Protein 2EB0 (pdb70)

CATH classification: 3.90.1640.10 (+1 more: 3.10.310.20)

Foldseek 3Di:
DEFEAEWELDELLRFLVRVQLCVQLVHFYEYQYDYAQLNVVLCVVLVHDGGHYDAAQAQHEYEYEADAACQGDHVHVVNHHYAEYQHAFDHHHDDDDDHHYHYHLAQGSLLVCLVCLVVQNNVVRNGPNDDQALSSLSSSLSRLLRRCVNVLAPSHDPSSVVSNVVSCVRNVPPDSPVVSVVSLVSLACLLVDALVSQFSNAKTWDQQPNAIEIEGEGEHQDLPSNVVRLVVNLVVVLVCCVVVVHQKYWYWYAHSVQQKTWIFIHHPVVLVVQLPPDPGTHIGGNDDDCRPPPPVSNSVSRVD/DEFEAEWELDELLRFLLRVVLCVFLVHAREYAYDYAQLNVVLCVVLVHDGGHYDAAQAPYEYEYEADQACQGHHVPVVNHRDAEYQHQFDHHHDDPDDHHYHYHLAQGSLLVCLVCLVVQNNCVSNGDNDDCALSSLSSSLSRLLLSCLNVLAPSHDVSSVVSNVVSCVRNVNPDSPVVSVVSQQRLACLLVDALVSQFSNAKDWHQQPNFIEIEAEGEHQDCVSNVVCVVVNLVVVQVCCVVVVHQWYWYWYAHSVQQKTKIFIYHPQVLQCQLPVHHDDDRIGIGGNDDDCRPRPCVSSSVSRVD

Secondary structure (DSSP, 8-state):
-EEEE--SS--HHHHHHHHHHHHHHTSEEEESSPPPHHHHHHHHHHTPPPPEE----TT-EEEEES---GGGS-TTGGGSEEEEEEESS------SS--EEEE-SSS-HHHHHHHHHHTT-GGGGT-------HHHHHHHHHHHHHHHTTTTSTT--HHHHHHHHHHHHHHT-S-HHHHHHHHHHHHHGGGGS-HHHHHTTSEEEEEETTEEEEEEEEEES-THHHHHHHHHHHHHHHHHHHHTT-SEEEEEEEETTTTEEEEEEEE-HHHHHHH---SSEEEETT---IIIIIHHHHHHHHT-/-EEEE--SS--HHHHHHHHHHHHHHTSEEEESSPPPHHHHHHHHHTT-PPPEE----TT-EEEEES--BGGGS-TTGGGSEEEEEEESS--B---SS--EEEE-SSS-HHHHHHHHHHTT-GGGGT-------HHHHHHHHHHHHHHHTTTTSTT--HHHHHHHHHHHHHHT-S-HHHHHHHHHHHHHGGGGS-HHHHHHHT-EEEEETTEEEEEEEEEES-THHHHTTHHHHHHHHHHHHHHTT-SEEEEEEEETTTTEEEEEEEE-HHHHHHHTT---BTTEEEETT---IIIIIHHHHHHHHH-

Nearest PDB structures (foldseek):
  2eb0-assembly1_A  TM=1.003E+00  e=1.574E-62  Methanocaldococcus jannaschii DSM 2661
  2eb0-assembly1_B  TM=9.982E-01  e=5.602E-58  Methanocaldococcus jannaschii DSM 2661
  2haw-assembly1_B  TM=9.400E-01  e=1.751E-34  Bacillus subtilis
  2iw4-assembly1_A  TM=9.391E-01  e=7.639E-34  Bacillus subtilis
  6ll7-assembly1_A  TM=9.196E-01  e=7.793E-33  Shewanella sp. AS-11

Solvent-accessible surface area: 23620 Å² total; per-residue (Å²): 137,68,30,0,0,2,0,61,44,1,26,2,0,0,1,2,0,0,14,0,3,3,55,0,19,77,22,116,38,0,28,20,14,119,27,13,31,5,2,102,66,2,8,196,102,29,68,25,164,84,7,94,84,6,135,46,0,139,69,59,56,0,1,0,0,2,1,0,31,79,42,9,0,2,118,23,13,121,93,9,91,25,39,2,0,1,0,6,27,24,2,20,12,65,9,22,36,22,2,18,0,6,1,27,69,12,1,0,0,0,0,0,1,0,31,1,39,50,58,107,0,9,40,4,3,40,7,110,134,64,111,2,94,67,53,14,0,0,1,1,0,0,0,0,0,6,33,0,6,13,53,62,5,58,15,31,46,107,29,0,78,92,4,0,126,91,1,6,131,45,17,61,27,120,61,32,101,107,13,0,54,77,0,0,117,12,18,23,67,13,0,154,50,137,27,109,63,0,8,69,38,29,10,20,36,16,88,3,95,66,92,76,0,0,0,0,12,5,30,2,47,89,17,68,57,0,79,85,36,46,134,73,0,36,113,50,0,75,99,26,6,164,118,84,53,17,48,0,0,0,0,0,2,2,10,1,91,147,68,0,0,31,0,0,0,4,29,51,68,133,39,1,90,129,8,91,56,180,36,101,18,38,84,28,139,38,15,4,12,22,39,101,46,1,2,38,25,0,38,162,4,13,79,99,136,82,23,0,0,2,0,66,51,2,30,1,0,1,2,1,0,0,16,0,0,3,61,0,18,87,20,102,43,0,28,22,14,120,39,17,43,7,1,84,61,0,10,169,81,26,55,20,150,82,5,89,76,14,127,46,0,130,71,43,57,0,5,0,0,1,0,3,12,80,40,9,0,1,110,27,12,144,91,17,104,26,42,2,0,1,0,1,28,15,0,20,14,90,11,100,73,36,7,21,0,4,0,22,58,7,0,0,0,0,0,0,0,0,23,0,41,52,56,98,0,3,57,8,10,33,6,119,110,62,105,3,98,70,52,16,0,0,0,0,0,0,0,0,0,6,27,0,3,17,42,56,6,52,6,22,43,117,24,0,76,96,7,0,130,83,0,5,140,53,16,64,28,123,60,26,104,118,14,0,76,82,0,0,111,12,16,23,48,14,3,140,44,141,26,87,66,0,3,63,48,30,8,14,34,17,84,0,94,68,83,73,0,0,0,0,13,5,32,2,54,95,24,64,69,0,76,86,31,45,140,72,0,29,126,57,0,77,74,35,30,136,106,85,51,12,45,0,0,0,0,0,3,0,4,0,108,128,70,0,0,25,0,1,0,4,36,30,60,116,34,0,46,122,11,32,146,56,163,15,156,59,50,21,21,88,17,134,38,17,5,7,25,34,97,46,0,2,4,26,0,7,85,8,12,62,80

Structure (mmCIF, N/CA/C/O backbone):
data_2EB0
#
_entry.id   2EB0
#
_cell.length_a   72.843
_cell.length_b   146.761
_cell.length_c   54.286
_cell.angle_alpha   90.00
_cell.angle_beta   90.00
_cell.angle_gamma   90.00
#
_symmetry.space_group_name_H-M   'P 21 21 2'
#
loop_
_entity.id
_entity.type
_entity.pdbx_description
1 polymer 'Manganese-dependent inorganic pyrophosphatase'
2 non-polymer 'MANGANESE (II) ION'
3 water water
#
loop_
_atom_site.group_PDB
_atom_site.id
_atom_site.type_symbol
_atom_site.label_atom_id
_atom_site.label_alt_id
_atom_site.label_comp_id
_atom_site.label_asym_id
_atom_site.label_entity_id
_atom_site.label_seq_id
_atom_site.pdbx_PDB_ins_code
_atom_site.Cartn_x
_atom_site.Cartn_y
_atom_site.Cartn_z
_atom_site.occupancy
_atom_site.B_iso_or_equiv
_atom_site.auth_seq_id
_atom_site.auth_comp_id
_atom_site.auth_asym_id
_atom_site.auth_atom_id
_atom_site.pdbx_PDB_model_num
ATOM 1 N N . MET A 1 1 ? -75.372 50.490 102.158 1.00 22.06 1 MET A N 1
ATOM 2 C CA . MET A 1 1 ? -76.120 49.397 101.481 1.00 22.03 1 MET A CA 1
ATOM 3 C C . MET A 1 1 ? -77.586 49.782 101.305 1.00 21.48 1 MET A C 1
ATOM 4 O O . MET A 1 1 ? -78.288 49.221 100.465 1.00 18.79 1 MET A O 1
ATOM 9 N N . ARG A 1 2 ? -78.045 50.739 102.107 1.00 16.13 2 ARG A N 1
ATOM 10 C CA . ARG A 1 2 ? -79.433 51.184 102.041 1.00 17.51 2 ARG A CA 1
ATOM 11 C C . ARG A 1 2 ? -79.479 52.683 101.779 1.00 17.27 2 ARG A C 1
ATOM 12 O O . ARG A 1 2 ? -78.960 53.488 102.562 1.00 16.40 2 ARG A O 1
ATOM 20 N N . TYR A 1 3 ? -80.126 53.053 100.682 1.00 24.83 3 TYR A N 1
ATOM 21 C CA . TYR A 1 3 ? -80.205 54.451 100.277 1.00 22.14 3 TYR A CA 1
ATOM 22 C C . TYR A 1 3 ? -81.618 54.957 100.020 1.00 21.69 3 TYR A C 1
ATOM 23 O O . TYR A 1 3 ? -82.500 54.202 99.599 1.00 22.93 3 TYR A O 1
ATOM 32 N N . VAL A 1 4 ? -81.807 56.249 100.277 1.00 15.60 4 VAL A N 1
ATOM 33 C CA . VAL A 1 4 ? -83.075 56.931 100.056 1.00 14.03 4 VAL A CA 1
ATOM 34 C C . VAL A 1 4 ? -82.815 57.852 98.863 1.00 15.74 4 VAL A C 1
ATOM 35 O O . VAL A 1 4 ? -81.956 58.734 98.926 1.00 15.44 4 VAL A O 1
ATOM 39 N N . VAL A 1 5 ? -83.560 57.653 97.785 1.00 19.28 5 VAL A N 1
ATOM 40 C CA . VAL A 1 5 ? -83.350 58.435 96.573 1.00 20.73 5 VAL A CA 1
ATOM 41 C C . VAL A 1 5 ? -84.644 58.942 95.962 1.00 19.80 5 VAL A C 1
ATOM 42 O O . VAL A 1 5 ? -85.670 58.266 96.018 1.00 17.95 5 VAL A O 1
ATOM 46 N N . GLY A 1 6 ? -84.581 60.141 95.389 1.00 17.98 6 GLY A N 1
ATOM 47 C CA . GLY A 1 6 ? -85.734 60.725 94.726 1.00 17.50 6 GLY A CA 1
ATOM 48 C C . GLY A 1 6 ? -85.662 60.374 93.241 1.00 18.19 6 GLY A C 1
ATOM 49 O O . GLY A 1 6 ? -84.894 59.492 92.851 1.00 14.92 6 GLY A O 1
ATOM 50 N N . HIS A 1 7 ? -86.439 61.060 92.406 1.00 20.92 7 HIS A N 1
ATOM 51 C CA . HIS A 1 7 ? -86.433 60.764 90.974 1.00 21.97 7 HIS A CA 1
ATOM 52 C C . HIS A 1 7 ? -85.261 61.419 90.230 1.00 21.78 7 HIS A C 1
ATOM 53 O O . HIS A 1 7 ? -84.549 62.257 90.787 1.00 18.75 7 HIS A O 1
ATOM 60 N N . LYS A 1 8 ? -85.060 61.021 88.975 1.00 16.49 8 LYS A N 1
ATOM 61 C CA . LYS A 1 8 ? -83.993 61.606 88.165 1.00 19.17 8 LYS A CA 1
ATOM 62 C C . LYS A 1 8 ? -84.350 63.081 88.042 1.00 18.56 8 LYS A C 1
ATOM 63 O O . LYS A 1 8 ? -85.515 63.452 88.233 1.00 17.17 8 LYS A O 1
ATOM 69 N N . ASN A 1 9 ? -83.373 63.914 87.695 1.00 19.98 9 ASN A N 1
ATOM 70 C CA . ASN A 1 9 ? -83.604 65.357 87.598 1.00 20.82 9 ASN A CA 1
ATOM 71 C C . ASN A 1 9 ? -84.374 65.729 88.869 1.00 19.66 9 ASN A C 1
ATOM 72 O O . ASN A 1 9 ? -85.493 66.247 88.826 1.00 16.49 9 ASN A O 1
ATOM 77 N N . PRO A 1 10 ? -83.766 65.444 90.027 1.00 19.24 10 PRO A N 1
ATOM 78 C CA . PRO A 1 10 ? -84.387 65.732 91.313 1.00 18.70 10 PRO A CA 1
ATOM 79 C C . PRO A 1 10 ? -84.713 67.193 91.543 1.00 19.90 10 PRO A C 1
ATOM 80 O O . PRO A 1 10 ? -83.997 68.087 91.114 1.00 20.43 10 PRO A O 1
ATOM 84 N N . ASP A 1 11 ? -85.832 67.411 92.212 1.00 19.01 11 ASP A N 1
ATOM 85 C CA . ASP A 1 11 ? -86.285 68.735 92.565 1.00 19.97 11 ASP A CA 1
ATOM 86 C C . ASP A 1 11 ? -86.075 68.815 94.075 1.00 20.64 11 ASP A C 1
ATOM 87 O O . ASP A 1 11 ? -85.538 67.879 94.685 1.00 19.23 11 ASP A O 1
ATOM 92 N N . THR A 1 12 ? -86.514 69.904 94.689 1.00 19.33 12 THR A N 1
ATOM 93 C CA . THR A 1 12 ? -86.324 70.059 96.117 1.00 18.74 12 THR A CA 1
ATOM 94 C C . THR A 1 12 ? -86.993 68.974 96.952 1.00 21.02 12 THR A C 1
ATOM 95 O O . THR A 1 12 ? -86.396 68.473 97.905 1.00 22.05 12 THR A O 1
ATOM 99 N N . ASP A 1 13 ? -88.215 68.585 96.595 1.00 26.32 13 ASP A N 1
ATOM 100 C CA . ASP A 1 13 ? -88.908 67.558 97.362 1.00 25.62 13 ASP A CA 1
ATOM 101 C C . ASP A 1 13 ? -88.105 66.258 97.396 1.00 25.59 13 ASP A C 1
ATOM 102 O O . ASP A 1 13 ? -87.963 65.635 98.448 1.00 24.67 13 ASP A O 1
ATOM 107 N N . SER A 1 14 ? -87.584 65.855 96.240 1.00 23.65 14 SER A N 1
ATOM 108 C CA . SER A 1 14 ? -86.795 64.633 96.130 1.00 22.65 14 SER A CA 1
ATOM 109 C C . SER A 1 14 ? -85.508 64.659 96.961 1.00 23.05 14 SER A C 1
ATOM 110 O O . SER A 1 14 ? -85.128 63.646 97.553 1.00 20.84 14 SER A O 1
ATOM 113 N N . ILE A 1 15 ? -84.832 65.805 96.994 1.00 17.43 15 ILE A N 1
ATOM 114 C CA . ILE A 1 15 ? -83.592 65.916 97.751 1.00 18.33 15 ILE A CA 1
ATOM 115 C C . ILE A 1 15 ? -83.864 66.047 99.249 1.00 19.96 15 ILE A C 1
ATOM 116 O O . ILE A 1 15 ? -83.227 65.374 100.060 1.00 20.79 15 ILE A O 1
ATOM 121 N N . ALA A 1 16 ? -84.812 66.902 99.616 1.00 20.52 16 ALA A N 1
ATOM 122 C CA . ALA A 1 16 ? -85.128 67.104 101.026 1.00 21.57 16 ALA A CA 1
ATOM 123 C C . ALA A 1 16 ? -85.748 65.856 101.644 1.00 20.91 16 ALA A C 1
ATOM 124 O O . ALA A 1 16 ? -85.395 65.479 102.755 1.00 19.43 16 ALA A O 1
ATOM 126 N N . SER A 1 17 ? -86.668 65.213 100.930 1.00 22.79 17 SER A N 1
ATOM 127 C CA . SER A 1 17 ? -87.300 64.002 101.454 1.00 23.37 17 SER A CA 1
ATOM 128 C C . SER A 1 17 ? -86.280 62.893 101.618 1.00 23.29 17 SER A C 1
ATOM 129 O O . SER A 1 17 ? -86.346 62.135 102.580 1.00 24.02 17 SER A O 1
ATOM 132 N N . ALA A 1 18 ? -85.336 62.800 100.684 1.00 18.95 18 ALA A N 1
ATOM 133 C CA . ALA A 1 18 ? -84.313 61.766 100.763 1.00 19.93 18 ALA A CA 1
ATOM 134 C C . ALA A 1 18 ? -83.399 61.999 101.964 1.00 19.82 18 ALA A C 1
ATOM 135 O O . ALA A 1 18 ? -83.082 61.066 102.711 1.00 19.67 18 ALA A O 1
ATOM 137 N N . ILE A 1 19 ? -82.992 63.249 102.153 1.00 19.86 19 ILE A N 1
ATOM 138 C CA . ILE A 1 19 ? -82.121 63.609 103.261 1.00 18.54 19 ILE A CA 1
ATOM 139 C C . ILE A 1 19 ? -82.788 63.416 104.618 1.00 19.21 19 ILE A C 1
ATOM 140 O O . ILE A 1 19 ? -82.213 62.812 105.524 1.00 19.27 19 ILE A O 1
ATOM 145 N N . VAL A 1 20 ? -84.007 63.915 104.762 1.00 19.93 20 VAL A N 1
ATOM 146 C CA . VAL A 1 20 ? -84.690 63.794 106.045 1.00 20.30 20 VAL A CA 1
ATOM 147 C C . VAL A 1 20 ? -85.045 62.356 106.381 1.00 21.10 20 VAL A C 1
ATOM 148 O O . VAL A 1 20 ? -84.907 61.926 107.525 1.00 20.24 20 VAL A O 1
ATOM 152 N N . LEU A 1 21 ? -85.484 61.607 105.378 1.00 22.44 21 LEU A N 1
ATOM 153 C CA . LEU A 1 21 ? -85.859 60.221 105.600 1.00 23.68 21 LEU A CA 1
ATOM 154 C C . LEU A 1 21 ? -84.626 59.392 105.945 1.00 24.16 21 LEU A C 1
ATOM 155 O O . LEU A 1 21 ? -84.669 58.542 106.838 1.00 24.15 21 LEU A O 1
ATOM 160 N N . ALA A 1 22 ? -83.526 59.651 105.244 1.00 19.86 22 ALA A N 1
ATOM 161 C CA . ALA A 1 22 ? -82.283 58.934 105.501 1.00 20.36 22 ALA A CA 1
ATOM 162 C C . ALA A 1 22 ? -81.871 59.165 106.958 1.00 19.80 22 ALA A C 1
ATOM 163 O O . ALA A 1 22 ? -81.282 58.294 107.599 1.00 19.95 22 ALA A O 1
ATOM 165 N N . TYR A 1 23 ? -82.180 60.350 107.465 1.00 21.43 23 TYR A N 1
ATOM 166 C CA . TYR A 1 23 ? -81.870 60.707 108.839 1.00 23.01 23 TYR A CA 1
ATOM 167 C C . TYR A 1 23 ? -82.673 59.853 109.823 1.00 24.95 23 TYR A C 1
ATOM 168 O O . TYR A 1 23 ? -82.116 59.318 110.781 1.00 26.33 23 TYR A O 1
ATOM 177 N N . PHE A 1 24 ? -83.978 59.732 109.581 1.00 22.86 24 PHE A N 1
ATOM 178 C CA . PHE A 1 24 ? -84.843 58.952 110.459 1.00 24.26 24 PHE A CA 1
ATOM 179 C C . PHE A 1 24 ? -84.661 57.444 110.312 1.00 24.35 24 PHE A C 1
ATOM 180 O O . PHE A 1 24 ? -84.845 56.700 111.278 1.00 25.25 24 PHE A O 1
ATOM 188 N N . LEU A 1 25 ? -84.312 56.998 109.108 1.00 21.25 25 LEU A N 1
ATOM 189 C CA . LEU A 1 25 ? -84.106 55.577 108.855 1.00 22.15 25 LEU A CA 1
ATOM 190 C C . LEU A 1 25 ? -82.685 55.157 109.195 1.00 22.16 25 LEU A C 1
ATOM 191 O O . LEU A 1 25 ? -82.365 53.966 109.218 1.00 25.57 25 LEU A O 1
ATOM 196 N N . ASP A 1 26 ? -81.832 56.138 109.467 1.00 21.67 26 ASP A N 1
ATOM 197 C CA . ASP A 1 26 ? -80.442 55.859 109.790 1.00 20.18 26 ASP A CA 1
ATOM 198 C C . ASP A 1 26 ? -79.692 55.167 108.654 1.00 19.37 26 ASP A C 1
ATOM 199 O O . ASP A 1 26 ? -79.002 54.170 108.862 1.00 18.41 26 ASP A O 1
ATOM 204 N N . CYS A 1 27 ? -79.848 55.681 107.443 1.00 18.78 27 CYS A N 1
ATOM 205 C CA . CYS A 1 27 ? -79.129 55.125 106.308 1.00 19.46 27 CYS A CA 1
ATOM 206 C C . CYS A 1 27 ? -78.590 56.266 105.453 1.00 21.13 27 CYS A C 1
ATOM 207 O O . CYS A 1 27 ? -78.483 57.402 105.924 1.00 18.23 27 CYS A O 1
ATOM 210 N N . TYR A 1 28 ? -78.251 55.974 104.206 1.00 22.18 28 TYR A N 1
ATOM 211 C CA . TYR A 1 28 ? -77.670 56.992 103.340 1.00 22.62 28 TYR A CA 1
ATOM 212 C C . TYR A 1 28 ? -78.627 57.712 102.409 1.00 22.61 28 TYR A C 1
ATOM 213 O O . TYR A 1 28 ? -79.507 57.101 101.797 1.00 22.71 28 TYR A O 1
ATOM 222 N N . PRO A 1 29 ? -78.496 59.038 102.326 1.00 26.43 29 PRO A N 1
ATOM 223 C CA . PRO A 1 29 ? -79.384 59.759 101.415 1.00 26.22 29 PRO A CA 1
ATOM 224 C C . PRO A 1 29 ? -78.620 59.802 100.096 1.00 26.63 29 PRO A C 1
ATOM 225 O O . PRO A 1 29 ? -77.395 59.653 100.083 1.00 27.98 29 PRO A O 1
ATOM 229 N N . ALA A 1 30 ? -79.326 59.968 98.987 1.00 25.77 30 ALA A N 1
ATOM 230 C CA . ALA A 1 30 ? -78.655 60.045 97.703 1.00 23.41 30 ALA A CA 1
ATOM 231 C C . ALA A 1 30 ? -79.529 60.748 96.678 1.00 24.64 30 ALA A C 1
ATOM 232 O O . ALA A 1 30 ? -80.687 61.061 96.951 1.00 22.41 30 ALA A O 1
ATOM 234 N N . ARG A 1 31 ? -78.955 61.003 95.505 1.00 26.84 31 ARG A N 1
ATOM 235 C CA . ARG A 1 31 ? -79.668 61.655 94.418 1.00 28.10 31 ARG A CA 1
ATOM 236 C C . ARG A 1 31 ? -79.427 60.893 93.121 1.00 29.60 31 ARG A C 1
ATOM 237 O O . ARG A 1 31 ? -78.361 60.305 92.917 1.00 30.54 31 ARG A O 1
ATOM 245 N N . LEU A 1 32 ? -80.430 60.889 92.253 1.00 30.19 32 LEU A N 1
ATOM 246 C CA . LEU A 1 32 ? -80.327 60.204 90.974 1.00 31.16 32 LEU A CA 1
ATOM 247 C C . LEU A 1 32 ? -79.929 61.177 89.874 1.00 31.83 32 LEU A C 1
ATOM 248 O O . LEU A 1 32 ? -80.060 60.861 88.692 1.00 33.40 32 LEU A O 1
ATOM 253 N N . GLY A 1 33 ? -79.450 62.356 90.272 1.00 33.53 33 GLY A N 1
ATOM 254 C CA . GLY A 1 33 ? -79.030 63.372 89.314 1.00 34.63 33 GLY A CA 1
ATOM 255 C C . GLY A 1 33 ? -78.528 64.655 89.966 1.00 34.05 33 GLY A C 1
ATOM 256 O O . GLY A 1 33 ? -78.392 64.723 91.183 1.00 33.35 33 GLY A O 1
ATOM 257 N N . ASP A 1 34 ? -78.250 65.676 89.160 0.50 7.20 34 ASP A N 1
ATOM 258 C CA . ASP A 1 34 ? -77.765 66.949 89.678 0.50 7.29 34 ASP A CA 1
ATOM 259 C C . ASP A 1 34 ? -78.900 67.732 90.321 0.50 6.54 34 ASP A C 1
ATOM 260 O O . ASP A 1 34 ? -80.063 67.567 89.961 0.50 4.49 34 ASP A O 1
ATOM 265 N N . ILE A 1 35 ? -78.562 68.581 91.280 1.00 30.00 35 ILE A N 1
ATOM 266 C CA . ILE A 1 35 ? -79.577 69.371 91.947 1.00 30.34 35 ILE A CA 1
ATOM 267 C C . ILE A 1 35 ? -79.732 70.708 91.241 1.00 29.34 35 ILE A C 1
ATOM 268 O O . ILE A 1 35 ? -78.760 71.286 90.770 1.00 28.12 35 ILE A O 1
ATOM 273 N N . ASN A 1 36 ? -80.965 71.189 91.161 1.00 24.05 36 ASN A N 1
ATOM 274 C CA . ASN A 1 36 ? -81.239 72.450 90.496 1.00 24.27 36 ASN A CA 1
ATOM 275 C C . ASN A 1 36 ? -80.880 73.625 91.410 1.00 24.52 36 ASN A C 1
ATOM 276 O O . ASN A 1 36 ? -80.562 73.434 92.583 1.00 20.41 36 ASN A O 1
ATOM 281 N N . PRO A 1 37 ? -80.917 74.859 90.871 1.00 29.76 37 PRO A N 1
ATOM 282 C CA . PRO A 1 37 ? -80.599 76.085 91.615 1.00 29.24 37 PRO A CA 1
ATOM 283 C C . PRO A 1 37 ? -81.420 76.269 92.891 1.00 28.58 37 PRO A C 1
ATOM 284 O O . PRO A 1 37 ? -80.879 76.587 93.940 1.00 28.35 37 PRO A O 1
ATOM 288 N N . GLU A 1 38 ? -82.728 76.074 92.790 1.00 22.29 38 GLU A N 1
ATOM 289 C CA . GLU A 1 38 ? -83.614 76.222 93.939 1.00 23.90 38 GLU A CA 1
ATOM 290 C C . GLU A 1 38 ? -83.183 75.299 95.081 1.00 23.04 38 GLU A C 1
ATOM 291 O O . GLU A 1 38 ? -83.184 75.688 96.254 1.00 23.19 38 GLU A O 1
ATOM 297 N N . THR A 1 39 ? -82.820 74.069 94.741 1.00 25.29 39 THR A N 1
ATOM 298 C CA . THR A 1 39 ? -82.385 73.115 95.753 1.00 26.03 39 THR A CA 1
ATOM 299 C C . THR A 1 39 ? -81.019 73.536 96.301 1.00 26.72 39 THR A C 1
ATOM 300 O O . THR A 1 39 ? -80.782 73.489 97.510 1.00 25.33 39 THR A O 1
ATOM 304 N N . GLU A 1 40 ? -80.121 73.946 95.409 1.00 27.16 40 GLU A N 1
ATOM 305 C CA . GLU A 1 40 ? -78.797 74.388 95.828 1.00 29.54 40 GLU A CA 1
ATOM 306 C C . GLU A 1 40 ? -78.957 75.541 96.821 1.00 29.85 40 GLU A C 1
ATOM 307 O O . GLU A 1 40 ? -78.244 75.620 97.829 1.00 29.70 40 GLU A O 1
ATOM 313 N N . PHE A 1 41 ? -79.913 76.422 96.545 1.00 28.28 41 PHE A N 1
ATOM 314 C CA . PHE A 1 41 ? -80.186 77.557 97.420 1.00 28.47 41 PHE A CA 1
ATOM 315 C C . PHE A 1 41 ? -80.585 77.090 98.814 1.00 28.56 41 PHE A C 1
ATOM 316 O O . PHE A 1 41 ? -80.000 77.505 99.810 1.00 29.57 41 PHE A O 1
ATOM 324 N N . VAL A 1 42 ? -81.591 76.223 98.878 1.00 29.58 42 VAL A N 1
ATOM 325 C CA . VAL A 1 42 ? -82.081 75.718 100.156 1.00 27.44 42 VAL A CA 1
ATOM 326 C C . VAL A 1 42 ? -81.036 74.961 100.972 1.00 25.54 42 VAL A C 1
ATOM 327 O O . VAL A 1 42 ? -80.867 75.236 102.154 1.00 26.34 42 VAL A O 1
ATOM 331 N N . LEU A 1 43 ? -80.339 74.012 100.350 1.00 21.64 43 LEU A N 1
ATOM 332 C CA . LEU A 1 43 ? -79.329 73.241 101.065 1.00 23.51 43 LEU A CA 1
ATOM 333 C C . LEU A 1 43 ? -78.292 74.175 101.657 1.00 25.98 43 LEU A C 1
ATOM 334 O O . LEU A 1 43 ? -77.881 74.014 102.805 1.00 27.20 43 LEU A O 1
ATOM 339 N N . ARG A 1 44 ? -77.877 75.159 100.869 1.00 31.94 44 ARG A N 1
ATOM 340 C CA . ARG A 1 44 ? -76.886 76.125 101.317 1.00 33.81 44 ARG A CA 1
ATOM 341 C C . ARG A 1 44 ? -77.434 76.965 102.467 1.00 33.42 44 ARG A C 1
ATOM 342 O O . ARG A 1 44 ? -76.746 77.202 103.455 1.00 32.37 44 ARG A O 1
ATOM 350 N N . LYS A 1 45 ? -78.680 77.401 102.345 1.00 31.07 45 LYS A N 1
ATOM 351 C CA . LYS A 1 45 ? -79.282 78.215 103.385 1.00 31.71 45 LYS A CA 1
ATOM 352 C C . LYS A 1 45 ? -79.339 77.520 104.738 1.00 32.77 45 LYS A C 1
ATOM 353 O O . LYS A 1 45 ? -78.955 78.101 105.748 1.00 32.28 45 LYS A O 1
ATOM 359 N N . PHE A 1 46 ? -79.816 76.278 104.763 1.00 35.70 46 PHE A N 1
ATOM 360 C CA . PHE A 1 46 ? -79.937 75.554 106.021 1.00 34.77 46 PHE A CA 1
ATOM 361 C C . PHE A 1 46 ? -78.705 74.775 106.446 1.00 34.06 46 PHE A C 1
ATOM 362 O O . PHE A 1 46 ? -78.731 74.068 107.452 1.00 34.27 46 PHE A O 1
ATOM 370 N N . GLY A 1 47 ? -77.628 74.905 105.678 1.00 30.28 47 GLY A N 1
ATOM 371 C CA . GLY A 1 47 ? -76.382 74.240 106.022 1.00 30.29 47 GLY A CA 1
ATOM 372 C C . GLY A 1 47 ? -76.323 72.734 105.878 1.00 30.46 47 GLY A C 1
ATOM 373 O O . GLY A 1 47 ? -75.597 72.060 106.614 1.00 31.75 47 GLY A O 1
ATOM 374 N N . VAL A 1 48 ? -77.073 72.202 104.925 1.00 24.37 48 VAL A N 1
ATOM 375 C CA . VAL A 1 48 ? -77.091 70.765 104.686 1.00 24.45 48 VAL A CA 1
ATOM 376 C C . VAL A 1 48 ? -76.267 70.481 103.443 1.00 24.38 48 VAL A C 1
ATOM 377 O O . VAL A 1 48 ? -76.357 71.213 102.464 1.00 22.57 48 VAL A O 1
ATOM 381 N N . MET A 1 49 ? -75.459 69.427 103.472 1.00 33.69 49 MET A N 1
ATOM 382 C CA . MET A 1 49 ? -74.641 69.120 102.312 1.00 35.28 49 MET A CA 1
ATOM 383 C C . MET A 1 49 ? -75.387 68.306 101.263 1.00 34.40 49 MET A C 1
ATOM 384 O O . MET A 1 49 ? -76.373 67.630 101.555 1.00 32.77 49 MET A O 1
ATOM 389 N N . GLU A 1 50 ? -74.899 68.387 100.034 0.50 14.46 50 GLU A N 1
ATOM 390 C CA . GLU A 1 50 ? -75.486 67.674 98.917 0.50 13.44 50 GLU A CA 1
ATOM 391 C C . GLU A 1 50 ? -75.253 66.171 99.054 0.50 11.21 50 GLU A C 1
ATOM 392 O O . GLU A 1 50 ? -74.151 65.737 99.357 0.50 10.95 50 GLU A O 1
ATOM 398 N N . PRO A 1 51 ? -76.298 65.361 98.841 1.00 25.45 51 PRO A N 1
ATOM 399 C CA . PRO A 1 51 ? -76.197 63.899 98.938 1.00 26.23 51 PRO A CA 1
ATOM 400 C C . PRO A 1 51 ? -75.368 63.312 97.798 1.00 27.72 51 PRO A C 1
ATOM 401 O O . PRO A 1 51 ? -75.323 63.868 96.692 1.00 27.20 51 PRO A O 1
ATOM 405 N N . GLU A 1 52 ? -74.731 62.177 98.071 1.00 28.82 52 GLU A N 1
ATOM 406 C CA . GLU A 1 52 ? -73.901 61.489 97.091 1.00 29.18 52 GLU A CA 1
ATOM 407 C C . GLU A 1 52 ? -74.738 61.065 95.884 1.00 28.95 52 GLU A C 1
ATOM 408 O O . GLU A 1 52 ? -75.935 60.776 96.008 1.00 27.96 52 GLU A O 1
ATOM 414 N N . LEU A 1 53 ? -74.106 61.017 94.716 1.00 28.59 53 LEU A N 1
ATOM 415 C CA . LEU A 1 53 ? -74.805 60.604 93.507 1.00 27.06 53 LEU A CA 1
ATOM 416 C C . LEU A 1 53 ? -74.858 59.079 93.475 1.00 27.07 53 LEU A C 1
ATOM 417 O O . LEU A 1 53 ? -73.920 58.413 93.905 1.00 28.84 53 LEU A O 1
ATOM 422 N N . ILE A 1 54 ? -75.967 58.537 92.988 1.00 25.66 54 ILE A N 1
ATOM 423 C CA . ILE A 1 54 ? -76.136 57.096 92.857 1.00 25.91 54 ILE A CA 1
ATOM 424 C C . ILE A 1 54 ? -76.711 56.886 91.462 1.00 26.04 54 ILE A C 1
ATOM 425 O O . ILE A 1 54 ? -77.565 57.645 91.023 1.00 26.75 54 ILE A O 1
ATOM 430 N N . GLU A 1 55 ? -76.247 55.872 90.751 1.00 27.25 55 GLU A N 1
ATOM 431 C CA . GLU A 1 55 ? -76.756 55.663 89.408 1.00 29.06 55 GLU A CA 1
ATOM 432 C C . GLU A 1 55 ? -77.239 54.242 89.187 1.00 29.19 55 GLU A C 1
ATOM 433 O O . GLU A 1 55 ? -77.981 53.974 88.238 1.00 29.39 55 GLU A O 1
ATOM 439 N N . SER A 1 56 ? -76.825 53.343 90.075 1.00 30.64 56 SER A N 1
ATOM 440 C CA . SER A 1 56 ? -77.184 51.934 89.978 1.00 29.39 56 SER A CA 1
ATOM 441 C C . SER A 1 56 ? -77.686 51.385 91.318 1.00 28.33 56 SER A C 1
ATOM 442 O O . SER A 1 56 ? -77.091 51.637 92.366 1.00 26.07 56 SER A O 1
ATOM 445 N N . ALA A 1 57 ? -78.778 50.630 91.276 1.00 27.21 57 ALA A N 1
ATOM 446 C CA . ALA A 1 57 ? -79.344 50.042 92.483 1.00 27.01 57 ALA A CA 1
ATOM 447 C C . ALA A 1 57 ? -78.815 48.631 92.677 1.00 26.87 57 ALA A C 1
ATOM 448 O O . ALA A 1 57 ? -79.031 48.016 93.723 1.00 29.43 57 ALA A O 1
ATOM 450 N N . LYS A 1 58 ? -78.121 48.121 91.667 1.00 24.26 58 LYS A N 1
ATOM 451 C CA . LYS A 1 58 ? -77.579 46.769 91.720 1.00 24.03 58 LYS A CA 1
ATOM 452 C C . LYS A 1 58 ? -76.912 46.464 93.054 1.00 23.16 58 LYS A C 1
ATOM 453 O O . LYS A 1 58 ? -75.991 47.165 93.468 1.00 21.32 58 LYS A O 1
ATOM 459 N N . GLY A 1 59 ? -77.395 45.420 93.725 1.00 28.11 59 GLY A N 1
ATOM 460 C CA . GLY A 1 59 ? -76.825 45.025 94.999 1.00 26.78 59 GLY A CA 1
ATOM 461 C C . GLY A 1 59 ? -77.073 45.971 96.162 1.00 26.13 59 GLY A C 1
ATOM 462 O O . GLY A 1 59 ? -76.400 45.878 97.188 1.00 29.49 59 GLY A O 1
ATOM 463 N N . LYS A 1 60 ? -78.034 46.878 96.024 1.00 19.82 60 LYS A N 1
ATOM 464 C CA . LYS A 1 60 ? -78.320 47.819 97.104 1.00 16.98 60 LYS A CA 1
ATOM 465 C C . LYS A 1 60 ? -79.760 47.746 97.574 1.00 14.03 60 LYS A C 1
ATOM 466 O O . LYS A 1 60 ? -80.623 47.206 96.887 1.00 13.93 60 LYS A O 1
ATOM 472 N N . GLU A 1 61 ? -80.011 48.291 98.755 1.00 13.24 61 GLU A N 1
ATOM 473 C CA . GLU A 1 61 ? -81.357 48.345 99.309 1.00 15.90 61 GLU A CA 1
ATOM 474 C C . GLU A 1 61 ? -81.827 49.760 99.045 1.00 16.19 61 GLU A C 1
ATOM 475 O O . GLU A 1 61 ? -81.135 50.720 99.390 1.00 14.76 61 GLU A O 1
ATOM 481 N N . ILE A 1 62 ? -82.993 49.898 98.429 1.00 21.00 62 ILE A N 1
ATOM 482 C CA . ILE A 1 62 ? -83.482 51.225 98.096 1.00 23.47 62 ILE A CA 1
ATOM 483 C C . ILE A 1 62 ? -84.848 51.636 98.633 1.00 22.64 62 ILE A C 1
ATOM 484 O O . ILE A 1 62 ? -85.805 50.871 98.601 1.00 26.43 62 ILE A O 1
ATOM 489 N N . ILE A 1 63 ? -84.911 52.865 99.128 1.00 15.46 63 ILE A N 1
ATOM 490 C CA . ILE A 1 63 ? -86.146 53.457 99.603 1.00 14.11 63 ILE A CA 1
ATOM 491 C C . ILE A 1 63 ? -86.379 54.578 98.583 1.00 15.57 63 ILE A C 1
ATOM 492 O O . ILE A 1 63 ? -85.520 55.440 98.387 1.00 16.44 63 ILE A O 1
ATOM 497 N N . LEU A 1 64 ? -87.521 54.558 97.911 1.00 20.03 64 LEU A N 1
ATOM 498 C CA . LEU A 1 64 ? -87.816 55.594 96.932 1.00 20.03 64 LEU A CA 1
ATOM 499 C C . LEU A 1 64 ? -88.766 56.646 97.496 1.00 21.73 64 LEU A C 1
ATOM 500 O O . LEU A 1 64 ? -89.763 56.324 98.153 1.00 21.92 64 LEU A O 1
ATOM 505 N N . VAL A 1 65 ? -88.440 57.911 97.259 1.00 18.10 65 VAL A N 1
ATOM 506 C CA . VAL A 1 65 ? -89.308 58.984 97.697 1.00 18.33 65 VAL A CA 1
ATOM 507 C C . VAL A 1 65 ? -89.685 59.828 96.503 1.00 20.44 65 VAL A C 1
ATOM 508 O O . VAL A 1 65 ? -88.921 59.955 95.544 1.00 20.83 65 VAL A O 1
ATOM 512 N N . ASP A 1 66 ? -90.904 60.347 96.539 1.00 18.68 66 ASP A N 1
ATOM 513 C CA . ASP A 1 66 ? -91.363 61.252 95.515 1.00 18.45 66 ASP A CA 1
ATOM 514 C C . ASP A 1 66 ? -91.592 60.728 94.094 1.00 18.65 66 ASP A C 1
ATOM 515 O O . ASP A 1 66 ? -91.594 61.513 93.144 1.00 13.69 66 ASP A O 1
ATOM 520 N N . HIS A 1 67 ? -91.758 59.422 93.928 1.00 22.42 67 HIS A N 1
ATOM 521 C CA . HIS A 1 67 ? -92.029 58.893 92.598 1.00 22.90 67 HIS A CA 1
ATOM 522 C C . HIS A 1 67 ? -92.325 57.401 92.605 1.00 26.00 67 HIS A C 1
ATOM 523 O O . HIS A 1 67 ? -91.922 56.683 93.515 1.00 24.94 67 HIS A O 1
ATOM 530 N N . SER A 1 68 ? -93.058 56.951 91.593 1.00 30.88 68 SER A N 1
ATOM 531 C CA . SER A 1 68 ? -93.396 55.545 91.458 1.00 34.57 68 SER A CA 1
ATOM 532 C C . SER A 1 68 ? -93.601 55.277 89.981 1.00 34.78 68 SER A C 1
ATOM 533 O O . SER A 1 68 ? -94.697 54.952 89.532 1.00 36.95 68 SER A O 1
ATOM 536 N N . GLU A 1 69 ? -92.520 55.451 89.231 1.00 25.33 69 GLU A N 1
ATOM 537 C CA . GLU A 1 69 ? -92.504 55.232 87.795 1.00 24.41 69 GLU A CA 1
ATOM 538 C C . GLU A 1 69 ? -91.090 54.782 87.486 1.00 22.76 69 GLU A C 1
ATOM 539 O O . GLU A 1 69 ? -90.136 55.489 87.788 1.00 23.47 69 GLU A O 1
ATOM 545 N N . LYS A 1 70 ? -90.955 53.600 86.901 1.00 21.59 70 LYS A N 1
ATOM 546 C CA . LYS A 1 70 ? -89.646 53.061 86.563 1.00 21.73 70 LYS A CA 1
ATOM 547 C C . LYS A 1 70 ? -88.856 54.101 85.773 1.00 19.64 70 LYS A C 1
ATOM 548 O O . LYS A 1 70 ? -87.687 54.354 86.059 1.00 15.79 70 LYS A O 1
ATOM 554 N N . SER A 1 71 ? -89.524 54.707 84.793 1.00 24.88 71 SER A N 1
ATOM 555 C CA . SER A 1 71 ? -88.940 55.725 83.915 1.00 28.16 71 SER A CA 1
ATOM 556 C C . SER A 1 71 ? -88.306 56.913 84.647 1.00 28.73 71 SER A C 1
ATOM 557 O O . SER A 1 71 ? -87.495 57.637 84.070 1.00 28.35 71 SER A O 1
ATOM 560 N N . GLN A 1 72 ? -88.678 57.123 85.907 1.00 25.62 72 GLN A N 1
ATOM 561 C CA . GLN A 1 72 ? -88.107 58.224 86.678 1.00 26.49 72 GLN A CA 1
ATOM 562 C C . GLN A 1 72 ? -87.141 57.733 87.742 1.00 26.40 72 GLN A C 1
ATOM 563 O O . GLN A 1 72 ? -86.533 58.532 88.453 1.00 26.82 72 GLN A O 1
ATOM 569 N N . SER A 1 73 ? -86.993 56.416 87.840 1.00 27.77 73 SER A N 1
ATOM 570 C CA . SER A 1 73 ? -86.125 55.825 88.847 1.00 28.18 73 SER A CA 1
ATOM 571 C C . SER A 1 73 ? -84.937 55.087 88.239 1.00 28.06 73 SER A C 1
ATOM 572 O O . SER A 1 73 ? -84.590 55.307 87.080 1.00 27.93 73 SER A O 1
ATOM 575 N N . PHE A 1 74 ? -84.308 54.224 89.033 1.00 30.55 74 PHE A N 1
ATOM 576 C CA . PHE A 1 74 ? -83.164 53.446 88.573 1.00 30.75 74 PHE A CA 1
ATOM 577 C C . PHE A 1 74 ? -83.545 52.592 87.371 1.00 31.95 74 PHE A C 1
ATOM 578 O O . PHE A 1 74 ? -84.657 52.071 87.297 1.00 33.28 74 PHE A O 1
ATOM 586 N N . ASP A 1 75 ? -82.615 52.436 86.438 1.00 29.15 75 ASP A N 1
ATOM 587 C CA . ASP A 1 75 ? -82.863 51.613 85.265 1.00 30.70 75 ASP A CA 1
ATOM 588 C C . ASP A 1 75 ? -82.768 50.148 85.680 1.00 29.49 75 ASP A C 1
ATOM 589 O O . ASP A 1 75 ? -83.470 49.292 85.150 1.00 30.52 75 ASP A O 1
ATOM 594 N N . ASP A 1 76 ? -81.907 49.877 86.654 1.00 28.09 76 ASP A N 1
ATOM 595 C CA . ASP A 1 76 ? -81.680 48.521 87.139 1.00 27.15 76 ASP A CA 1
ATOM 596 C C . ASP A 1 76 ? -82.301 48.258 88.515 1.00 27.46 76 ASP A C 1
ATOM 597 O O . ASP A 1 76 ? -81.761 47.489 89.310 1.00 27.50 76 ASP A O 1
ATOM 602 N N . LEU A 1 77 ? -83.436 48.885 88.793 1.00 31.25 77 LEU A N 1
ATOM 603 C CA . LEU A 1 77 ? -84.095 48.705 90.083 1.00 30.08 77 LEU A CA 1
ATOM 604 C C . LEU A 1 77 ? -84.223 47.234 90.482 1.00 27.77 77 LEU A C 1
ATOM 605 O O . LEU A 1 77 ? -83.937 46.866 91.626 1.00 28.86 77 LEU A O 1
ATOM 610 N N . GLU A 1 78 ? -84.642 46.402 89.533 0.50 11.91 78 GLU A N 1
ATOM 611 C CA . GLU A 1 78 ? -84.816 44.966 89.756 0.50 9.06 78 GLU A CA 1
ATOM 612 C C . GLU A 1 78 ? -83.570 44.269 90.298 0.50 6.18 78 GLU A C 1
ATOM 613 O O . GLU A 1 78 ? -83.673 43.270 91.002 0.50 5.51 78 GLU A O 1
ATOM 619 N N . GLU A 1 79 ? -82.397 44.792 89.962 0.50 6.43 79 GLU A N 1
ATOM 620 C CA . GLU A 1 79 ? -81.137 44.201 90.407 0.50 7.04 79 GLU A CA 1
ATOM 621 C C . GLU A 1 79 ? -80.776 44.560 91.845 0.50 7.06 79 GLU A C 1
ATOM 622 O O . GLU A 1 79 ? -79.809 44.047 92.401 0.50 3.79 79 GLU A O 1
ATOM 628 N N . GLY A 1 80 ? -81.555 45.455 92.438 1.00 22.25 80 GLY A N 1
ATOM 629 C CA . GLY A 1 80 ? -81.328 45.835 93.819 1.00 23.97 80 GLY A CA 1
ATOM 630 C C . GLY A 1 80 ? -82.527 45.345 94.606 1.00 26.53 80 GLY A C 1
ATOM 631 O O . GLY A 1 80 ? -83.280 44.505 94.111 1.00 28.01 80 GLY A O 1
ATOM 632 N N . LYS A 1 81 ? -82.717 45.847 95.823 1.00 21.58 81 LYS A N 1
ATOM 633 C CA . LYS A 1 81 ? -83.863 45.445 96.627 1.00 19.88 81 LYS A CA 1
ATOM 634 C C . LYS A 1 81 ? -84.686 46.641 97.067 1.00 21.75 81 LYS A C 1
ATOM 635 O O . LYS A 1 81 ? -84.213 47.480 97.839 1.00 21.57 81 LYS A O 1
ATOM 641 N N . LEU A 1 82 ? -85.923 46.710 96.585 1.00 21.30 82 LEU A N 1
ATOM 642 C CA . LEU A 1 82 ? -86.824 47.807 96.936 1.00 23.27 82 LEU A CA 1
ATOM 643 C C . LEU A 1 82 ? -87.354 47.594 98.353 1.00 24.10 82 LEU A C 1
ATOM 644 O O . LEU A 1 82 ? -87.978 46.574 98.642 1.00 26.20 82 LEU A O 1
ATOM 649 N N . ILE A 1 83 ? -87.104 48.551 99.238 1.00 21.99 83 ILE A N 1
ATOM 650 C CA . ILE A 1 83 ? -87.569 48.452 100.625 1.00 21.65 83 ILE A CA 1
ATOM 651 C C . ILE A 1 83 ? -88.855 49.244 100.843 1.00 19.44 83 ILE A C 1
ATOM 652 O O . ILE A 1 83 ? -89.765 48.799 101.542 1.00 17.17 83 ILE A O 1
ATOM 657 N N . ALA A 1 84 ? -88.921 50.426 100.245 1.00 18.28 84 ALA A N 1
ATOM 658 C CA . ALA A 1 84 ? -90.077 51.269 100.433 1.00 18.65 84 ALA A CA 1
ATOM 659 C C . ALA A 1 84 ? -90.218 52.374 99.400 1.00 17.81 84 ALA A C 1
ATOM 660 O O . ALA A 1 84 ? -89.288 52.680 98.648 1.00 18.89 84 ALA A O 1
ATOM 662 N N . ILE A 1 85 ? -91.411 52.955 99.391 1.00 17.24 85 ILE A N 1
ATOM 663 C CA . ILE A 1 85 ? -91.776 54.059 98.526 1.00 17.11 85 ILE A CA 1
ATOM 664 C C . ILE A 1 85 ? -92.669 54.952 99.374 1.00 16.84 85 ILE A C 1
ATOM 665 O O . ILE A 1 85 ? -93.679 54.508 99.909 1.00 18.65 85 ILE A O 1
ATOM 670 N N . ILE A 1 86 ? -92.252 56.200 99.529 1.00 15.85 86 ILE A N 1
ATOM 671 C CA . ILE A 1 86 ? -92.999 57.200 100.271 1.00 15.11 86 ILE A CA 1
ATOM 672 C C . ILE A 1 86 ? -93.214 58.223 99.163 1.00 17.67 86 ILE A C 1
ATOM 673 O O . ILE A 1 86 ? -92.249 58.761 98.607 1.00 16.19 86 ILE A O 1
ATOM 678 N N . ASP A 1 87 ? -94.468 58.503 98.841 1.00 20.09 87 ASP A N 1
ATOM 679 C CA . ASP A 1 87 ? -94.731 59.386 97.717 1.00 22.15 87 ASP A CA 1
ATOM 680 C C . ASP A 1 87 ? -96.112 60.032 97.790 1.00 23.72 87 ASP A C 1
ATOM 681 O O . ASP A 1 87 ? -96.869 59.800 98.737 1.00 24.01 87 ASP A O 1
ATOM 686 N N . HIS A 1 88 ? -96.427 60.851 96.790 1.00 22.11 88 HIS A N 1
ATOM 687 C CA . HIS A 1 88 ? -97.723 61.516 96.729 1.00 24.00 88 HIS A CA 1
ATOM 688 C C . HIS A 1 88 ? -98.288 61.494 95.307 1.00 23.88 88 HIS A C 1
ATOM 689 O O . HIS A 1 88 ? -99.239 62.200 94.995 1.00 24.74 88 HIS A O 1
ATOM 696 N N . HIS A 1 89 ? -97.694 60.664 94.454 1.00 24.00 89 HIS A N 1
ATOM 697 C CA . HIS A 1 89 ? -98.147 60.520 93.079 1.00 23.58 89 HIS A CA 1
ATOM 698 C C . HIS A 1 89 ? -99.035 59.281 92.976 1.00 22.64 89 HIS A C 1
ATOM 699 O O . HIS A 1 89 ? -99.218 58.551 93.946 1.00 21.34 89 HIS A O 1
ATOM 706 N N . LYS A 1 90 ? -99.586 59.058 91.791 1.00 21.72 90 LYS A N 1
ATOM 707 C CA . LYS A 1 90 ? -100.425 57.899 91.533 1.00 22.56 90 LYS A CA 1
ATOM 708 C C . LYS A 1 90 ? -99.478 56.712 91.531 1.00 22.96 90 LYS A C 1
ATOM 709 O O . LYS A 1 90 ? -98.278 56.874 91.308 1.00 22.13 90 LYS A O 1
ATOM 715 N N . VAL A 1 91 ? -100.011 55.524 91.790 1.00 24.67 91 VAL A N 1
ATOM 716 C CA . VAL A 1 91 ? -99.196 54.322 91.815 1.00 23.22 91 VAL A CA 1
ATOM 717 C C . VAL A 1 91 ? -98.800 53.982 90.388 1.00 23.44 91 VAL A C 1
ATOM 718 O O . VAL A 1 91 ? -99.659 53.693 89.557 1.00 23.23 91 VAL A O 1
ATOM 722 N N . GLY A 1 92 ? -97.502 54.026 90.102 1.00 21.70 92 GLY A N 1
ATOM 723 C CA . GLY A 1 92 ? -97.039 53.715 88.762 1.00 23.24 92 GLY A CA 1
ATOM 724 C C . GLY A 1 92 ? -96.025 52.589 88.746 1.00 25.34 92 GLY A C 1
ATOM 725 O O . GLY A 1 92 ? -95.683 52.057 87.690 1.00 25.43 92 GLY A O 1
ATOM 726 N N . LEU A 1 93 ? -95.539 52.222 89.924 1.00 32.52 93 LEU A N 1
ATOM 727 C CA . LEU A 1 93 ? -94.558 51.152 90.039 1.00 32.96 93 LEU A CA 1
ATOM 728 C C . LEU A 1 93 ? -95.181 49.881 90.598 1.00 33.29 93 LEU A C 1
ATOM 729 O O . LEU A 1 93 ? -96.018 49.929 91.496 1.00 35.02 93 LEU A O 1
ATOM 734 N N . THR A 1 94 ? -94.774 48.745 90.050 0.50 8.69 94 THR A N 1
ATOM 735 C CA . THR A 1 94 ? -95.252 47.454 90.510 0.50 7.40 94 THR A CA 1
ATOM 736 C C . THR A 1 94 ? -94.037 46.778 91.124 0.50 5.00 94 THR A C 1
ATOM 737 O O . THR A 1 94 ? -92.915 47.069 90.725 0.50 2.16 94 THR A O 1
ATOM 741 N N . THR A 1 95 ? -94.258 45.901 92.103 1.00 23.84 95 THR A N 1
ATOM 742 C CA . THR A 1 95 ? -93.161 45.198 92.769 1.00 23.62 95 THR A CA 1
ATOM 743 C C . THR A 1 95 ? -93.389 43.682 92.806 1.00 24.60 95 THR A C 1
ATOM 744 O O . THR A 1 95 ? -94.509 43.200 92.600 1.00 24.98 95 THR A O 1
ATOM 748 N N . THR A 1 96 ? -92.321 42.936 93.072 1.00 26.52 96 THR A N 1
ATOM 749 C CA . THR A 1 96 ? -92.402 41.482 93.130 1.00 26.76 96 THR A CA 1
ATOM 750 C C . THR A 1 96 ? -92.501 40.988 94.563 1.00 26.64 96 THR A C 1
ATOM 751 O O . THR A 1 96 ? -92.898 39.850 94.818 1.00 28.60 96 THR A O 1
ATOM 755 N N . GLU A 1 97 ? -92.141 41.850 95.501 0.50 8.52 97 GLU A N 1
ATOM 756 C CA . GLU A 1 97 ? -92.211 41.489 96.904 0.50 7.27 97 GLU A CA 1
ATOM 757 C C . GLU A 1 97 ? -92.929 42.573 97.693 0.50 4.80 97 GLU A C 1
ATOM 758 O O . GLU A 1 97 ? -93.057 43.712 97.236 0.50 1.85 97 GLU A O 1
ATOM 764 N N . PRO A 1 98 ? -93.448 42.213 98.872 1.00 16.55 98 PRO A N 1
ATOM 765 C CA . PRO A 1 98 ? -94.152 43.188 99.709 1.00 17.22 98 PRO A CA 1
ATOM 766 C C . PRO A 1 98 ? -93.160 44.264 100.107 1.00 16.40 98 PRO A C 1
ATOM 767 O O . PRO A 1 98 ? -92.033 43.962 100.468 1.00 17.80 98 PRO A O 1
ATOM 771 N N . ILE A 1 99 ? -93.564 45.519 100.017 1.00 17.20 99 ILE A N 1
ATOM 772 C CA . ILE A 1 99 ? -92.684 46.603 100.409 1.00 16.61 99 ILE A CA 1
ATOM 773 C C . ILE A 1 99 ? -93.493 47.520 101.297 1.00 16.98 99 ILE A C 1
ATOM 774 O O . ILE A 1 99 ? -94.711 47.391 101.382 1.00 17.31 99 ILE A O 1
ATOM 779 N N . LEU A 1 100 ? -92.809 48.428 101.977 1.00 14.49 100 LEU A N 1
ATOM 780 C CA . LEU A 1 100 ? -93.478 49.407 102.802 1.00 14.30 100 LEU A CA 1
ATOM 781 C C . LEU A 1 100 ? -93.879 50.474 101.783 1.00 16.97 100 LEU A C 1
ATOM 782 O O . LEU A 1 100 ? -93.017 51.054 101.104 1.00 17.84 100 LEU A O 1
ATOM 787 N N . TYR A 1 101 ? -95.177 50.708 101.647 1.00 14.84 101 TYR A N 1
ATOM 788 C CA . TYR A 1 101 ? -95.660 51.703 100.705 1.00 16.76 101 TYR A CA 1
ATOM 789 C C . TYR A 1 101 ? -96.574 52.678 101.426 1.00 17.43 101 TYR A C 1
ATOM 790 O O . TYR A 1 101 ? -97.523 52.284 102.105 1.00 17.26 101 TYR A O 1
ATOM 799 N N . TYR A 1 102 ? -96.276 53.961 101.293 1.00 20.98 102 TYR A N 1
ATOM 800 C CA . TYR A 1 102 ? -97.100 54.970 101.927 1.00 18.57 102 TYR A CA 1
ATOM 801 C C . TYR A 1 102 ? -97.177 56.185 101.029 1.00 20.13 102 TYR A C 1
ATOM 802 O O . TYR A 1 102 ? -96.183 56.888 100.817 1.00 18.55 102 TYR A O 1
ATOM 811 N N . ALA A 1 103 ? -98.371 56.409 100.495 1.00 17.34 103 ALA A N 1
ATOM 812 C CA . ALA A 1 103 ? -98.637 57.531 99.627 1.00 16.11 103 ALA A CA 1
ATOM 813 C C . ALA A 1 103 ? -99.936 58.196 100.095 1.00 18.47 103 ALA A C 1
ATOM 814 O O . ALA A 1 103 ? -100.804 57.551 100.690 1.00 16.99 103 ALA A O 1
ATOM 816 N N . LYS A 1 104 ? -100.048 59.494 99.836 1.00 15.82 104 LYS A N 1
ATOM 817 C CA . LYS A 1 104 ? -101.219 60.281 100.200 1.00 19.41 104 LYS A CA 1
ATOM 818 C C . LYS A 1 104 ? -101.433 61.312 99.102 1.00 19.82 104 LYS A C 1
ATOM 819 O O . LYS A 1 104 ? -100.470 61.805 98.510 1.00 19.25 104 LYS A O 1
ATOM 825 N N . PRO A 1 105 ? -102.695 61.642 98.807 1.00 28.56 105 PRO A N 1
ATOM 826 C CA . PRO A 1 105 ? -102.941 62.632 97.762 1.00 29.63 105 PRO A CA 1
ATOM 827 C C . PRO A 1 105 ? -102.748 64.057 98.288 1.00 31.17 105 PRO A C 1
ATOM 828 O O . PRO A 1 105 ? -103.710 64.813 98.415 1.00 33.42 105 PRO A O 1
ATOM 832 N N . VAL A 1 106 ? -101.507 64.414 98.605 1.00 25.67 106 VAL A N 1
ATOM 833 C CA . VAL A 1 106 ? -101.207 65.755 99.100 1.00 25.13 106 VAL A CA 1
ATOM 834 C C . VAL A 1 106 ? -100.239 66.487 98.182 1.00 25.71 106 VAL A C 1
ATOM 835 O O . VAL A 1 106 ? -99.845 65.963 97.137 1.00 26.25 106 VAL A O 1
ATOM 839 N N . GLY A 1 107 ? -99.855 67.694 98.590 1.00 28.33 107 GLY A N 1
ATOM 840 C CA . GLY A 1 107 ? -98.971 68.528 97.791 1.00 26.66 107 GLY A CA 1
ATOM 841 C C . GLY A 1 107 ? -97.521 68.124 97.598 1.00 27.69 107 GLY A C 1
ATOM 842 O O . GLY A 1 107 ? -96.922 68.456 96.578 1.00 26.65 107 GLY A O 1
ATOM 843 N N . SER A 1 108 ? -96.934 67.421 98.556 1.00 21.80 108 SER A N 1
ATOM 844 C CA . SER A 1 108 ? -95.537 67.024 98.399 1.00 21.19 108 SER A CA 1
ATOM 845 C C . SER A 1 108 ? -95.216 65.798 99.230 1.00 21.19 108 SER A C 1
ATOM 846 O O . SER A 1 108 ? -96.015 65.374 100.064 1.00 19.34 108 SER A O 1
ATOM 849 N N . THR A 1 109 ? -94.033 65.238 99.005 1.00 21.32 109 THR A N 1
ATOM 850 C CA . THR A 1 109 ? -93.608 64.077 99.769 1.00 21.17 109 THR A CA 1
ATOM 851 C C . THR A 1 109 ? -93.213 64.575 101.161 1.00 22.12 109 THR A C 1
ATOM 852 O O . THR A 1 109 ? -93.396 63.871 102.151 1.00 20.59 109 THR A O 1
ATOM 856 N N . ALA A 1 110 ? -92.691 65.800 101.235 1.00 23.40 110 ALA A N 1
ATOM 857 C CA . ALA A 1 110 ? -92.295 66.381 102.522 1.00 24.38 110 ALA A CA 1
ATOM 858 C C . ALA A 1 110 ? -93.514 66.503 103.441 1.00 24.08 110 ALA A C 1
ATOM 859 O O . ALA A 1 110 ? -93.423 66.274 104.648 1.00 24.80 110 ALA A O 1
ATOM 861 N N . THR A 1 111 ? -94.655 66.868 102.868 1.00 23.02 111 THR A N 1
ATOM 862 C CA . THR A 1 111 ? -95.885 66.991 103.647 1.00 24.61 111 THR A CA 1
ATOM 863 C C . THR A 1 111 ? -96.224 65.651 104.317 1.00 26.06 111 THR A C 1
ATOM 864 O O . THR A 1 111 ? -96.634 65.607 105.479 1.00 27.57 111 THR A O 1
ATOM 868 N N . VAL A 1 112 ? -96.054 64.563 103.573 1.00 27.47 112 VAL A N 1
ATOM 869 C CA . VAL A 1 112 ? -96.331 63.225 104.086 1.00 27.45 112 VAL A CA 1
ATOM 870 C C . VAL A 1 112 ? -95.398 62.861 105.235 1.00 25.89 112 VAL A C 1
ATOM 871 O O . VAL A 1 112 ? -95.836 62.351 106.267 1.00 25.23 112 VAL A O 1
ATOM 875 N N . ILE A 1 113 ? -94.110 63.122 105.039 1.00 21.66 113 ILE A N 1
ATOM 876 C CA . ILE A 1 113 ? -93.094 62.832 106.045 1.00 21.73 113 ILE A CA 1
ATOM 877 C C . ILE A 1 113 ? -93.386 63.644 107.306 1.00 23.41 113 ILE A C 1
ATOM 878 O O . ILE A 1 113 ? -93.413 63.114 108.421 1.00 23.62 113 ILE A O 1
ATOM 883 N N . ALA A 1 114 ? -93.591 64.941 107.110 1.00 27.90 114 ALA A N 1
ATOM 884 C CA . ALA A 1 114 ? -93.861 65.853 108.206 1.00 28.80 114 ALA A CA 1
ATOM 885 C C . ALA A 1 114 ? -95.071 65.441 109.044 1.00 29.06 114 ALA A C 1
ATOM 886 O O . ALA A 1 114 ? -95.009 65.489 110.278 1.00 29.28 114 ALA A O 1
ATOM 888 N N . GLU A 1 115 ? -96.161 65.033 108.387 1.00 24.20 115 GLU A N 1
ATOM 889 C CA . GLU A 1 115 ? -97.363 64.624 109.113 1.00 24.99 115 GLU A CA 1
ATOM 890 C C . GLU A 1 115 ? -97.105 63.389 109.960 1.00 25.55 115 GLU A C 1
ATOM 891 O O . GLU A 1 115 ? -97.673 63.239 111.040 1.00 25.67 115 GLU A O 1
ATOM 897 N N . LEU A 1 116 ? -96.260 62.493 109.470 1.00 25.82 116 LEU A N 1
ATOM 898 C CA . LEU A 1 116 ? -95.942 61.304 110.233 1.00 26.45 116 LEU A CA 1
ATOM 899 C C . LEU A 1 116 ? -95.119 61.718 111.445 1.00 28.49 116 LEU A C 1
ATOM 900 O O . LEU A 1 116 ? -95.304 61.191 112.546 1.00 26.85 116 LEU A O 1
ATOM 905 N N . TYR A 1 117 ? -94.220 62.679 111.248 1.00 35.77 117 TYR A N 1
ATOM 906 C CA . TYR A 1 117 ? -93.379 63.131 112.345 1.00 37.91 117 TYR A CA 1
ATOM 907 C C . TYR A 1 117 ? -94.141 63.789 113.489 1.00 38.49 117 TYR A C 1
ATOM 908 O O . TYR A 1 117 ? -93.985 63.393 114.643 1.00 39.02 117 TYR A O 1
ATOM 917 N N . PHE A 1 118 ? -94.949 64.797 113.173 1.00 41.87 118 PHE A N 1
ATOM 918 C CA . PHE A 1 118 ? -95.709 65.500 114.198 1.00 44.77 118 PHE A CA 1
ATOM 919 C C . PHE A 1 118 ? -96.739 64.600 114.870 1.00 47.81 118 PHE A C 1
ATOM 920 O O . PHE A 1 118 ? -97.055 64.777 116.045 1.00 49.51 118 PHE A O 1
ATOM 928 N N . LYS A 1 119 ? -97.247 63.627 114.122 1.00 40.47 119 LYS A N 1
ATOM 929 C CA . LYS A 1 119 ? -98.245 62.697 114.637 1.00 41.58 119 LYS A CA 1
ATOM 930 C C . LYS A 1 119 ? -97.584 61.610 115.482 1.00 41.82 119 LYS A C 1
ATOM 931 O O . LYS A 1 119 ? -98.256 60.700 115.962 1.00 42.65 119 LYS A O 1
ATOM 937 N N . ASP A 1 120 ? -96.269 61.710 115.659 1.00 35.64 120 ASP A N 1
ATOM 938 C CA . ASP A 1 120 ? -95.507 60.723 116.424 1.00 35.18 120 ASP A CA 1
ATOM 939 C C . ASP A 1 120 ? -95.597 59.346 115.764 1.00 33.90 120 ASP A C 1
ATOM 940 O O . ASP A 1 120 ? -95.521 58.310 116.439 1.00 31.67 120 ASP A O 1
ATOM 945 N N . ALA A 1 121 ? -95.741 59.330 114.441 1.00 31.29 121 ALA A N 1
ATOM 946 C CA . ALA A 1 121 ? -95.858 58.068 113.725 1.00 28.44 121 ALA A CA 1
ATOM 947 C C . ALA A 1 121 ? -94.726 57.785 112.742 1.00 26.98 121 ALA A C 1
ATOM 948 O O . ALA A 1 121 ? -94.877 56.962 111.840 1.00 25.34 121 ALA A O 1
ATOM 950 N N . ILE A 1 122 ? -93.590 58.454 112.914 1.00 29.48 122 ILE A N 1
ATOM 951 C CA . ILE A 1 122 ? -92.450 58.220 112.032 1.00 29.15 122 ILE A CA 1
ATOM 952 C C . ILE A 1 122 ? -92.045 56.748 112.039 1.00 26.72 122 ILE A C 1
ATOM 953 O O . ILE A 1 122 ? -91.614 56.203 111.019 1.00 25.36 122 ILE A O 1
ATOM 958 N N . ASP A 1 123 ? -92.185 56.106 113.190 0.50 5.11 123 ASP A N 1
ATOM 959 C CA . ASP A 1 123 ? -91.828 54.700 113.309 0.50 5.17 123 ASP A CA 1
ATOM 960 C C . ASP A 1 123 ? -92.660 53.805 112.388 0.50 3.50 123 ASP A C 1
ATOM 961 O O . ASP A 1 123 ? -92.272 52.674 112.116 0.50 2.39 123 ASP A O 1
ATOM 966 N N . LEU A 1 124 ? -93.796 54.310 111.911 1.00 25.27 124 LEU A N 1
ATOM 967 C CA . LEU A 1 124 ? -94.662 53.534 111.026 1.00 28.15 124 LEU A CA 1
ATOM 968 C C . LEU A 1 124 ? -93.997 53.197 109.694 1.00 31.19 124 LEU A C 1
ATOM 969 O O . LEU A 1 124 ? -94.423 52.270 109.001 1.00 33.53 124 LEU A O 1
ATOM 974 N N . ILE A 1 125 ? -92.969 53.955 109.319 1.00 30.50 125 ILE A N 1
ATOM 975 C CA . ILE A 1 125 ? -92.279 53.687 108.066 1.00 28.99 125 ILE A CA 1
ATOM 976 C C . ILE A 1 125 ? -90.808 53.413 108.301 1.00 29.36 125 ILE A C 1
ATOM 977 O O . ILE A 1 125 ? -89.981 53.650 107.429 1.00 30.24 125 ILE A O 1
ATOM 982 N N . GLY A 1 126 ? -90.488 52.912 109.492 1.00 26.91 126 GLY A N 1
ATOM 983 C CA . GLY A 1 126 ? -89.110 52.592 109.811 1.00 26.21 126 GLY A CA 1
ATOM 984 C C . GLY A 1 126 ? -88.339 53.663 110.555 1.00 26.71 126 GLY A C 1
ATOM 985 O O . GLY A 1 126 ? -87.213 53.415 110.978 1.00 26.42 126 GLY A O 1
ATOM 986 N N . GLY A 1 127 ? -88.932 54.847 110.704 1.00 24.78 127 GLY A N 1
ATOM 987 C CA . GLY A 1 127 ? -88.273 55.942 111.409 1.00 27.15 127 GLY A CA 1
ATOM 988 C C . GLY A 1 127 ? -87.883 55.587 112.835 1.00 28.09 127 GLY A C 1
ATOM 989 O O . GLY A 1 127 ? -88.609 54.862 113.509 1.00 27.33 127 GLY A O 1
ATOM 990 N N . LYS A 1 128 ? -86.751 56.115 113.297 1.00 52.92 128 LYS A N 1
ATOM 991 C CA . LYS A 1 128 ? -86.243 55.826 114.639 1.00 55.96 128 LYS A CA 1
ATOM 992 C C . LYS A 1 128 ? -86.800 56.646 115.799 1.00 58.16 128 LYS A C 1
ATOM 993 O O . LYS A 1 128 ? -86.472 56.370 116.952 1.00 60.94 128 LYS A O 1
ATOM 999 N N . LYS A 1 129 ? -87.633 57.639 115.513 1.00 47.44 129 LYS A N 1
ATOM 1000 C CA . LYS A 1 129 ? -88.189 58.486 116.573 1.00 49.62 129 LYS A CA 1
ATOM 1001 C C . LYS A 1 129 ? -87.083 59.375 117.115 1.00 48.72 129 LYS A C 1
ATOM 1002 O O . LYS A 1 129 ? -86.700 59.288 118.282 1.00 49.93 129 LYS A O 1
ATOM 1008 N N . LYS A 1 130 ? -86.575 60.232 116.243 1.00 41.63 130 LYS A N 1
ATOM 1009 C CA . LYS A 1 130 ? -85.509 61.153 116.582 1.00 39.18 130 LYS A CA 1
ATOM 1010 C C . LYS A 1 130 ? -86.119 62.538 116.475 1.00 37.47 130 LYS A C 1
ATOM 1011 O O . LYS A 1 130 ? -87.235 62.689 115.972 1.00 36.57 130 LYS A O 1
ATOM 1017 N N . GLU A 1 131 ? -85.404 63.546 116.956 0.50 11.66 131 GLU A N 1
ATOM 1018 C CA . GLU A 1 131 ? -85.904 64.907 116.877 0.50 11.25 131 GLU A CA 1
ATOM 1019 C C . GLU A 1 131 ? -85.657 65.452 115.481 0.50 11.57 131 GLU A C 1
ATOM 1020 O O . GLU A 1 131 ? -84.690 65.085 114.819 0.50 10.52 131 GLU A O 1
ATOM 1026 N N . LEU A 1 132 ? -86.540 66.330 115.036 1.00 34.45 132 LEU A N 1
ATOM 1027 C CA . LEU A 1 132 ? -86.408 66.934 113.724 1.00 36.13 132 LEU A CA 1
ATOM 1028 C C . LEU A 1 132 ? -85.781 68.310 113.950 1.00 37.05 132 LEU A C 1
ATOM 1029 O O . LEU A 1 132 ? -86.456 69.258 114.359 1.00 36.31 132 LEU A O 1
ATOM 1034 N N . LYS A 1 133 ? -84.476 68.406 113.715 1.00 48.93 133 LYS A N 1
ATOM 1035 C CA . LYS A 1 133 ? -83.758 69.662 113.902 1.00 49.43 133 LYS A CA 1
ATOM 1036 C C . LYS A 1 133 ? -84.235 70.733 112.923 1.00 47.51 133 LYS A C 1
ATOM 1037 O O . LYS A 1 133 ? -84.802 70.424 111.875 1.00 48.25 133 LYS A O 1
ATOM 1043 N N . PRO A 1 134 ? -84.011 72.014 113.256 1.00 37.25 134 PRO A N 1
ATOM 1044 C CA . PRO A 1 134 ? -84.430 73.119 112.386 1.00 34.74 134 PRO A CA 1
ATOM 1045 C C . PRO A 1 134 ? -83.867 73.108 110.962 1.00 34.20 134 PRO A C 1
ATOM 1046 O O . PRO A 1 134 ? -84.505 73.634 110.045 1.00 34.49 134 PRO A O 1
ATOM 1050 N N . ASP A 1 135 ? -82.686 72.522 110.763 1.00 28.30 135 ASP A N 1
ATOM 1051 C CA . ASP A 1 135 ? -82.107 72.478 109.418 1.00 26.90 135 ASP A CA 1
ATOM 1052 C C . ASP A 1 135 ? -82.929 71.546 108.538 1.00 24.98 135 ASP A C 1
ATOM 1053 O O . ASP A 1 135 ? -83.275 71.893 107.411 1.00 23.70 135 ASP A O 1
ATOM 1058 N N . LEU A 1 136 ? -83.256 70.371 109.063 1.00 26.19 136 LEU A N 1
ATOM 1059 C CA . LEU A 1 136 ? -84.068 69.415 108.323 1.00 26.03 136 LEU A CA 1
ATOM 1060 C C . LEU A 1 136 ? -85.494 69.942 108.201 1.00 24.19 136 LEU A C 1
ATOM 1061 O O . LEU A 1 136 ? -86.146 69.731 107.185 1.00 21.40 136 LEU A O 1
ATOM 1066 N N . ALA A 1 137 ? -85.970 70.631 109.237 1.00 32.88 137 ALA A N 1
ATOM 1067 C CA . ALA A 1 137 ? -87.315 71.200 109.224 1.00 31.55 137 ALA A CA 1
ATOM 1068 C C . ALA A 1 137 ? -87.362 72.279 108.160 1.00 33.19 137 ALA A C 1
ATOM 1069 O O . ALA A 1 137 ? -88.420 72.578 107.605 1.00 34.82 137 ALA A O 1
ATOM 1071 N N . GLY A 1 138 ? -86.205 72.872 107.887 1.00 27.91 138 GLY A N 1
ATOM 1072 C CA . GLY A 1 138 ? -86.137 73.900 106.872 1.00 25.90 138 GLY A CA 1
ATOM 1073 C C . GLY A 1 138 ? -86.206 73.273 105.490 1.00 26.12 138 GLY A C 1
ATOM 1074 O O . GLY A 1 138 ? -86.779 73.858 104.564 1.00 27.71 138 GLY A O 1
ATOM 1075 N N . LEU A 1 139 ? -85.622 72.083 105.349 1.00 20.54 139 LEU A N 1
ATOM 1076 C CA . LEU A 1 139 ? -85.628 71.375 104.071 1.00 20.04 139 LEU A CA 1
ATOM 1077 C C . LEU A 1 139 ? -87.035 70.928 103.711 1.00 19.99 139 LEU A C 1
ATOM 1078 O O . LEU A 1 139 ? -87.464 71.076 102.566 1.00 16.85 13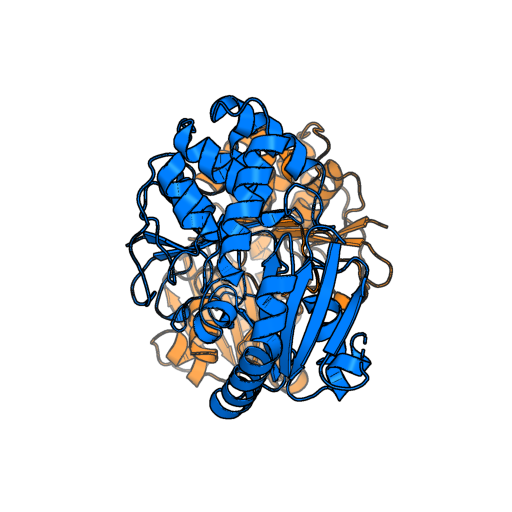9 LEU A O 1
ATOM 1083 N N . LEU A 1 140 ? -87.753 70.381 104.688 1.00 21.02 140 LEU A N 1
ATOM 1084 C CA . LEU A 1 140 ? -89.115 69.921 104.450 1.00 24.72 140 LEU A CA 1
ATOM 1085 C C . LEU A 1 140 ? -90.031 71.096 104.127 1.00 25.36 140 LEU A C 1
ATOM 1086 O O . LEU A 1 140 ? -90.901 70.997 103.260 1.00 27.30 140 LEU A O 1
ATOM 1091 N N . LEU A 1 141 ? -89.824 72.215 104.817 1.00 21.70 141 LEU A N 1
ATOM 1092 C CA . LEU A 1 141 ? -90.623 73.409 104.584 1.00 18.92 141 LEU A CA 1
ATOM 1093 C C . LEU A 1 141 ? -90.417 73.855 103.153 1.00 18.42 141 LEU A C 1
ATOM 1094 O O . LEU A 1 141 ? -91.374 74.114 102.434 1.00 19.37 141 LEU A O 1
ATOM 1099 N N . SER A 1 142 ? -89.151 73.936 102.745 1.00 26.48 142 SER A N 1
ATOM 1100 C 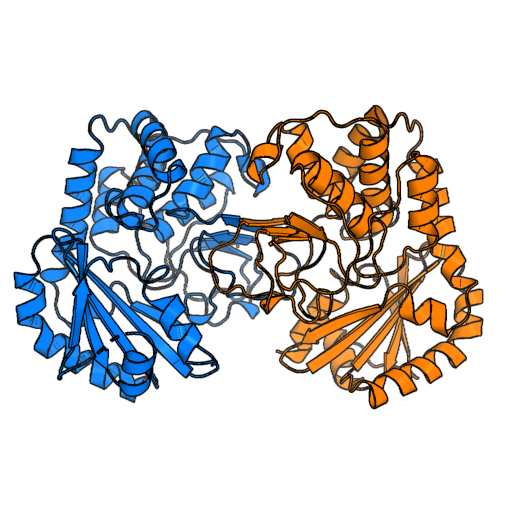CA . SER A 1 142 ? -88.790 74.361 101.392 1.00 26.75 142 SER A CA 1
ATOM 1101 C C . SER A 1 142 ? -89.365 73.429 100.333 1.00 24.20 142 SER A C 1
ATOM 1102 O O . SER A 1 142 ? -89.706 73.857 99.228 1.00 22.19 142 SER A O 1
ATOM 1105 N N . ALA A 1 143 ? -89.466 72.153 100.680 1.00 21.42 143 ALA A N 1
ATOM 1106 C CA . ALA A 1 143 ? -89.999 71.152 99.765 1.00 21.10 143 ALA A CA 1
ATOM 1107 C C . ALA A 1 143 ? -91.489 71.403 99.528 1.00 22.31 143 ALA A C 1
ATOM 1108 O O . ALA A 1 143 ? -91.970 71.366 98.397 1.00 22.10 143 ALA A O 1
ATOM 1110 N N . ILE A 1 144 ? -92.220 71.663 100.602 1.00 28.84 144 ILE A N 1
ATOM 1111 C CA . ILE A 1 144 ? -93.641 71.934 100.482 1.00 30.59 144 ILE A CA 1
ATOM 1112 C C . ILE A 1 144 ? -93.852 73.174 99.609 1.00 31.49 144 ILE A C 1
ATOM 1113 O O . ILE A 1 144 ? -94.636 73.152 98.654 1.00 33.59 144 ILE A O 1
ATOM 1118 N N . ILE A 1 145 ? -93.136 74.247 99.937 1.00 25.28 145 ILE A N 1
ATOM 1119 C CA . ILE A 1 145 ? -93.239 75.498 99.198 1.00 23.08 145 ILE A CA 1
ATOM 1120 C C . ILE A 1 145 ? -92.833 75.290 97.750 1.00 22.95 145 ILE A C 1
ATOM 1121 O O . ILE A 1 145 ? -93.492 75.780 96.832 1.00 24.05 145 ILE A O 1
ATOM 1126 N N . SER A 1 146 ? -91.754 74.550 97.539 1.00 25.14 146 SER A N 1
ATOM 1127 C CA . SER A 1 146 ? -91.299 74.296 96.180 1.00 26.19 146 SER A CA 1
ATOM 1128 C C . SER A 1 146 ? -92.342 73.517 95.393 1.00 26.41 146 SER A C 1
ATOM 1129 O O . SER A 1 146 ? -92.705 73.898 94.287 1.00 27.26 146 SER A O 1
ATOM 1132 N N . ASP A 1 147 ? -92.822 72.427 95.984 1.00 30.85 147 ASP A N 1
ATOM 1133 C CA . ASP A 1 147 ? -93.807 71.548 95.355 1.00 32.69 147 ASP A CA 1
ATOM 1134 C C . ASP A 1 147 ? -95.187 72.153 95.118 1.00 32.81 147 ASP A C 1
ATOM 1135 O O . ASP A 1 147 ? -95.873 71.804 94.153 1.00 29.89 147 ASP A O 1
ATOM 1140 N N . THR A 1 148 ? -95.597 73.051 96.004 1.00 26.08 148 THR A N 1
ATOM 1141 C CA . THR A 1 148 ? -96.901 73.670 95.869 1.00 26.65 148 THR A CA 1
ATOM 1142 C C . THR A 1 148 ? -96.804 75.031 95.190 1.00 27.47 148 THR A C 1
ATOM 1143 O O . THR A 1 148 ? -97.827 75.653 94.897 1.00 28.41 148 THR A O 1
ATOM 1147 N N . VAL A 1 149 ? -95.576 75.475 94.928 1.00 33.68 149 VAL A N 1
ATOM 1148 C CA . VAL A 1 149 ? -95.331 76.782 94.323 1.00 33.27 149 VAL A CA 1
ATOM 1149 C C . VAL A 1 149 ? -95.987 77.831 95.224 1.00 34.53 149 VAL A C 1
ATOM 1150 O O . VAL A 1 149 ? -96.836 78.610 94.790 1.00 33.88 149 VAL A O 1
ATOM 1154 N N . LEU A 1 150 ? -95.587 77.823 96.492 1.00 33.97 150 LEU A N 1
ATOM 1155 C CA . LEU A 1 150 ? -96.118 78.743 97.488 1.00 37.06 150 LEU A CA 1
ATOM 1156 C C . LEU A 1 150 ? -97.638 78.641 97.629 1.00 37.04 150 LEU A C 1
ATOM 1157 O O . LEU A 1 150 ? -98.341 79.649 97.693 1.00 39.03 150 LEU A O 1
ATOM 1162 N N . PHE A 1 151 ? -98.139 77.411 97.657 1.00 35.13 151 PHE A N 1
ATOM 1163 C CA . PHE A 1 151 ? -99.566 77.153 97.824 1.00 34.15 151 PHE A CA 1
ATOM 1164 C C . PHE A 1 151 ? -100.474 77.682 96.709 1.00 32.22 151 PHE A C 1
ATOM 1165 O O . PHE A 1 151 ? -101.685 77.758 96.883 1.00 30.44 151 PHE A O 1
ATOM 1173 N N . LYS A 1 152 ? -99.893 78.032 95.566 1.00 31.07 152 LYS A N 1
ATOM 1174 C CA . LYS A 1 152 ? -100.662 78.548 94.441 1.00 31.58 152 LYS A CA 1
ATOM 1175 C C . LYS A 1 152 ? -101.093 77.428 93.503 1.00 33.05 152 LYS A C 1
ATOM 1176 O O . LYS A 1 152 ? -102.064 77.572 92.761 1.00 35.30 152 LYS A O 1
ATOM 1182 N N . SER A 1 153 ? -100.362 76.317 93.527 1.00 36.15 153 SER A N 1
ATOM 1183 C CA . SER A 1 153 ? -100.679 75.178 92.670 1.00 34.79 153 SER A CA 1
ATOM 1184 C C . SER A 1 153 ? -101.922 74.443 93.147 1.00 34.15 153 SER A C 1
ATOM 1185 O O . SER A 1 153 ? -102.123 74.263 94.348 1.00 33.41 153 SER A O 1
ATOM 1188 N N . PRO A 1 154 ? -102.776 74.004 92.204 1.00 33.66 154 PRO A N 1
ATOM 1189 C CA . PRO A 1 154 ? -104.004 73.280 92.546 1.00 31.91 154 PRO A CA 1
ATOM 1190 C C . PRO A 1 154 ? -103.792 71.961 93.293 1.00 31.19 154 PRO A C 1
ATOM 1191 O O . PRO A 1 154 ? -104.761 71.347 93.737 1.00 30.71 154 PRO A O 1
ATOM 1195 N N . THR A 1 155 ? -102.539 71.519 93.433 1.00 32.10 155 THR A N 1
ATOM 1196 C CA . THR A 1 155 ? -102.265 70.278 94.169 1.00 30.02 155 THR A CA 1
ATOM 1197 C C . THR A 1 155 ? -102.174 70.617 95.647 1.00 30.60 155 THR A C 1
ATOM 1198 O O . THR A 1 155 ? -102.135 69.734 96.496 1.00 30.58 155 THR A O 1
ATOM 1202 N N . THR A 1 156 ? -102.161 71.911 95.948 1.00 38.13 156 THR A N 1
ATOM 1203 C CA . THR A 1 156 ? -102.065 72.376 97.324 1.00 38.90 156 THR A CA 1
ATOM 1204 C C . THR A 1 156 ? -103.286 71.950 98.121 1.00 41.32 156 THR A C 1
ATOM 1205 O O . THR A 1 156 ? -104.417 72.102 97.661 1.00 44.10 156 THR A O 1
ATOM 1209 N N . THR A 1 157 ? -103.049 71.411 99.314 1.00 30.35 157 THR A N 1
ATOM 1210 C CA . THR A 1 157 ? -104.127 70.965 100.190 1.00 32.75 157 THR A CA 1
ATOM 1211 C C . THR A 1 157 ? -103.939 71.578 101.569 1.00 34.44 157 THR A C 1
ATOM 1212 O O . THR A 1 157 ? -102.894 72.171 101.859 1.00 33.62 157 THR A O 1
ATOM 1216 N N . ASP A 1 158 ? -104.945 71.420 102.422 1.00 49.66 158 ASP A N 1
ATOM 1217 C CA . ASP A 1 158 ? -104.891 71.966 103.773 1.00 51.76 158 ASP A CA 1
ATOM 1218 C C . ASP A 1 158 ? -103.726 71.400 104.575 1.00 50.84 158 ASP A C 1
ATOM 1219 O O . ASP A 1 158 ? -103.098 72.112 105.361 1.00 50.80 158 ASP A O 1
ATOM 1224 N N . LEU A 1 159 ? -103.438 70.119 104.373 1.00 35.64 159 LEU A N 1
ATOM 1225 C CA . LEU A 1 159 ? -102.352 69.470 105.093 1.00 35.83 159 LEU A CA 1
ATOM 1226 C C . LEU A 1 159 ? -101.026 70.149 104.761 1.00 35.28 159 LEU A C 1
ATOM 1227 O O . LEU A 1 159 ? -100.168 70.338 105.630 1.00 34.34 159 LEU A O 1
ATOM 1232 N N . ASP A 1 160 ? -100.868 70.519 103.495 1.00 38.51 160 ASP A N 1
ATOM 1233 C CA . ASP A 1 160 ? -99.654 71.182 103.046 1.00 39.75 160 ASP A CA 1
ATOM 1234 C C . ASP A 1 160 ? -99.421 72.477 103.819 1.00 40.16 160 ASP A C 1
ATOM 1235 O O . ASP A 1 160 ? -98.331 72.699 104.349 1.00 39.37 160 ASP A O 1
ATOM 1240 N N . LYS A 1 161 ? -100.446 73.322 103.891 1.00 43.07 161 LYS A N 1
ATOM 1241 C CA . LYS A 1 161 ? -100.329 74.593 104.599 1.00 45.27 161 LYS A CA 1
ATOM 1242 C C . LYS A 1 161 ? -100.076 74.361 106.084 1.00 44.21 161 LYS A C 1
ATOM 1243 O O . LYS A 1 161 ? -99.147 74.928 106.661 1.00 45.54 161 LYS A O 1
ATOM 1249 N N . GLU A 1 162 ? -100.910 73.524 106.692 1.00 40.21 162 GLU A N 1
ATOM 1250 C CA . GLU A 1 162 ? -100.806 73.203 108.113 1.00 38.90 162 GLU A CA 1
ATOM 1251 C C . GLU A 1 162 ? -99.431 72.653 108.472 1.00 37.20 162 GLU A C 1
ATOM 1252 O O . GLU A 1 162 ? -98.921 72.892 109.565 1.00 37.80 162 GLU A O 1
ATOM 1258 N N . MET A 1 163 ? -98.827 71.906 107.557 1.00 35.66 163 MET A N 1
ATOM 1259 C CA . MET A 1 163 ? -97.517 71.345 107.840 1.00 33.84 163 MET A CA 1
ATOM 1260 C C . MET A 1 163 ? -96.442 72.407 107.657 1.00 32.61 163 MET A C 1
ATOM 1261 O O . MET A 1 163 ? -95.480 72.459 108.422 1.00 31.38 163 MET A O 1
ATOM 1266 N N . ALA A 1 164 ? -96.612 73.252 106.643 1.00 30.19 164 ALA A N 1
ATOM 1267 C CA . ALA A 1 164 ? -95.671 74.331 106.383 1.00 29.79 164 ALA A CA 1
ATOM 1268 C C . ALA A 1 164 ? -95.576 75.208 107.628 1.00 29.52 164 ALA A C 1
ATOM 1269 O O . ALA A 1 164 ? -94.484 75.591 108.052 1.00 29.72 164 ALA A O 1
ATOM 1271 N N . LYS A 1 165 ? -96.731 75.521 108.207 0.50 22.14 165 LYS A N 1
ATOM 1272 C CA . LYS A 1 165 ? -96.789 76.352 109.400 0.50 22.73 165 LYS A CA 1
ATOM 1273 C C . LYS A 1 165 ? -95.966 75.758 110.534 0.50 22.89 165 LYS A C 1
ATOM 1274 O O . LYS A 1 165 ? -95.166 76.450 111.158 0.50 23.07 165 LYS A O 1
ATOM 1280 N N . LYS A 1 166 ? -96.155 74.470 110.790 1.00 37.86 166 LYS A N 1
ATOM 1281 C CA . LYS A 1 166 ? -95.431 73.786 111.855 1.00 39.19 166 LYS A CA 1
ATOM 1282 C C . LYS A 1 166 ? -93.926 73.691 111.615 1.00 40.89 166 LYS A C 1
ATOM 1283 O O . LYS A 1 166 ? -93.125 73.904 112.530 1.00 41.68 166 LYS A O 1
ATOM 1289 N N . LEU A 1 167 ? -93.544 73.354 110.389 1.00 37.67 167 LEU A N 1
ATOM 1290 C CA . LEU A 1 167 ? -92.139 73.240 110.033 1.00 37.55 167 LEU A CA 1
ATOM 1291 C C . LEU A 1 167 ? -91.489 74.617 110.072 1.00 38.68 167 LEU A C 1
ATOM 1292 O O . LEU A 1 167 ? -90.334 74.756 110.473 1.00 39.97 167 LEU A O 1
ATOM 1297 N N . ALA A 1 168 ? -92.239 75.629 109.648 1.00 42.94 168 ALA A N 1
ATOM 1298 C CA . ALA A 1 168 ? -91.749 77.003 109.632 1.00 44.24 168 ALA A CA 1
ATOM 1299 C C . ALA A 1 168 ? -91.332 77.430 111.033 1.00 45.79 168 ALA A C 1
ATOM 1300 O O . ALA A 1 168 ? -90.419 78.245 111.204 1.00 46.58 168 ALA A O 1
ATOM 1302 N N . GLU A 1 169 ? -92.016 76.867 112.025 1.00 47.73 169 GLU A N 1
ATOM 1303 C CA . GLU A 1 169 ? -91.758 77.154 113.428 1.00 48.68 169 GLU A CA 1
ATOM 1304 C C . GLU A 1 169 ? -90.419 76.549 113.848 1.00 48.64 169 GLU A C 1
ATOM 1305 O O . GLU A 1 169 ? -89.538 77.254 114.340 1.00 49.55 169 GLU A O 1
ATOM 1311 N N . ILE A 1 170 ? -90.268 75.244 113.641 1.00 38.10 170 ILE A N 1
ATOM 1312 C CA . ILE A 1 170 ? -89.036 74.551 113.995 1.00 37.60 170 ILE A CA 1
ATOM 1313 C C . ILE A 1 170 ? -87.859 75.092 113.201 1.00 37.54 170 ILE A C 1
ATOM 1314 O O . ILE A 1 170 ? -86.744 75.163 113.710 1.00 37.18 170 ILE A O 1
ATOM 1319 N N . ALA A 1 171 ? -88.119 75.465 111.951 1.00 39.81 171 ALA A N 1
ATOM 1320 C CA . ALA A 1 171 ? -87.090 76.000 111.067 1.00 41.31 171 ALA A CA 1
ATOM 1321 C C . ALA A 1 171 ? -86.717 77.429 111.443 1.00 42.84 171 ALA A C 1
ATOM 1322 O O . ALA A 1 171 ? -85.633 77.904 111.108 1.00 42.23 171 ALA A O 1
ATOM 1324 N N . GLY A 1 172 ? -87.622 78.115 112.132 1.00 52.30 172 GLY A N 1
ATOM 1325 C CA . GLY A 1 172 ? -87.349 79.481 112.531 1.00 54.23 172 GLY A CA 1
ATOM 1326 C C . GLY A 1 172 ? -87.726 80.515 111.485 1.00 55.43 172 GLY A C 1
ATOM 1327 O O . GLY A 1 172 ? -87.307 81.667 111.571 1.00 55.65 172 GLY A O 1
ATOM 1328 N N . ILE A 1 173 ? -88.503 80.114 110.486 1.00 44.70 173 ILE A N 1
ATOM 1329 C CA . ILE A 1 173 ? -88.920 81.057 109.459 1.00 46.05 173 ILE A CA 1
ATOM 1330 C C . ILE A 1 173 ? -90.186 81.760 109.943 1.00 46.99 173 ILE A C 1
ATOM 1331 O O . ILE A 1 173 ? -91.237 81.136 110.119 1.00 47.21 173 ILE A O 1
ATOM 1336 N N . SER A 1 174 ? -90.067 83.065 110.169 1.00 56.21 174 SER A N 1
ATOM 1337 C CA . SER A 1 174 ? -91.178 83.876 110.648 1.00 55.45 174 SER A CA 1
ATOM 1338 C C . SER A 1 174 ? -92.163 84.243 109.547 1.00 55.02 174 SER A C 1
ATOM 1339 O O . SER A 1 174 ? -93.372 84.261 109.775 1.00 54.91 174 SER A O 1
ATOM 1342 N N . ASN A 1 175 ? -91.649 84.532 108.355 1.00 49.09 175 ASN A N 1
ATOM 1343 C CA . ASN A 1 175 ? -92.511 84.912 107.241 1.00 50.08 175 ASN A CA 1
ATOM 1344 C C . ASN A 1 175 ? -92.428 83.939 106.064 1.00 50.11 175 ASN A C 1
ATOM 1345 O O . ASN A 1 175 ? -91.615 84.124 105.153 1.00 49.97 175 ASN A O 1
ATOM 1350 N N . ILE A 1 176 ? -93.277 82.914 106.078 1.00 50.91 176 ILE A N 1
ATOM 1351 C CA . ILE A 1 176 ? -93.290 81.918 105.008 1.00 49.74 176 ILE A CA 1
ATOM 1352 C C . ILE A 1 176 ? -93.522 82.568 103.643 1.00 49.25 176 ILE A C 1
ATOM 1353 O O . ILE A 1 176 ? -92.935 82.159 102.642 1.00 47.81 176 ILE A O 1
ATOM 1358 N N . GLU A 1 177 ? -94.376 83.585 103.611 0.50 27.90 177 GLU A N 1
ATOM 1359 C CA . GLU A 1 177 ? -94.671 84.289 102.371 0.50 26.91 177 GLU A CA 1
ATOM 1360 C C . GLU A 1 177 ? -93.401 84.869 101.755 0.50 25.91 177 GLU A C 1
ATOM 1361 O O . GLU A 1 177 ? -93.179 84.753 100.550 0.50 24.86 177 GLU A O 1
ATOM 1367 N N . GLU A 1 178 ? -92.569 85.489 102.586 1.00 45.37 178 GLU A N 1
ATOM 1368 C CA . GLU A 1 178 ? -91.328 86.091 102.115 1.00 45.77 178 GLU A CA 1
ATOM 1369 C C . GLU A 1 178 ? -90.258 85.053 101.811 1.00 43.67 178 GLU A C 1
ATOM 1370 O O . GLU A 1 178 ? -89.572 85.147 100.794 1.00 43.96 178 GLU A O 1
ATOM 1376 N N . PHE A 1 179 ? -90.106 84.073 102.697 1.00 36.02 179 PHE A N 1
ATOM 1377 C CA . PHE A 1 179 ? -89.125 83.017 102.485 1.00 33.78 179 PHE A CA 1
ATOM 1378 C C . PHE A 1 179 ? -89.531 82.274 101.213 1.00 32.88 179 PHE A C 1
ATOM 1379 O O . PHE A 1 179 ? -88.689 81.919 100.387 1.00 31.80 179 PHE A O 1
ATOM 1387 N N . GLY A 1 180 ? -90.833 82.059 101.057 1.00 32.48 180 GLY A N 1
ATOM 1388 C CA . GLY A 1 180 ? -91.331 81.375 99.881 1.00 33.45 180 GLY A CA 1
ATOM 1389 C C . GLY A 1 180 ? -90.950 82.133 98.629 1.00 34.80 180 GLY A C 1
ATOM 1390 O O . GLY A 1 180 ? -90.528 81.541 97.637 1.00 34.92 180 GLY A O 1
ATOM 1391 N N . MET A 1 181 ? -91.089 83.453 98.673 1.00 47.81 181 MET A N 1
ATOM 1392 C CA . MET A 1 181 ? -90.750 84.286 97.527 1.00 49.82 181 MET A CA 1
ATOM 1393 C C . MET A 1 181 ? -89.287 84.141 97.146 1.00 49.36 181 MET A C 1
ATOM 1394 O O . MET A 1 181 ? -88.932 84.221 95.967 1.00 50.07 181 MET A O 1
ATOM 1399 N N . GLU A 1 182 ? -88.440 83.925 98.148 1.00 43.19 182 GLU A N 1
ATOM 1400 C CA . GLU A 1 182 ? -87.011 83.741 97.914 1.00 43.14 182 GLU A CA 1
ATOM 1401 C C . GLU A 1 182 ? -86.843 82.446 97.118 1.00 40.48 182 GLU A C 1
ATOM 1402 O O . GLU A 1 182 ? -86.052 82.373 96.179 1.00 39.89 182 GLU A O 1
ATOM 1408 N N . ILE A 1 183 ? -87.605 81.427 97.506 1.00 34.37 183 ILE A N 1
ATOM 1409 C CA . ILE A 1 183 ? -87.560 80.127 96.848 1.00 32.59 183 ILE A CA 1
ATOM 1410 C C . ILE A 1 183 ? -88.047 80.246 95.410 1.00 31.60 183 ILE A C 1
ATOM 1411 O O . ILE A 1 183 ? -87.455 79.677 94.493 1.00 30.63 183 ILE A O 1
ATOM 1416 N N . LEU A 1 184 ? -89.129 80.990 95.212 1.00 31.52 184 LEU A N 1
ATOM 1417 C CA . LEU A 1 184 ? -89.677 81.167 93.873 1.00 30.66 184 LEU A CA 1
ATOM 1418 C C . LEU A 1 184 ? -88.678 81.881 92.965 1.00 30.19 184 LEU A C 1
ATOM 1419 O O . LEU A 1 184 ? -88.688 81.689 91.747 1.00 27.35 184 LEU A O 1
ATOM 1424 N N . LYS A 1 185 ? -87.803 82.687 93.564 1.00 35.15 185 LYS A N 1
ATOM 1425 C CA . LYS A 1 185 ? -86.784 83.401 92.805 1.00 36.22 185 LYS A CA 1
ATOM 1426 C C . LYS A 1 185 ? -85.664 82.455 92.366 1.00 35.94 185 LYS A C 1
ATOM 1427 O O . LYS A 1 185 ? -85.214 82.498 91.218 1.00 34.75 185 LYS A O 1
ATOM 1433 N N . ALA A 1 186 ? -85.219 81.597 93.280 1.00 37.53 186 ALA A N 1
ATOM 1434 C CA . ALA A 1 186 ? -84.157 80.644 92.972 1.00 34.87 186 ALA A CA 1
ATOM 1435 C C . ALA A 1 186 ? -84.663 79.689 91.901 1.00 35.77 186 ALA A C 1
ATOM 1436 O O . ALA A 1 186 ? -83.898 79.179 91.080 1.00 36.01 186 ALA A O 1
ATOM 1438 N N . LYS A 1 187 ? -85.968 79.449 91.920 1.00 32.03 187 LYS A N 1
ATOM 1439 C CA . LYS A 1 187 ? -86.591 78.572 90.944 1.00 32.90 187 LYS A CA 1
ATOM 1440 C C . LYS A 1 187 ? -86.528 79.270 89.583 1.00 32.20 187 LYS A C 1
ATOM 1441 O O . LYS A 1 187 ? -86.320 78.630 88.550 1.00 30.45 187 LYS A O 1
ATOM 1447 N N . SER A 1 188 ? -86.681 80.591 89.607 1.00 37.30 188 SER A N 1
ATOM 1448 C CA . SER A 1 188 ? -86.670 81.419 88.403 1.00 37.60 188 SER A CA 1
ATOM 1449 C C . SER A 1 188 ? -85.314 81.571 87.709 1.00 37.39 188 SER A C 1
ATOM 1450 O O . SER A 1 188 ? -85.259 81.767 86.492 1.00 37.57 188 SER A O 1
ATOM 1453 N N . VAL A 1 189 ? -84.221 81.489 88.460 1.00 32.29 189 VAL A N 1
ATOM 1454 C CA . VAL A 1 189 ? -82.911 81.653 87.842 1.00 31.68 189 VAL A CA 1
ATOM 1455 C C . VAL A 1 189 ? -82.646 80.635 86.742 1.00 31.66 189 VAL A C 1
ATOM 1456 O O . VAL A 1 189 ? -81.722 80.807 85.945 1.00 32.76 189 VAL A O 1
ATOM 1460 N N . VAL A 1 190 ? -83.445 79.575 86.683 1.00 30.04 190 VAL A N 1
ATOM 1461 C CA . VAL A 1 190 ? -83.249 78.570 85.638 1.00 29.28 190 VAL A CA 1
ATOM 1462 C C . VAL A 1 190 ? -83.361 79.239 84.257 1.00 30.59 190 VAL A C 1
ATOM 1463 O O . VAL A 1 190 ? -82.736 78.801 83.281 1.00 27.85 190 VAL A O 1
ATOM 1467 N N . GLY A 1 191 ? -84.158 80.304 84.193 1.00 29.01 191 GLY A N 1
ATOM 1468 C CA . GLY A 1 191 ? -84.351 81.020 82.945 1.00 32.49 191 GLY A CA 1
ATOM 1469 C C . GLY A 1 191 ? -83.094 81.608 82.322 1.00 33.41 191 GLY A C 1
ATOM 1470 O O . GLY A 1 191 ? -83.040 81.801 81.107 1.00 34.58 191 GLY A O 1
ATOM 1471 N N . LYS A 1 192 ? -82.081 81.889 83.137 1.00 36.98 192 LYS A N 1
ATOM 1472 C CA . LYS A 1 192 ? -80.840 82.467 82.626 1.00 36.74 192 LYS A CA 1
ATOM 1473 C C . LYS A 1 192 ? -79.870 81.428 82.075 1.00 35.71 192 LYS A C 1
ATOM 1474 O O . LYS A 1 192 ? -78.873 81.776 81.448 1.00 36.13 192 LYS A O 1
ATOM 1480 N N . LEU A 1 193 ? -80.159 80.153 82.304 1.00 26.00 193 LEU A N 1
ATOM 1481 C CA . LEU A 1 193 ? -79.282 79.089 81.828 1.00 25.99 193 LEU A CA 1
ATOM 1482 C C . LEU A 1 193 ? -79.466 78.798 80.341 1.00 25.68 193 LEU A C 1
ATOM 1483 O O . LEU A 1 193 ? -80.428 79.247 79.723 1.00 23.88 193 LEU A O 1
ATOM 1488 N N . LYS A 1 194 ? -78.532 78.041 79.776 1.00 31.59 194 LYS A N 1
ATOM 1489 C CA . LYS A 1 194 ? -78.592 77.672 78.371 1.00 34.64 194 LYS A CA 1
ATOM 1490 C C . LYS A 1 194 ? -79.815 76.784 78.134 1.00 36.08 194 LYS A C 1
ATOM 1491 O O . LYS A 1 194 ? -80.254 76.073 79.031 1.00 36.10 194 LYS A O 1
ATOM 1497 N N . PRO A 1 195 ? -80.383 76.821 76.919 1.00 36.97 195 PRO A N 1
ATOM 1498 C CA . PRO A 1 195 ? -81.558 76.006 76.597 1.00 37.11 195 PRO A CA 1
ATOM 1499 C C . PRO A 1 195 ? -81.422 74.533 76.997 1.00 36.97 195 PRO A C 1
ATOM 1500 O O . PRO A 1 195 ? -82.354 73.939 77.536 1.00 35.13 195 PRO A O 1
ATOM 1504 N N . GLU A 1 196 ? -80.260 73.950 76.739 1.00 34.70 196 GLU A N 1
ATOM 1505 C CA . GLU A 1 196 ? -80.028 72.553 77.079 1.00 37.70 196 GLU A CA 1
ATOM 1506 C C . GLU A 1 196 ? -80.134 72.323 78.588 1.00 37.50 196 GLU A C 1
ATOM 1507 O O . GLU A 1 196 ? -80.683 71.316 79.034 1.00 37.30 196 GLU A O 1
ATOM 1513 N N . GLU A 1 197 ? -79.603 73.260 79.370 1.00 50.11 197 GLU A N 1
ATOM 1514 C CA . GLU A 1 197 ? -79.645 73.155 80.824 1.00 47.90 197 GLU A CA 1
ATOM 1515 C C . GLU A 1 197 ? -81.080 73.289 81.312 1.00 46.76 197 GLU A C 1
ATOM 1516 O O . GLU A 1 197 ? -81.495 72.617 82.257 1.00 46.85 197 GLU A O 1
ATOM 1522 N N . ILE A 1 198 ? -81.833 74.164 80.656 1.00 35.78 198 ILE A N 1
ATOM 1523 C CA . ILE A 1 198 ? -83.218 74.407 81.017 1.00 33.50 198 ILE A CA 1
ATOM 1524 C C . ILE A 1 198 ? -84.108 73.190 80.796 1.00 32.85 198 ILE A C 1
ATOM 1525 O O . ILE A 1 198 ? -84.931 72.868 81.651 1.00 32.02 198 ILE A O 1
ATOM 1530 N N . ILE A 1 199 ? -83.945 72.510 79.664 1.00 28.85 199 ILE A N 1
ATOM 1531 C CA . ILE A 1 199 ? -84.777 71.341 79.384 1.00 29.88 199 ILE A CA 1
ATOM 1532 C C . ILE A 1 199 ? -84.422 70.151 80.285 1.00 29.40 199 ILE A C 1
ATOM 1533 O O . ILE A 1 199 ? -85.305 69.446 80.765 1.00 28.79 199 ILE A O 1
ATOM 1538 N N . ASN A 1 200 ? -83.134 69.942 80.531 1.00 35.95 200 ASN A N 1
ATOM 1539 C CA . ASN A 1 200 ? -82.704 68.817 81.353 1.00 37.59 200 ASN A CA 1
ATOM 1540 C C . ASN A 1 200 ? -82.705 69.096 82.848 1.00 36.86 200 ASN A C 1
ATOM 1541 O O . ASN A 1 200 ? -82.243 68.268 83.640 1.00 35.02 200 ASN A O 1
ATOM 1546 N N . MET A 1 201 ? -83.236 70.253 83.232 0.50 17.19 201 MET A N 1
ATOM 1547 C CA . MET A 1 201 ? -83.295 70.624 84.635 0.50 15.86 201 MET A CA 1
ATOM 1548 C C . MET A 1 201 ? -84.429 69.893 85.343 0.50 15.37 201 MET A C 1
ATOM 1549 O O . MET A 1 201 ? -84.234 69.322 86.414 0.50 14.12 201 MET A O 1
ATOM 1554 N N . ASP A 1 202 ? -85.608 69.903 84.735 1.00 34.23 202 ASP A N 1
ATOM 1555 C CA . ASP A 1 202 ? -86.778 69.253 85.318 1.00 34.54 202 ASP A CA 1
ATOM 1556 C C . ASP A 1 202 ? -87.629 68.512 84.286 1.00 35.53 202 ASP A C 1
ATOM 1557 O O . ASP A 1 202 ? -88.767 68.894 84.016 1.00 36.87 202 ASP A O 1
ATOM 1562 N N . PHE A 1 203 ? -87.078 67.445 83.718 1.00 25.13 203 PHE A N 1
ATOM 1563 C CA . PHE A 1 203 ? -87.794 66.659 82.715 1.00 24.14 203 PHE A CA 1
ATOM 1564 C C . PHE A 1 203 ? -88.195 65.311 83.309 1.00 23.53 203 PHE A C 1
ATOM 1565 O O . PHE A 1 203 ? -87.401 64.671 83.990 1.00 21.30 203 PHE A O 1
ATOM 1573 N N . LYS A 1 204 ? -89.421 64.878 83.047 1.00 32.40 204 LYS A N 1
ATOM 1574 C CA . LYS A 1 204 ? -89.889 63.586 83.550 1.00 33.90 204 LYS A CA 1
ATOM 1575 C C . LYS A 1 204 ? -90.380 62.701 82.412 1.00 34.35 204 LYS A C 1
ATOM 1576 O O . LYS A 1 204 ? -90.948 63.187 81.435 1.00 33.62 204 LYS A O 1
ATOM 1582 N N . ASN A 1 205 ? -90.141 61.400 82.543 1.00 38.63 205 ASN A N 1
ATOM 1583 C CA . ASN A 1 205 ? -90.548 60.435 81.529 1.00 39.72 205 ASN A CA 1
ATOM 1584 C C . ASN A 1 205 ? -91.733 59.592 81.958 1.00 40.08 205 ASN A C 1
ATOM 1585 O O . ASN A 1 205 ? -91.864 59.235 83.127 1.00 39.76 205 ASN A O 1
ATOM 1590 N N . PHE A 1 206 ? -92.594 59.282 80.993 1.00 33.21 206 PHE A N 1
ATOM 1591 C CA . PHE A 1 206 ? -93.780 58.478 81.240 1.00 33.16 206 PHE A CA 1
ATOM 1592 C C . PHE A 1 206 ? -93.980 57.444 80.135 1.00 34.05 206 PHE A C 1
ATOM 1593 O O . PHE A 1 206 ? -93.454 57.578 79.029 1.00 32.32 206 PHE A O 1
ATOM 1601 N N . ASP A 1 207 ? -94.748 56.411 80.447 0.50 25.23 207 ASP A N 1
ATOM 1602 C CA . ASP A 1 207 ? -95.032 55.360 79.487 0.50 26.83 207 ASP A CA 1
ATOM 1603 C C . ASP A 1 207 ? -96.538 55.163 79.411 0.50 26.96 207 ASP A C 1
ATOM 1604 O O . ASP A 1 207 ? -97.102 54.307 80.087 0.50 26.27 207 ASP A O 1
ATOM 1609 N N . PHE A 1 208 ? -97.187 55.969 78.583 1.00 41.11 208 PHE A N 1
ATOM 1610 C CA . PHE A 1 208 ? -98.625 55.881 78.443 1.00 41.84 208 PHE A CA 1
ATOM 1611 C C . PHE A 1 208 ? -99.017 54.883 77.369 1.00 42.04 208 PHE A C 1
ATOM 1612 O O . PHE A 1 208 ? -98.925 55.168 76.174 1.00 42.82 208 PHE A O 1
ATOM 1620 N N . ASN A 1 209 ? -99.438 53.704 77.817 1.00 37.65 209 ASN A N 1
ATOM 1621 C CA . ASN A 1 209 ? -99.873 52.628 76.940 1.00 36.95 209 ASN A CA 1
ATOM 1622 C C . ASN A 1 209 ? -98.815 52.236 75.905 1.00 35.21 209 ASN A C 1
ATOM 1623 O O . ASN A 1 209 ? -99.120 52.040 74.728 1.00 34.72 209 ASN A O 1
ATOM 1628 N N . GLY A 1 210 ? -97.569 52.125 76.350 1.00 33.57 210 GLY A N 1
ATOM 1629 C CA . GLY A 1 210 ? -96.496 51.735 75.453 1.00 34.16 210 GLY A CA 1
ATOM 1630 C C . GLY A 1 210 ? -95.779 52.854 74.716 1.00 34.62 210 GLY A C 1
ATOM 1631 O O . GLY A 1 210 ? -94.709 52.639 74.146 1.00 35.32 210 GLY A O 1
ATOM 1632 N N . LYS A 1 211 ? -96.355 54.048 74.714 1.00 35.85 211 LYS A N 1
ATOM 1633 C CA . LYS A 1 211 ? -95.729 55.168 74.030 1.00 35.94 211 LYS A CA 1
ATOM 1634 C C . LYS A 1 211 ? -94.898 56.012 74.990 1.00 34.97 211 LYS A C 1
ATOM 1635 O O . LYS A 1 211 ? -95.406 56.497 76.003 1.00 31.87 211 LYS A O 1
ATOM 1641 N N . LYS A 1 212 ? -93.618 56.175 74.666 1.00 38.58 212 LYS A N 1
ATOM 1642 C CA . LYS A 1 212 ? -92.722 56.979 75.482 1.00 38.51 212 LYS A CA 1
ATOM 1643 C C . LYS A 1 212 ? -93.117 58.451 75.353 1.00 38.88 212 LYS A C 1
ATOM 1644 O O . LYS A 1 212 ? -93.214 58.986 74.245 1.00 38.44 212 LYS A O 1
ATOM 1650 N N . VAL A 1 213 ? -93.353 59.095 76.492 1.00 34.47 213 VAL A N 1
ATOM 1651 C CA . VAL A 1 213 ? -93.746 60.495 76.520 1.00 33.22 213 VAL A CA 1
ATOM 1652 C C . VAL A 1 213 ? -92.968 61.262 77.586 1.00 33.11 213 VAL A C 1
ATOM 1653 O O . VAL A 1 213 ? -92.792 60.790 78.710 1.00 30.99 213 VAL A O 1
ATOM 1657 N N . GLY A 1 214 ? -92.506 62.453 77.222 1.00 35.51 214 GLY A N 1
ATOM 1658 C CA . GLY A 1 214 ? -91.760 63.272 78.154 1.00 33.39 214 GLY A CA 1
ATOM 1659 C C . GLY A 1 214 ? -92.480 64.573 78.437 1.00 33.31 214 GLY A C 1
ATOM 1660 O O . GLY A 1 214 ? -93.159 65.123 77.566 1.00 32.73 214 GLY A O 1
ATOM 1661 N N . ILE A 1 215 ? -92.340 65.059 79.665 1.00 29.59 215 ILE A N 1
ATOM 1662 C CA . ILE A 1 215 ? -92.961 66.307 80.077 1.00 28.26 215 ILE A CA 1
ATOM 1663 C C . ILE A 1 215 ? -91.980 67.113 80.926 1.00 29.85 215 ILE A C 1
ATOM 1664 O O . ILE A 1 215 ? -91.753 66.803 82.097 1.00 30.99 215 ILE A O 1
ATOM 1669 N N . GLY A 1 216 ? -91.388 68.138 80.321 1.00 32.05 216 GLY A N 1
ATOM 1670 C CA . GLY A 1 216 ? -90.446 68.983 81.035 1.00 30.68 216 GLY A CA 1
ATOM 1671 C C . GLY A 1 216 ? -91.139 70.235 81.539 1.00 29.81 216 GLY A C 1
ATOM 1672 O O . GLY A 1 216 ? -92.271 70.520 81.159 1.00 29.36 216 GLY A O 1
ATOM 1673 N N . GLN A 1 217 ? -90.469 70.997 82.392 1.00 27.63 217 GLN A N 1
ATOM 1674 C CA . GLN A 1 217 ? -91.088 72.201 82.911 1.00 27.64 217 GLN A CA 1
ATOM 1675 C C . GLN A 1 217 ? -90.094 73.258 83.372 1.00 27.71 217 GLN A C 1
ATOM 1676 O O . GLN A 1 217 ? -88.929 72.974 83.624 1.00 28.76 217 GLN A O 1
ATOM 1682 N N . VAL A 1 218 ? -90.581 74.487 83.463 0.50 10.52 218 VAL A N 1
ATOM 1683 C CA . VAL A 1 218 ? -89.794 75.613 83.924 0.50 10.54 218 VAL A CA 1
ATOM 1684 C C . VAL A 1 218 ? -90.818 76.481 84.623 0.50 11.62 218 VAL A C 1
ATOM 1685 O O . VAL A 1 218 ? -91.888 76.751 84.079 0.50 9.65 218 VAL A O 1
ATOM 1689 N N . GLU A 1 219 ? -90.491 76.906 85.832 1.00 28.58 219 GLU A N 1
ATOM 1690 C CA . GLU A 1 219 ? -91.391 77.726 86.618 1.00 32.41 219 GLU A CA 1
ATOM 1691 C C . GLU A 1 219 ? -90.721 79.047 86.949 1.00 33.81 219 GLU A C 1
ATOM 1692 O O . GLU A 1 219 ? -89.830 79.103 87.795 1.00 34.21 219 GLU A O 1
ATOM 1698 N N . VAL A 1 220 ? -91.154 80.108 86.274 1.00 46.48 220 VAL A N 1
ATOM 1699 C CA . VAL A 1 220 ? -90.586 81.430 86.493 1.00 47.85 220 VAL A CA 1
ATOM 1700 C C . VAL A 1 220 ? -91.616 82.479 86.900 1.00 49.84 220 VAL A C 1
ATOM 1701 O O . VAL A 1 220 ? -92.824 82.302 86.726 1.00 49.56 220 VAL A O 1
ATOM 1705 N N . ILE A 1 221 ? -91.107 83.575 87.448 1.00 52.63 221 ILE A N 1
ATOM 1706 C CA . ILE A 1 221 ? -91.926 84.694 87.876 1.00 54.21 221 ILE A CA 1
ATOM 1707 C C . ILE A 1 221 ? -92.157 85.582 86.652 1.00 54.31 221 ILE A C 1
ATOM 1708 O O . ILE A 1 221 ? -93.247 86.114 86.453 1.00 54.83 221 ILE A O 1
ATOM 1713 N N . ASP A 1 222 ? -91.116 85.724 85.834 1.00 43.18 222 ASP A N 1
ATOM 1714 C CA . ASP A 1 222 ? -91.169 86.534 84.619 1.00 42.80 222 ASP A CA 1
ATOM 1715 C C . ASP A 1 222 ? -90.712 85.686 83.433 1.00 42.04 222 ASP A C 1
ATOM 1716 O O . ASP A 1 222 ? -89.531 85.378 83.291 1.00 42.59 222 ASP A O 1
ATOM 1721 N N . VAL A 1 223 ? -91.655 85.329 82.572 1.00 41.93 223 VAL A N 1
ATOM 1722 C CA . VAL A 1 223 ? -91.367 84.486 81.422 1.00 41.28 223 VAL A CA 1
ATOM 1723 C C . VAL A 1 223 ? -90.503 85.121 80.331 1.00 40.93 223 VAL A C 1
ATOM 1724 O O . VAL A 1 223 ? -89.932 84.412 79.500 1.00 42.52 223 VAL A O 1
ATOM 1728 N N . SER A 1 224 ? -90.400 86.446 80.331 0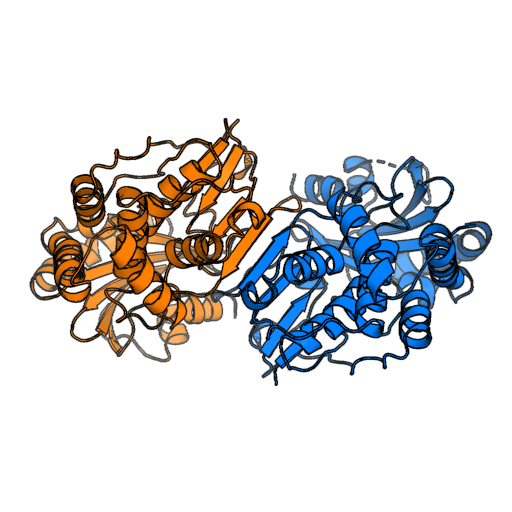.50 18.27 224 SER A N 1
ATOM 1729 C CA . SER A 1 224 ? -89.609 87.149 79.321 0.50 17.40 224 SER A CA 1
ATOM 1730 C C . SER A 1 224 ? -88.283 86.459 78.980 0.50 15.85 224 SER A C 1
ATOM 1731 O O . SER A 1 224 ? -87.926 86.314 77.808 0.50 13.85 224 SER A O 1
ATOM 1734 N N . GLU A 1 225 ? -87.567 86.025 80.010 0.50 14.65 225 GLU A N 1
ATOM 1735 C CA . GLU A 1 225 ? -86.278 85.361 79.843 0.50 14.79 225 GLU A CA 1
ATOM 1736 C C . GLU A 1 225 ? -86.336 84.068 79.023 0.50 13.68 225 GLU A C 1
ATOM 1737 O O . GLU A 1 225 ? -85.665 83.934 77.995 0.50 10.60 225 GLU A O 1
ATOM 1743 N N . VAL A 1 226 ? -87.134 83.112 79.485 1.00 35.19 226 VAL A N 1
ATOM 1744 C CA . VAL A 1 226 ? -87.262 81.821 78.805 1.00 35.69 226 VAL A CA 1
ATOM 1745 C C . VAL A 1 226 ? -87.823 81.935 77.383 1.00 36.22 226 VAL A C 1
ATOM 1746 O O . VAL A 1 226 ? -87.442 81.168 76.497 1.00 35.79 226 VAL A O 1
ATOM 1750 N N . GLU A 1 227 ? -88.723 82.892 77.172 1.00 44.25 227 GLU A N 1
ATOM 1751 C CA . GLU A 1 227 ? -89.341 83.092 75.864 1.00 47.33 227 GLU A CA 1
ATOM 1752 C C . GLU A 1 227 ? -88.348 83.447 74.764 1.00 47.27 227 GLU A C 1
ATOM 1753 O O . GLU A 1 227 ? -88.551 83.104 73.599 1.00 46.69 227 GLU A O 1
ATOM 1759 N N . SER A 1 228 ? -87.277 84.140 75.128 1.00 39.05 228 SER A N 1
ATOM 1760 C CA . SER A 1 228 ? -86.269 84.505 74.149 1.00 39.12 228 SER A CA 1
ATOM 1761 C C . SER A 1 228 ? -85.451 83.264 73.786 1.00 39.93 228 SER A C 1
ATOM 1762 O O . SER A 1 228 ? -84.764 83.231 72.763 1.00 39.70 228 SER A O 1
ATOM 1765 N N . LYS A 1 229 ? -85.531 82.242 74.632 1.00 37.51 229 LYS A N 1
ATOM 1766 C CA . LYS A 1 229 ? -84.807 80.992 74.400 1.00 39.84 229 LYS A CA 1
ATOM 1767 C C . LYS A 1 229 ? -85.755 79.910 73.881 1.00 39.86 229 LYS A C 1
ATOM 1768 O O . LYS A 1 229 ? -85.320 78.835 73.465 1.00 39.78 229 LYS A O 1
ATOM 1774 N N . LYS A 1 230 ? -87.049 80.215 73.912 1.00 31.39 230 LYS A N 1
ATOM 1775 C CA . LYS A 1 230 ? -88.098 79.307 73.466 1.00 32.35 230 LYS A CA 1
ATOM 1776 C C . LYS A 1 230 ? -87.782 78.624 72.141 1.00 33.51 230 LYS A C 1
ATOM 1777 O O . LYS A 1 230 ? -87.899 77.405 72.019 1.00 33.03 230 LYS A O 1
ATOM 1783 N N . GLU A 1 231 ? -87.378 79.412 71.152 1.00 46.15 231 GLU A N 1
ATOM 1784 C CA . GLU A 1 231 ? -87.059 78.888 69.831 1.00 48.92 231 GLU A CA 1
ATOM 1785 C C . GLU A 1 231 ? -85.955 77.834 69.876 1.00 48.96 231 GLU A C 1
ATOM 1786 O O . GLU A 1 231 ? -86.063 76.778 69.246 1.00 49.33 231 GLU A O 1
ATOM 1792 N N . ASP A 1 232 ? -84.887 78.119 70.613 1.00 45.48 232 ASP A N 1
ATOM 1793 C CA . ASP A 1 232 ? -83.786 77.171 70.730 1.00 45.00 232 ASP A CA 1
ATOM 1794 C C . ASP A 1 232 ? -84.229 75.947 71.531 1.00 43.65 232 ASP A C 1
ATOM 1795 O O . ASP A 1 232 ? -83.834 74.820 71.229 1.00 42.60 232 ASP A O 1
ATOM 1800 N N . ILE A 1 233 ? -85.045 76.183 72.556 1.00 40.76 233 ILE A N 1
ATOM 1801 C CA . ILE A 1 233 ? -85.555 75.107 73.402 1.00 40.24 233 ILE A CA 1
ATOM 1802 C C . ILE A 1 233 ? -86.363 74.152 72.537 1.00 40.15 233 ILE A C 1
ATOM 1803 O O . ILE A 1 233 ? -86.038 72.971 72.417 1.00 40.11 233 ILE A O 1
ATOM 1808 N N . TYR A 1 234 ? -87.416 74.686 71.931 1.00 58.84 234 TYR A N 1
ATOM 1809 C CA . TYR A 1 234 ? -88.295 73.909 71.072 1.00 59.60 234 TYR A CA 1
ATOM 1810 C C . TYR A 1 234 ? -87.490 73.131 70.041 1.00 58.82 234 TYR A C 1
ATOM 1811 O O . TYR A 1 234 ? -87.894 72.056 69.610 1.00 59.69 234 TYR A O 1
ATOM 1820 N N . LYS A 1 235 ? -86.347 73.677 69.651 1.00 40.05 235 LYS A N 1
ATOM 1821 C CA . LYS A 1 235 ? -85.495 73.024 68.666 1.00 39.48 235 LYS A CA 1
ATOM 1822 C C . LYS A 1 235 ? -84.777 71.815 69.258 1.00 38.32 235 LYS A C 1
ATOM 1823 O O . LYS A 1 235 ? -84.742 70.744 68.650 1.00 37.05 235 LYS A O 1
ATOM 1829 N N . LEU A 1 236 ? -84.198 71.991 70.442 1.00 44.39 236 LEU A N 1
ATOM 1830 C CA . LEU A 1 236 ? -83.492 70.904 71.112 1.00 41.87 236 LEU A CA 1
ATOM 1831 C C . LEU A 1 236 ? -84.456 69.769 71.454 1.00 40.94 236 LEU A C 1
ATOM 1832 O O . LEU A 1 236 ? -84.074 68.600 71.457 1.00 39.27 236 LEU A O 1
ATOM 1837 N N . LEU A 1 237 ? -85.707 70.122 71.736 1.00 41.38 237 LEU A N 1
ATOM 1838 C CA . LEU A 1 237 ? -86.724 69.131 72.069 1.00 42.23 237 LEU A CA 1
ATOM 1839 C C . LEU A 1 237 ? -87.084 68.268 70.861 1.00 42.86 237 LEU A C 1
ATOM 1840 O O . LEU A 1 237 ? -87.265 67.058 70.991 1.00 43.33 237 LEU A O 1
ATOM 1845 N N . GLU A 1 238 ? -87.187 68.886 69.687 0.50 23.74 238 GLU A N 1
ATOM 1846 C CA . GLU A 1 238 ? -87.508 68.140 68.478 0.50 24.51 238 GLU A CA 1
ATOM 1847 C C . GLU A 1 238 ? -86.415 67.102 68.249 0.50 24.79 238 GLU A C 1
ATOM 1848 O O . GLU A 1 238 ? -86.695 65.973 67.842 0.50 24.14 238 GLU A O 1
ATOM 1854 N N . GLU A 1 239 ? -85.172 67.486 68.528 1.00 44.79 239 GLU A N 1
ATOM 1855 C CA . GLU A 1 239 ? -84.041 66.580 68.377 1.00 46.13 239 GLU A CA 1
ATOM 1856 C C . GLU A 1 239 ? -84.124 65.469 69.421 1.00 46.40 239 GLU A C 1
ATOM 1857 O O . GLU A 1 239 ? -83.996 64.286 69.101 1.00 47.12 239 GLU A O 1
ATOM 1863 N N . LYS A 1 240 ? -84.330 65.860 70.674 1.00 50.24 240 LYS A N 1
ATOM 1864 C CA . LYS A 1 240 ? -84.444 64.904 71.770 1.00 49.82 240 LYS A CA 1
ATOM 1865 C C . LYS A 1 240 ? -85.547 63.898 71.441 1.00 49.39 240 LYS A C 1
ATOM 1866 O O . LYS A 1 240 ? -85.391 62.694 71.655 1.00 48.47 240 LYS A O 1
ATOM 1872 N N . LEU A 1 241 ? -86.653 64.412 70.907 1.00 40.77 241 LEU A N 1
ATOM 1873 C CA . LEU A 1 241 ? -87.808 63.602 70.537 1.00 41.09 241 LEU A CA 1
ATOM 1874 C C . LEU A 1 241 ? -87.447 62.462 69.594 1.00 42.23 241 LEU A C 1
ATOM 1875 O O . LEU A 1 241 ? -87.746 61.303 69.866 1.00 41.59 241 LEU A O 1
ATOM 1880 N N . LYS A 1 242 ? -86.801 62.799 68.485 1.00 54.56 242 LYS A N 1
ATOM 1881 C CA . LYS A 1 242 ? -86.422 61.805 67.485 1.00 55.25 242 LYS A CA 1
ATOM 1882 C C . LYS A 1 242 ? -85.246 60.928 67.905 1.00 55.72 242 LYS A C 1
ATOM 1883 O O . LYS A 1 242 ? -85.271 59.713 67.720 1.00 56.38 242 LYS A O 1
ATOM 1889 N N . ASN A 1 243 ? -84.220 61.549 68.473 1.00 46.58 243 ASN A N 1
ATOM 1890 C CA . ASN A 1 243 ? -83.028 60.829 68.894 1.00 46.54 243 ASN A CA 1
ATOM 1891 C C . ASN A 1 243 ? -83.203 59.887 70.084 1.00 46.95 243 ASN A C 1
ATOM 1892 O O . ASN A 1 243 ? -82.454 58.918 70.213 1.00 46.96 243 ASN A O 1
ATOM 1897 N N . GLU A 1 244 ? -84.177 60.160 70.949 1.00 49.96 244 GLU A N 1
ATOM 1898 C CA . GLU A 1 244 ? -84.402 59.310 72.117 1.00 48.50 244 GLU A CA 1
ATOM 1899 C C . GLU A 1 244 ? -85.729 58.553 72.058 1.00 47.54 244 GLU A C 1
ATOM 1900 O O . GLU A 1 244 ? -86.231 58.064 73.074 1.00 46.31 244 GLU A O 1
ATOM 1906 N N . GLY A 1 245 ? -86.295 58.477 70.859 1.00 46.42 245 GLY A N 1
ATOM 1907 C CA . GLY A 1 245 ? -87.535 57.755 70.650 1.00 44.07 245 GLY A CA 1
ATOM 1908 C C . GLY A 1 245 ? -88.773 58.145 71.433 1.00 45.25 245 GLY A C 1
ATOM 1909 O O . GLY A 1 245 ? -89.482 57.274 71.934 1.00 46.84 245 GLY A O 1
ATOM 1910 N N . TYR A 1 246 ? -89.047 59.438 71.554 1.00 42.38 246 TYR A N 1
ATOM 1911 C CA . TYR A 1 246 ? -90.248 59.859 72.254 1.00 41.67 246 TYR A CA 1
ATOM 1912 C C . TYR A 1 246 ? -91.376 59.893 71.238 1.00 41.69 246 TYR A C 1
ATOM 1913 O O . TYR A 1 246 ? -91.136 60.089 70.050 1.00 42.89 246 TYR A O 1
ATOM 1922 N N . ASP A 1 247 ? -92.603 59.684 71.697 1.00 38.30 247 ASP A N 1
ATOM 1923 C CA . ASP A 1 247 ? -93.750 59.725 70.807 1.00 36.84 247 ASP A CA 1
ATOM 1924 C C . ASP A 1 247 ? -94.356 61.110 70.958 1.00 37.53 247 ASP A C 1
ATOM 1925 O O . ASP A 1 247 ? -95.148 61.567 70.130 1.00 38.67 247 ASP A O 1
ATOM 1930 N N . LEU A 1 248 ? -93.961 61.784 72.027 1.00 40.33 248 LEU A N 1
ATOM 1931 C CA . LEU A 1 248 ? -94.459 63.118 72.307 1.00 40.35 248 LEU A CA 1
ATOM 1932 C C . LEU A 1 248 ? -93.643 63.744 73.426 1.00 40.32 248 LEU A C 1
ATOM 1933 O O . LEU A 1 248 ? -93.108 63.044 74.291 1.00 39.72 248 LEU A O 1
ATOM 1938 N N . ILE A 1 249 ? -93.539 65.068 73.382 1.00 40.99 249 ILE A N 1
ATOM 1939 C CA . ILE A 1 249 ? -92.824 65.833 74.391 1.00 39.25 249 ILE A CA 1
ATOM 1940 C C . ILE A 1 249 ? -93.594 67.110 74.647 1.00 40.52 249 ILE A C 1
ATOM 1941 O O . ILE A 1 249 ? -93.896 67.870 73.726 1.00 40.91 249 ILE A O 1
ATOM 1946 N N . VAL A 1 250 ? -93.936 67.322 75.907 1.00 42.21 250 VAL A N 1
ATOM 1947 C CA . VAL A 1 250 ? -94.653 68.513 76.313 1.00 41.49 250 VAL A CA 1
ATOM 1948 C C . VAL A 1 250 ? -93.706 69.298 77.200 1.00 43.05 250 VAL A C 1
ATOM 1949 O O . VAL A 1 250 ? -93.146 68.755 78.156 1.00 43.90 250 VAL A O 1
ATOM 1953 N N . PHE A 1 251 ? -93.497 70.564 76.868 1.00 38.94 251 PHE A N 1
ATOM 1954 C CA . PHE A 1 251 ? -92.627 71.384 77.679 1.00 38.59 251 PHE A CA 1
ATOM 1955 C C . PHE A 1 251 ? -93.412 72.561 78.192 1.00 36.88 251 PHE A C 1
ATOM 1956 O O . PHE A 1 251 ? -93.873 73.395 77.424 1.00 39.08 251 PHE A O 1
ATOM 1964 N N . LEU A 1 252 ? -93.547 72.627 79.506 1.00 32.17 252 LEU A N 1
ATOM 1965 C CA . LEU A 1 252 ? -94.309 73.682 80.139 1.00 32.30 252 LEU A CA 1
ATOM 1966 C C . LEU A 1 252 ? -93.478 74.890 80.570 1.00 32.89 252 LEU A C 1
ATOM 1967 O O . LEU A 1 252 ? -92.506 74.767 81.325 1.00 30.13 252 LEU A O 1
ATOM 1972 N N . ILE A 1 253 ? -93.866 76.056 80.067 1.00 39.46 253 ILE A N 1
ATOM 1973 C CA . ILE A 1 253 ? -93.229 77.307 80.442 1.00 38.88 253 ILE A CA 1
ATOM 1974 C C . ILE A 1 253 ? -94.291 77.858 81.387 1.00 39.45 253 ILE A C 1
ATOM 1975 O O . ILE A 1 253 ? -95.244 78.510 80.965 1.00 39.49 253 ILE A O 1
ATOM 1980 N N . THR A 1 254 ? -94.142 77.553 82.669 1.00 28.86 254 THR A N 1
ATOM 1981 C CA . THR A 1 254 ? -95.124 77.972 83.652 1.00 29.81 254 THR A CA 1
ATOM 1982 C C . THR A 1 254 ? -94.894 79.347 84.249 1.00 30.65 254 THR A C 1
ATOM 1983 O O . THR A 1 254 ? -93.881 79.597 84.905 1.00 28.67 254 THR A O 1
ATOM 1987 N N . ASP A 1 255 ? -95.852 80.235 84.015 1.00 42.17 255 ASP A N 1
ATOM 1988 C CA . ASP A 1 255 ? -95.783 81.584 84.544 1.00 45.39 255 ASP A CA 1
ATOM 1989 C C . ASP A 1 255 ? -96.380 81.512 85.941 1.00 45.16 255 ASP A C 1
ATOM 1990 O O . ASP A 1 255 ? -97.574 81.270 86.101 1.00 45.52 255 ASP A O 1
ATOM 1995 N N . ILE A 1 256 ? -95.538 81.705 86.948 1.00 36.37 256 ILE A N 1
ATOM 1996 C CA . ILE A 1 256 ? -95.973 81.642 88.337 1.00 36.39 256 ILE A CA 1
ATOM 1997 C C . ILE A 1 256 ? -96.988 82.728 88.684 1.00 37.87 256 ILE A C 1
ATOM 1998 O O . ILE A 1 256 ? -97.907 82.505 89.475 1.00 38.33 256 ILE A O 1
ATOM 2003 N N . MET A 1 257 ? -96.838 83.897 88.074 1.00 41.83 257 MET A N 1
ATOM 2004 C CA . MET A 1 257 ? -97.731 85.012 88.362 1.00 43.34 257 MET A CA 1
ATOM 2005 C C . MET A 1 257 ? -99.127 84.914 87.748 1.00 41.68 257 MET A C 1
ATOM 2006 O O . MET A 1 257 ? -100.107 85.349 88.354 1.00 41.18 257 MET A O 1
ATOM 2011 N N . LYS A 1 258 ? -99.227 84.351 86.551 1.00 42.38 258 LYS A N 1
ATOM 2012 C CA . LYS A 1 258 ? -100.528 84.208 85.906 1.00 42.53 258 LYS A CA 1
ATOM 2013 C C . LYS A 1 258 ? -101.103 82.835 86.222 1.00 42.30 258 LYS A C 1
ATOM 2014 O O . LYS A 1 258 ? -102.256 82.542 85.909 1.00 42.20 258 LYS A O 1
ATOM 2020 N N . GLU A 1 259 ? -100.286 82.001 86.856 1.00 62.93 259 GLU A N 1
ATOM 2021 C CA . GLU A 1 259 ? -100.683 80.652 87.233 1.00 63.00 259 GLU A CA 1
ATOM 2022 C C . GLU A 1 259 ? -101.227 79.869 86.046 1.00 61.97 259 GLU A C 1
ATOM 2023 O O . GLU A 1 259 ? -102.296 79.269 86.123 1.00 64.48 259 GLU A O 1
ATOM 2029 N N . GLY A 1 260 ? -100.478 79.888 84.949 1.00 32.88 260 GLY A N 1
ATOM 2030 C CA . GLY A 1 260 ? -100.867 79.176 83.743 1.00 30.26 260 GLY A CA 1
ATOM 2031 C C . GLY A 1 260 ? -99.592 78.807 83.012 1.00 30.59 260 GLY A C 1
ATOM 2032 O O . GLY A 1 260 ? -98.516 79.277 83.384 1.00 29.48 260 GLY A O 1
ATOM 2033 N N . SER A 1 261 ? -99.680 77.985 81.973 1.00 40.95 261 SER A N 1
ATOM 2034 C CA . SER A 1 261 ? -98.467 77.593 81.270 1.00 42.57 261 SER A CA 1
ATOM 2035 C C . SER A 1 261 ? -98.589 77.589 79.760 1.00 43.75 261 SER A C 1
ATOM 2036 O O . SER A 1 261 ? -99.663 77.370 79.208 1.00 45.75 261 SER A O 1
ATOM 2039 N N . GLU A 1 262 ? -97.472 77.845 79.095 1.00 44.35 262 GLU A N 1
ATOM 2040 C CA . GLU A 1 262 ? -97.434 77.801 77.650 1.00 46.08 262 GLU A CA 1
ATOM 2041 C C . GLU A 1 262 ? -96.894 76.399 77.426 1.00 46.36 262 GLU A C 1
ATOM 2042 O O . GLU A 1 262 ? -95.808 76.073 77.898 1.00 47.70 262 GLU A O 1
ATOM 2048 N N . ALA A 1 263 ? -97.651 75.565 76.725 1.00 42.17 263 ALA A N 1
ATOM 2049 C CA . ALA A 1 263 ? -97.232 74.193 76.496 1.00 41.37 263 ALA A CA 1
ATOM 2050 C C . ALA A 1 263 ? -96.665 73.930 75.113 1.00 41.58 263 ALA A C 1
ATOM 2051 O O . ALA A 1 263 ? -97.408 73.844 74.137 1.00 42.54 263 ALA A O 1
ATOM 2053 N N . LEU A 1 264 ? -95.347 73.791 75.031 1.00 44.40 264 LEU A N 1
ATOM 2054 C CA . LEU A 1 264 ? -94.707 73.504 73.756 1.00 44.52 264 LEU A CA 1
ATOM 2055 C C . LEU A 1 264 ? -94.990 72.035 73.444 1.00 46.66 264 LEU A C 1
ATOM 2056 O O . LEU A 1 264 ? -94.670 71.154 74.249 1.00 46.92 264 LEU A O 1
ATOM 2061 N N . VAL A 1 265 ? -95.593 71.773 72.286 1.00 45.21 265 VAL A N 1
ATOM 2062 C CA . VAL A 1 265 ? -95.910 70.403 71.886 1.00 45.65 265 VAL A CA 1
ATOM 2063 C C . VAL A 1 265 ? -95.000 69.918 70.766 1.00 46.20 265 VAL A C 1
ATOM 2064 O O . VAL A 1 265 ? -94.941 70.520 69.692 1.00 46.38 265 VAL A O 1
ATOM 2068 N N . VAL A 1 266 ? -94.308 68.815 71.027 1.00 39.81 266 VAL A N 1
ATOM 2069 C CA . VAL A 1 266 ? -93.380 68.225 70.072 1.00 41.43 266 VAL A CA 1
ATOM 2070 C C . VAL A 1 266 ? -93.759 66.776 69.782 1.00 43.31 266 VAL A C 1
ATOM 2071 O O . VAL A 1 266 ? -94.015 65.995 70.701 1.00 42.75 266 VAL A O 1
ATOM 2075 N N . GLY A 1 267 ? -93.784 66.421 68.502 1.00 55.88 267 GLY A N 1
ATOM 2076 C CA . GLY A 1 267 ? -94.129 65.064 68.119 1.00 57.83 267 GLY A CA 1
ATOM 2077 C C . GLY A 1 267 ? -95.591 64.907 67.747 1.00 59.35 267 GLY A C 1
ATOM 2078 O O . GLY A 1 267 ? -96.137 65.693 66.972 1.00 59.18 267 GLY A O 1
ATOM 2079 N N . ASN A 1 268 ? -96.231 63.889 68.309 1.00 81.55 268 ASN A N 1
ATOM 2080 C CA . ASN A 1 268 ? -97.634 63.621 68.026 1.00 82.89 268 ASN A CA 1
ATOM 2081 C C . ASN A 1 268 ? -98.558 64.668 68.651 1.00 82.39 268 ASN A C 1
ATOM 2082 O O . ASN A 1 268 ? -99.060 64.486 69.761 1.00 82.63 268 ASN A O 1
ATOM 2087 N N . LYS A 1 269 ? -98.778 65.764 67.930 1.00 47.00 269 LYS A N 1
ATOM 2088 C CA . LYS A 1 269 ? -99.645 66.837 68.409 1.00 47.33 269 LYS A CA 1
ATOM 2089 C C . LYS A 1 269 ? -101.093 66.373 68.437 1.00 47.17 269 LYS A C 1
ATOM 2090 O O . LYS A 1 269 ? -101.894 66.855 69.243 1.00 46.72 269 LYS A O 1
ATOM 2096 N N . GLU A 1 270 ? -101.425 65.438 67.550 1.00 55.92 270 GLU A N 1
ATOM 2097 C CA . GLU A 1 270 ? -102.781 64.909 67.474 1.00 55.72 270 GLU A CA 1
ATOM 2098 C C . GLU A 1 270 ? -103.236 64.444 68.848 1.00 54.40 270 GLU A C 1
ATOM 2099 O O . GLU A 1 270 ? -104.296 64.842 69.335 1.00 53.67 270 GLU A O 1
ATOM 2105 N N . MET A 1 271 ? -102.421 63.602 69.473 1.00 42.64 271 MET A N 1
ATOM 2106 C CA . MET A 1 271 ? -102.743 63.069 70.791 1.00 41.96 271 MET A CA 1
ATOM 2107 C C . MET A 1 271 ? -102.857 64.188 71.816 1.00 41.69 271 MET A C 1
ATOM 2108 O O . MET A 1 271 ? -103.735 64.162 72.680 1.00 40.78 271 MET A O 1
ATOM 2113 N N . PHE A 1 272 ? -101.967 65.170 71.723 1.00 56.58 272 PHE A N 1
ATOM 2114 C CA . PHE A 1 272 ? -102.005 66.293 72.652 1.00 57.02 272 PHE A CA 1
ATOM 2115 C C . PHE A 1 272 ? -103.321 67.027 72.445 1.00 58.21 272 PHE A C 1
ATOM 2116 O O . PHE A 1 272 ? -104.028 67.352 73.403 1.00 56.59 272 PHE A O 1
ATOM 2124 N N . GLU A 1 273 ? -103.633 67.288 71.179 1.00 55.95 273 GLU A N 1
ATOM 2125 C CA . GLU A 1 273 ? -104.860 67.977 70.814 1.00 57.88 273 GLU A CA 1
ATOM 2126 C C . GLU A 1 273 ? -106.071 67.193 71.299 1.00 57.52 273 GLU A C 1
ATOM 2127 O O . GLU A 1 273 ? -107.071 67.778 71.718 1.00 57.62 273 GLU A O 1
ATOM 2133 N N . LYS A 1 274 ? -105.974 65.867 71.241 1.00 51.43 274 LYS A N 1
ATOM 2134 C CA . LYS A 1 274 ? -107.056 64.996 71.693 1.00 51.87 274 LYS A CA 1
ATOM 2135 C C . LYS A 1 274 ? -107.109 64.987 73.220 1.00 51.56 274 LYS A C 1
ATOM 2136 O O . LYS A 1 274 ? -108.184 64.881 73.818 1.00 50.50 274 LYS A O 1
ATOM 2142 N N . ALA A 1 275 ? -105.936 65.100 73.840 1.00 53.86 275 ALA A N 1
ATOM 2143 C CA . ALA A 1 275 ? -105.825 65.109 75.294 1.00 53.51 275 ALA A CA 1
ATOM 2144 C C . ALA A 1 275 ? -106.402 66.386 75.899 1.00 52.95 275 ALA A C 1
ATOM 2145 O O . ALA A 1 275 ? -107.116 66.335 76.899 1.00 53.27 275 ALA A O 1
ATOM 2147 N N . PHE A 1 276 ? -106.089 67.531 75.297 1.00 69.14 276 PHE A N 1
ATOM 2148 C CA . PHE A 1 276 ? -106.595 68.807 75.793 1.00 68.60 276 PHE A CA 1
ATOM 2149 C C . PHE A 1 276 ? -107.608 69.404 74.819 1.00 69.36 276 PHE A C 1
ATOM 2150 O O . PHE A 1 276 ? -108.760 69.657 75.179 1.00 69.72 276 PHE A O 1
ATOM 2158 N N . VAL A 1 280 ? -104.349 73.636 68.799 1.00 53.60 280 VAL A N 1
ATOM 2159 C CA . VAL A 1 280 ? -102.937 74.002 68.875 1.00 54.34 280 VAL A CA 1
ATOM 2160 C C . VAL A 1 280 ? -102.487 74.600 67.553 1.00 54.58 280 VAL A C 1
ATOM 2161 O O . VAL A 1 280 ? -102.128 73.871 66.630 1.00 54.82 280 VAL A O 1
ATOM 2165 N N . GLU A 1 281 ? -102.488 75.928 67.474 1.00 82.15 281 GLU A N 1
ATOM 2166 C CA . GLU A 1 281 ? -102.102 76.617 66.250 1.00 82.03 281 GLU A CA 1
ATOM 2167 C C . GLU A 1 281 ? -100.789 76.149 65.632 1.00 81.16 281 GLU A C 1
ATOM 2168 O O . GLU A 1 281 ? -100.796 75.549 64.559 1.00 79.93 281 GLU A O 1
ATOM 2174 N N . GLY A 1 282 ? -99.664 76.407 66.291 1.00 45.41 282 GLY A N 1
ATOM 2175 C CA . GLY A 1 282 ? -98.408 75.986 65.698 1.00 45.40 282 GLY A CA 1
ATOM 2176 C C . GLY A 1 282 ? -97.312 75.437 66.590 1.00 44.90 282 GLY A C 1
ATOM 2177 O O . GLY A 1 282 ? -97.001 74.244 66.551 1.00 46.22 282 GLY A O 1
ATOM 2178 N N . ASN A 1 283 ? -96.711 76.314 67.384 1.00 66.96 283 ASN A N 1
ATOM 2179 C CA . ASN A 1 283 ? -95.617 75.935 68.274 1.00 65.29 283 ASN A CA 1
ATOM 2180 C C . ASN A 1 283 ? -96.141 75.392 69.597 1.00 63.19 283 ASN A C 1
ATOM 2181 O O . ASN A 1 283 ? -95.678 74.366 70.093 1.00 61.88 283 ASN A O 1
ATOM 2186 N N . SER A 1 284 ? -97.118 76.090 70.161 1.00 46.68 284 SER A N 1
ATOM 2187 C CA . SER A 1 284 ? -97.689 75.692 71.431 1.00 45.53 284 SER A CA 1
ATOM 2188 C C . SER A 1 284 ? -99.010 76.403 71.675 1.00 44.89 284 SER A C 1
ATOM 2189 O O . SER A 1 284 ? -99.541 77.072 70.792 1.00 45.73 284 SER A O 1
ATOM 2192 N N . VAL A 1 285 ? -99.532 76.256 72.885 1.00 48.04 285 VAL A N 1
ATOM 2193 C CA . VAL A 1 285 ? -100.786 76.885 73.271 1.00 47.15 285 VAL A CA 1
ATOM 2194 C C . VAL A 1 285 ? -100.716 77.187 74.754 1.00 46.26 285 VAL A C 1
ATOM 2195 O O . VAL A 1 285 ? -100.010 76.500 75.494 1.00 45.75 285 VAL A O 1
ATOM 2199 N N . PHE A 1 286 ? -101.441 78.209 75.190 1.00 58.76 286 PHE A N 1
ATOM 2200 C CA . PHE A 1 286 ? -101.437 78.568 76.601 1.00 59.90 286 PHE A CA 1
ATOM 2201 C C . PHE A 1 286 ? -102.605 77.900 77.315 1.00 59.67 286 PHE A C 1
ATOM 2202 O O . PHE A 1 286 ? -103.729 77.913 76.820 1.00 60.97 286 PHE A O 1
ATOM 2210 N N . LEU A 1 287 ? -102.333 77.322 78.480 1.00 50.55 287 LEU A N 1
ATOM 2211 C CA . LEU A 1 287 ? -103.358 76.646 79.260 1.00 49.39 287 LEU A CA 1
ATOM 2212 C C . LEU A 1 287 ? -103.586 77.357 80.591 1.00 49.25 287 LEU A C 1
ATOM 2213 O O . LEU A 1 287 ? -102.921 77.070 81.587 1.00 47.92 287 LEU A O 1
ATOM 2218 N N . GLU A 1 288 ? -104.540 78.283 80.591 1.00 48.06 288 GLU A N 1
ATOM 2219 C CA . GLU A 1 288 ? -104.888 79.062 81.773 1.00 47.88 288 GLU A CA 1
ATOM 2220 C C . GLU A 1 288 ? -105.040 78.180 83.009 1.00 47.05 288 GLU A C 1
ATOM 2221 O O . GLU A 1 288 ? -105.640 77.107 82.947 1.00 48.00 288 GLU A O 1
ATOM 2227 N N . GLY A 1 289 ? -104.491 78.633 84.130 1.00 39.13 289 GLY A N 1
ATOM 2228 C CA . GLY A 1 289 ? -104.606 77.879 85.368 1.00 38.21 289 GLY A CA 1
ATOM 2229 C C . GLY A 1 289 ? -103.807 76.590 85.491 1.00 36.91 289 GLY A C 1
ATOM 2230 O O . GLY A 1 289 ? -103.864 75.935 86.534 1.00 36.09 289 GLY A O 1
ATOM 2231 N N . VAL A 1 290 ? -103.067 76.223 84.448 1.00 48.09 290 VAL A N 1
ATOM 2232 C CA . VAL A 1 290 ? -102.266 75.000 84.475 1.00 48.05 290 VAL A CA 1
ATOM 2233 C C . VAL A 1 290 ? -100.860 75.217 85.031 1.00 47.52 290 VAL A C 1
ATOM 2234 O O . VAL A 1 290 ? -100.060 75.960 84.457 1.00 47.15 290 VAL A O 1
ATOM 2238 N N . MET A 1 291 ? -100.566 74.548 86.144 1.00 55.84 291 MET A N 1
ATOM 2239 C CA . MET A 1 291 ? -99.267 74.658 86.796 1.00 55.65 291 MET A CA 1
ATOM 2240 C C . MET A 1 291 ? -98.654 73.296 87.120 1.00 55.39 291 MET A C 1
ATOM 2241 O O . MET A 1 291 ? -97.452 73.083 86.929 1.00 56.30 291 MET A O 1
ATOM 2246 N N . SER A 1 292 ? -99.485 72.378 87.610 1.00 36.02 292 SER A N 1
ATOM 2247 C CA . SER A 1 292 ? -99.029 71.046 87.993 1.00 32.84 292 SER A CA 1
ATOM 2248 C C . SER A 1 292 ? -98.993 70.029 86.873 1.00 31.26 292 SER A C 1
ATOM 2249 O O . SER A 1 292 ? -100.010 69.750 86.249 1.00 30.59 292 SER A O 1
ATOM 2252 N N . ARG A 1 293 ? -97.820 69.457 86.635 1.00 31.00 293 ARG A N 1
ATOM 2253 C CA . ARG A 1 293 ? -97.675 68.448 85.598 1.00 31.40 293 ARG A CA 1
ATOM 2254 C C . ARG A 1 293 ? -98.463 67.202 85.984 1.00 31.00 293 ARG A C 1
ATOM 2255 O O . ARG A 1 293 ? -99.320 66.735 85.232 1.00 29.98 293 ARG A O 1
ATOM 2263 N N . LYS A 1 294 ? -98.179 66.682 87.173 1.00 29.62 294 LYS A N 1
ATOM 2264 C CA . LYS A 1 294 ? -98.833 65.477 87.664 1.00 30.46 294 LYS A CA 1
ATOM 2265 C C . LYS A 1 294 ? -100.354 65.563 87.710 1.00 32.21 294 LYS A C 1
ATOM 2266 O O . LYS A 1 294 ? -101.048 64.628 87.301 1.00 32.34 294 LYS A O 1
ATOM 2272 N N . LYS A 1 295 ? -100.866 66.682 88.212 1.00 33.07 295 LYS A N 1
ATOM 2273 C CA . LYS A 1 295 ? -102.302 66.863 88.353 1.00 34.52 295 LYS A CA 1
ATOM 2274 C C . LYS A 1 295 ? -103.034 67.320 87.096 1.00 34.70 295 LYS A C 1
ATOM 2275 O O . LYS A 1 295 ? -104.057 66.746 86.727 1.00 35.47 295 LYS A O 1
ATOM 2281 N N . GLN A 1 296 ? -102.496 68.333 86.427 1.00 38.90 296 GLN A N 1
ATOM 2282 C CA . GLN A 1 296 ? -103.149 68.887 85.248 1.00 38.76 296 GLN A CA 1
ATOM 2283 C C . GLN A 1 296 ? -102.670 68.479 83.860 1.00 38.64 296 GLN A C 1
ATOM 2284 O O . GLN A 1 296 ? -103.331 68.791 82.872 1.00 40.26 296 GLN A O 1
ATOM 2290 N N . VAL A 1 297 ? -101.542 67.787 83.758 1.00 35.10 297 VAL A N 1
ATOM 2291 C CA . VAL A 1 297 ? -101.068 67.405 82.433 1.00 34.98 297 VAL A CA 1
ATOM 2292 C C . VAL A 1 297 ? -100.963 65.904 82.192 1.00 34.83 297 VAL A C 1
ATOM 2293 O O . VAL A 1 297 ? -101.365 65.412 81.131 1.00 33.05 297 VAL A O 1
ATOM 2297 N N . VAL A 1 298 ? -100.434 65.174 83.169 1.00 29.62 298 VAL A N 1
ATOM 2298 C CA . VAL A 1 298 ? -100.284 63.731 83.023 1.00 29.85 298 VAL A CA 1
ATOM 2299 C C . VAL A 1 298 ? -101.606 62.977 82.838 1.00 29.49 298 VAL A C 1
ATOM 2300 O O . VAL A 1 298 ? -101.715 62.136 81.952 1.00 28.58 298 VAL A O 1
ATOM 2304 N N . PRO A 1 299 ? -102.629 63.277 83.662 1.00 32.46 299 PRO A N 1
ATOM 2305 C CA . PRO A 1 299 ? -103.930 62.600 83.561 1.00 33.59 299 PRO A CA 1
ATOM 2306 C C . PRO A 1 299 ? -104.623 62.668 82.194 1.00 35.42 299 PRO A C 1
ATOM 2307 O O . PRO A 1 299 ? -104.860 61.643 81.558 1.00 34.80 299 PRO A O 1
ATOM 2311 N N . PRO A 1 300 ? -104.959 63.877 81.721 1.00 51.46 300 PRO A N 1
ATOM 2312 C CA . PRO A 1 300 ? -105.622 63.942 80.416 1.00 51.94 300 PRO A CA 1
ATOM 2313 C C . PRO A 1 300 ? -104.781 63.360 79.284 1.00 52.98 300 PRO A C 1
ATOM 2314 O O . PRO A 1 300 ? -105.307 62.990 78.238 1.00 53.65 300 PRO A O 1
ATOM 2318 N N . LEU A 1 301 ? -103.474 63.274 79.507 1.00 43.42 301 LEU A N 1
ATOM 2319 C CA . LEU A 1 301 ? -102.551 62.754 78.507 1.00 43.93 301 LEU A CA 1
ATOM 2320 C C . LEU A 1 301 ? -102.538 61.224 78.496 1.00 45.19 301 LEU A C 1
ATOM 2321 O O . LEU A 1 301 ? -102.567 60.598 77.435 1.00 45.26 301 LEU A O 1
ATOM 2326 N N . GLU A 1 302 ? -102.482 60.627 79.682 1.00 37.04 302 GLU A N 1
ATOM 2327 C CA . GLU A 1 302 ? -102.480 59.174 79.810 1.00 38.68 302 GLU A CA 1
ATOM 2328 C C . GLU A 1 302 ? -103.854 58.657 79.392 1.00 39.00 302 GLU A C 1
ATOM 2329 O O . GLU A 1 302 ? -103.975 57.599 78.775 1.00 38.13 302 GLU A O 1
ATOM 2335 N N . ARG A 1 303 ? -104.882 59.424 79.736 1.00 65.06 303 ARG A N 1
ATOM 2336 C CA . ARG A 1 303 ? -106.256 59.079 79.408 1.00 67.49 303 ARG A CA 1
ATOM 2337 C C . ARG A 1 303 ? -106.447 58.995 77.891 1.00 67.53 303 ARG A C 1
ATOM 2338 O O . ARG A 1 303 ? -107.252 58.206 77.400 1.00 69.62 303 ARG A O 1
ATOM 2346 N N . ALA A 1 304 ? -105.689 59.801 77.151 1.00 38.95 304 ALA A N 1
ATOM 2347 C CA . ALA A 1 304 ? -105.780 59.815 75.697 1.00 36.96 304 ALA A CA 1
ATOM 2348 C C . ALA A 1 304 ? -104.935 58.734 75.012 1.00 36.70 304 ALA A C 1
ATOM 2349 O O . ALA A 1 304 ? -105.311 58.237 73.949 1.00 35.06 304 ALA A O 1
ATOM 2351 N N . TYR A 1 305 ? -103.800 58.366 75.604 1.00 36.69 305 TYR A N 1
ATOM 2352 C CA . TYR A 1 305 ? -102.946 57.344 74.997 1.00 37.69 305 TYR A CA 1
ATOM 2353 C C . TYR A 1 305 ? -103.471 55.919 75.125 1.00 39.32 305 TYR A C 1
ATOM 2354 O O . TYR A 1 305 ? -103.202 55.079 74.266 1.00 39.00 305 TYR A O 1
ATOM 2363 N N . ASN A 1 306 ? -104.196 55.629 76.198 1.00 78.88 306 ASN A N 1
ATOM 2364 C CA . ASN A 1 306 ? -104.729 54.285 76.376 1.00 81.75 306 ASN A CA 1
ATOM 2365 C C . ASN A 1 306 ? -106.248 54.295 76.321 1.00 82.61 306 ASN A C 1
ATOM 2366 O O . ASN A 1 306 ? -106.918 53.581 77.068 1.00 83.77 306 ASN A O 1
ATOM 2371 N N . GLY A 1 307 ? -106.780 55.115 75.421 1.00 93.92 307 GLY A N 1
ATOM 2372 C CA . GLY A 1 307 ? -108.217 55.214 75.253 1.00 96.79 307 GLY A CA 1
ATOM 2373 C C . GLY A 1 307 ? -108.598 55.197 73.784 1.00 97.65 307 GLY A C 1
ATOM 2374 O O . GLY A 1 307 ? -109.295 54.252 73.356 1.00 98.81 307 GLY A O 1
ATOM 2376 N N . MET B 1 1 ? -122.228 53.854 97.430 1.00 47.14 1 MET B N 1
ATOM 2377 C CA . MET B 1 1 ? -121.569 54.490 98.606 1.00 46.73 1 MET B CA 1
ATOM 2378 C C . MET B 1 1 ? -120.121 54.013 98.770 1.00 44.04 1 MET B C 1
ATOM 2379 O O . MET B 1 1 ? -119.524 53.478 97.834 1.00 44.16 1 MET B O 1
ATOM 2384 N N . ARG B 1 2 ? -119.570 54.208 99.965 1.00 33.37 2 ARG B N 1
ATOM 2385 C CA . ARG B 1 2 ? -118.192 53.819 100.270 1.00 31.74 2 ARG B CA 1
ATOM 2386 C C . ARG B 1 2 ? -118.111 52.418 100.899 1.00 29.14 2 ARG B C 1
ATOM 2387 O O . ARG B 1 2 ? -118.736 52.148 101.916 1.00 27.68 2 ARG B O 1
ATOM 2395 N N . TYR B 1 3 ? -117.318 51.547 100.282 1.00 29.99 3 TYR B N 1
ATOM 2396 C CA . TYR B 1 3 ? -117.147 50.169 100.726 1.00 27.44 3 TYR B CA 1
ATOM 2397 C C . TYR B 1 3 ? -115.685 49.782 100.938 1.00 26.76 3 TYR B C 1
ATOM 2398 O O . TYR B 1 3 ? -114.805 50.193 100.178 1.00 26.72 3 TYR B O 1
ATOM 2407 N N . VAL B 1 4 ? -115.439 48.982 101.972 1.00 22.68 4 VAL B N 1
ATOM 2408 C CA . VAL B 1 4 ? -114.106 48.458 102.261 1.00 20.65 4 VAL B CA 1
ATOM 2409 C C . VAL B 1 4 ? -114.222 46.986 101.844 1.00 20.37 4 VAL B C 1
ATOM 2410 O O . VAL B 1 4 ? -115.048 46.252 102.386 1.00 19.20 4 VAL B O 1
ATOM 2414 N N . VAL B 1 5 ? -113.419 46.558 100.874 1.00 19.82 5 VAL B N 1
ATOM 2415 C CA . VAL B 1 5 ? -113.512 45.182 100.398 1.00 20.78 5 VAL B CA 1
ATOM 2416 C C . VAL B 1 5 ? -112.191 44.440 100.298 1.00 18.32 5 VAL B C 1
ATOM 2417 O O . VAL B 1 5 ? -111.155 45.021 99.975 1.00 17.22 5 VAL B O 1
ATOM 2421 N N . GLY B 1 6 ? -112.251 43.144 100.582 1.00 16.16 6 GLY B N 1
ATOM 2422 C CA . GLY B 1 6 ? -111.082 42.295 100.495 1.00 15.06 6 GLY B CA 1
ATOM 2423 C C . GLY B 1 6 ? -111.060 41.673 99.111 1.00 15.64 6 GLY B C 1
ATOM 2424 O O . GLY B 1 6 ? -111.819 42.078 98.232 1.00 17.45 6 GLY B O 1
ATOM 2425 N N . HIS B 1 7 ? -110.214 40.674 98.916 1.00 22.10 7 HIS B N 1
ATOM 2426 C CA . HIS B 1 7 ? -110.080 40.030 97.617 1.00 23.82 7 HIS B CA 1
ATOM 2427 C C . HIS B 1 7 ? -110.998 38.830 97.375 1.00 24.57 7 HIS B C 1
ATOM 2428 O O . HIS B 1 7 ? -111.642 38.309 98.295 1.00 23.55 7 HIS B O 1
ATOM 2435 N N . LYS B 1 8 ? -111.052 38.403 96.118 1.00 20.78 8 LYS B N 1
ATOM 2436 C CA . LYS B 1 8 ? -111.851 37.247 95.740 1.00 21.96 8 LYS B CA 1
ATOM 2437 C C . LYS B 1 8 ? -111.336 36.050 96.544 1.00 20.61 8 LYS B C 1
ATOM 2438 O O . LYS B 1 8 ? -110.164 36.019 96.923 1.00 19.26 8 LYS B O 1
ATOM 2444 N N . ASN B 1 9 ? -112.208 35.074 96.796 1.00 24.67 9 ASN B N 1
ATOM 2445 C CA . ASN B 1 9 ? -111.853 33.901 97.597 1.00 25.03 9 ASN B CA 1
ATOM 2446 C C . ASN B 1 9 ? -111.281 34.420 98.914 1.00 25.67 9 ASN B C 1
ATOM 2447 O O . ASN B 1 9 ? -110.158 34.093 99.298 1.00 26.07 9 ASN B O 1
ATOM 2452 N N . PRO B 1 10 ? -112.067 35.236 99.626 1.00 24.49 10 PRO B N 1
ATOM 2453 C CA . PRO B 1 10 ? -111.695 35.847 100.904 1.00 25.05 10 PRO B CA 1
ATOM 2454 C C . PRO B 1 10 ? -111.243 34.919 102.027 1.00 26.60 10 PRO B C 1
ATOM 2455 O O . PRO B 1 10 ? -111.818 33.856 102.251 1.00 25.30 10 PRO B O 1
ATOM 2459 N N . ASP B 1 11 ? -110.185 35.322 102.717 1.00 27.47 11 ASP B N 1
ATOM 2460 C CA . ASP B 1 11 ? -109.715 34.561 103.863 1.00 25.95 11 ASP B CA 1
ATOM 2461 C C . ASP B 1 11 ? -110.093 35.428 105.056 1.00 23.73 11 ASP B C 1
ATOM 2462 O O . ASP B 1 11 ? -110.669 36.509 104.886 1.00 22.56 11 ASP B O 1
ATOM 2467 N N . THR B 1 12 ? -109.769 34.962 106.254 1.00 22.74 12 THR B N 1
ATOM 2468 C CA . THR B 1 12 ? -110.102 35.694 107.461 1.00 21.37 12 THR B CA 1
ATOM 2469 C C . THR B 1 12 ? -109.524 37.100 107.516 1.00 21.28 12 THR B C 1
ATOM 2470 O O . THR B 1 12 ? -110.194 38.012 107.996 1.00 21.22 12 THR B O 1
ATOM 2474 N N . ASP B 1 13 ? -108.293 37.277 107.037 1.00 19.03 13 ASP B N 1
ATOM 2475 C CA . ASP B 1 13 ? -107.671 38.603 107.059 1.00 22.45 13 ASP B CA 1
ATOM 2476 C C . ASP B 1 13 ? -108.523 39.562 106.235 1.00 20.88 13 ASP B C 1
ATOM 2477 O O . ASP B 1 13 ? -108.858 40.644 106.694 1.00 21.44 13 ASP B O 1
ATOM 2482 N N . SER B 1 14 ? -108.875 39.146 105.020 1.00 19.18 14 SER B N 1
ATOM 2483 C CA . SER B 1 14 ? -109.698 39.950 104.124 1.00 17.73 14 SER B CA 1
ATOM 2484 C C . SER B 1 14 ? -111.050 40.344 104.725 1.00 18.14 14 SER B C 1
ATOM 2485 O O . SER B 1 14 ? -111.515 41.466 104.532 1.00 16.52 14 SER B O 1
ATOM 2488 N N . ILE B 1 15 ? -111.680 39.412 105.436 1.00 18.66 15 ILE B N 1
ATOM 2489 C CA . ILE B 1 15 ? -112.987 39.648 106.041 1.00 18.08 15 ILE B CA 1
ATOM 2490 C C . ILE B 1 15 ? -112.885 40.551 107.261 1.00 18.81 15 ILE B C 1
ATOM 2491 O O . ILE B 1 15 ? -113.556 41.577 107.326 1.00 18.11 15 ILE B O 1
ATOM 2496 N N . ALA B 1 16 ? -112.040 40.169 108.215 1.00 18.86 16 ALA B N 1
ATOM 2497 C CA . ALA B 1 16 ? -111.835 40.947 109.432 1.00 18.64 16 ALA B CA 1
ATOM 2498 C C . ALA B 1 16 ? -111.354 42.366 109.127 1.00 18.33 16 ALA B C 1
ATOM 2499 O O . ALA B 1 16 ? -111.881 43.335 109.668 1.00 17.71 16 ALA B O 1
ATOM 2501 N N . SER B 1 17 ? -110.352 42.493 108.262 1.00 18.80 17 SER B N 1
ATOM 2502 C CA . SER B 1 17 ? -109.837 43.813 107.913 1.00 17.77 17 SER B CA 1
ATOM 2503 C C . SER B 1 17 ? -110.886 44.699 107.250 1.00 17.50 17 SER B C 1
ATOM 2504 O O . SER B 1 17 ? -110.871 45.914 107.419 1.00 17.06 17 SER B O 1
ATOM 2507 N N . ALA B 1 18 ? -111.790 44.096 106.488 1.00 16.23 18 ALA B N 1
ATOM 2508 C CA . ALA B 1 18 ? -112.843 44.857 105.822 1.00 17.51 18 ALA B CA 1
ATOM 2509 C C . ALA B 1 18 ? -113.835 45.375 106.854 1.00 17.36 18 ALA B C 1
ATOM 2510 O O . ALA B 1 18 ? -114.237 46.537 106.823 1.00 17.08 18 ALA B O 1
ATOM 2512 N N . ILE B 1 19 ? -114.228 44.492 107.763 1.00 24.57 19 ILE B N 1
ATOM 2513 C CA . ILE B 1 19 ? -115.184 44.830 108.808 1.00 25.41 19 ILE B CA 1
ATOM 2514 C C . ILE B 1 19 ? -114.639 45.898 109.757 1.00 26.30 19 ILE B C 1
ATOM 2515 O O . ILE B 1 19 ? -115.281 46.920 109.988 1.00 29.18 19 ILE B O 1
ATOM 2520 N N . VAL B 1 20 ? -113.447 45.659 110.290 1.00 21.50 20 VAL B N 1
ATOM 2521 C CA . VAL B 1 20 ? -112.835 46.577 111.238 1.00 21.32 20 VAL B CA 1
ATOM 2522 C C . VAL B 1 20 ? -112.518 47.945 110.627 1.00 21.39 20 VAL B C 1
ATOM 2523 O O . VAL B 1 20 ? -112.808 48.973 111.233 1.00 22.41 20 VAL B O 1
ATOM 2527 N N . LEU B 1 21 ? -111.958 47.970 109.422 1.00 17.62 21 LEU B N 1
ATOM 2528 C CA . LEU B 1 21 ? -111.645 49.252 108.807 1.00 18.99 21 LEU B CA 1
ATOM 2529 C C . LEU B 1 21 ? -112.935 50.002 108.484 1.00 18.82 21 LEU B C 1
ATOM 2530 O O . LEU B 1 21 ? -113.016 51.216 108.666 1.00 15.92 21 LEU B O 1
ATOM 2535 N N . ALA B 1 22 ? -113.946 49.274 108.020 1.00 21.93 22 ALA B N 1
ATOM 2536 C CA . ALA B 1 22 ? -115.236 49.880 107.703 1.00 22.91 22 ALA B CA 1
ATOM 2537 C C . ALA B 1 22 ? -115.806 50.522 108.963 1.00 23.46 22 ALA B C 1
ATOM 2538 O O . ALA B 1 22 ? -116.400 51.596 108.911 1.00 26.39 22 ALA B O 1
ATOM 2540 N N . TYR B 1 23 ? -115.625 49.851 110.093 1.00 24.67 23 TYR B N 1
ATOM 2541 C CA . TYR B 1 23 ? -116.098 50.360 111.378 1.00 24.92 23 TYR B CA 1
ATOM 2542 C C . TYR B 1 23 ? -115.409 51.686 111.703 1.00 25.36 23 TYR B C 1
ATOM 2543 O O . TYR B 1 23 ? -116.054 52.640 112.122 1.00 25.45 23 TYR B O 1
ATOM 2552 N N . PHE B 1 24 ? -114.092 51.734 111.513 1.00 21.91 24 PHE B N 1
ATOM 2553 C CA . PHE B 1 24 ? -113.315 52.941 111.790 1.00 21.32 24 PHE B CA 1
ATOM 2554 C C . PHE B 1 24 ? -113.563 54.050 110.771 1.00 21.87 24 PHE B C 1
ATOM 2555 O O . PHE B 1 24 ? -113.574 55.226 111.115 1.00 20.48 24 PHE B O 1
ATOM 2563 N N . LEU B 1 25 ? -113.754 53.671 109.515 1.00 25.55 25 LEU B N 1
ATOM 2564 C CA . LEU B 1 25 ? -113.980 54.645 108.456 1.00 28.19 25 LEU B CA 1
ATOM 2565 C C . LEU B 1 25 ? -115.453 54.977 108.286 1.00 29.66 25 LEU B C 1
ATOM 2566 O O . LEU B 1 25 ? -115.814 55.800 107.452 1.00 30.57 25 LEU B O 1
ATOM 2571 N N . ASP B 1 26 ? -116.295 54.330 109.083 1.00 35.36 26 ASP B N 1
ATOM 2572 C CA . ASP B 1 26 ? -117.738 54.543 109.043 1.00 36.66 26 ASP B CA 1
ATOM 2573 C C . ASP B 1 26 ? -118.391 54.328 107.686 1.00 36.74 26 ASP B C 1
ATOM 2574 O O . ASP B 1 26 ? -119.248 55.106 107.273 1.00 37.65 26 ASP B O 1
ATOM 2579 N N . CYS B 1 27 ? -117.983 53.282 106.981 1.00 27.53 27 CYS B N 1
ATOM 2580 C CA . CYS B 1 27 ? -118.597 52.983 105.699 1.00 27.65 27 CYS B CA 1
ATOM 2581 C C . CYS B 1 27 ? -119.047 51.531 105.713 1.00 25.25 27 CYS B C 1
ATOM 2582 O O . CYS B 1 27 ? -119.075 50.907 106.774 1.00 24.28 27 CYS B O 1
ATOM 2585 N N . TYR B 1 28 ? -119.406 50.989 104.555 1.00 28.25 28 TYR B N 1
ATOM 2586 C CA . TYR B 1 28 ? -119.887 49.612 104.492 1.00 27.66 28 TYR B CA 1
ATOM 2587 C C . TYR B 1 28 ? -118.843 48.524 104.257 1.00 27.25 28 TYR B C 1
ATOM 2588 O O . TYR B 1 28 ? -117.993 48.639 103.369 1.00 27.44 28 TYR B O 1
ATOM 2597 N N . PRO B 1 29 ? -118.900 47.445 105.056 1.00 21.09 29 PRO B N 1
ATOM 2598 C CA . PRO B 1 29 ? -117.971 46.323 104.920 1.00 21.07 29 PRO B CA 1
ATOM 2599 C C . PRO B 1 29 ? -118.527 45.427 103.818 1.00 20.78 29 PRO B C 1
ATOM 2600 O O . PRO B 1 29 ? -119.744 45.368 103.615 1.00 20.66 29 PRO B O 1
ATOM 2604 N N . ALA B 1 30 ? -117.658 44.728 103.104 1.00 19.10 30 ALA B N 1
ATOM 2605 C CA . ALA B 1 30 ? -118.137 43.863 102.044 1.00 19.48 30 ALA B CA 1
ATOM 2606 C C . ALA B 1 30 ? -117.106 42.794 101.723 1.00 19.80 30 ALA B C 1
ATOM 2607 O O . ALA B 1 30 ? -115.962 42.855 102.196 1.00 17.04 30 ALA B O 1
ATOM 2609 N N . ARG B 1 31 ? -117.531 41.824 100.914 1.00 22.38 31 ARG B N 1
ATOM 2610 C CA . ARG B 1 31 ? -116.698 40.704 100.503 1.00 22.61 31 ARG B CA 1
ATOM 2611 C C . ARG B 1 31 ? -116.900 40.422 99.012 1.00 22.40 31 ARG B C 1
ATOM 2612 O O . ARG B 1 31 ? -117.952 40.724 98.452 1.00 23.79 31 ARG B O 1
ATOM 2620 N N . LEU B 1 32 ? -115.887 39.846 98.375 1.00 25.47 32 LEU B N 1
ATOM 2621 C CA . LEU B 1 32 ? -115.946 39.535 96.952 1.00 25.85 32 LEU B CA 1
ATOM 2622 C C . LEU B 1 32 ? -116.163 38.055 96.687 1.00 26.35 32 LEU B C 1
ATOM 2623 O O . LEU B 1 32 ? -116.142 37.624 95.540 1.00 29.17 32 LEU B O 1
ATOM 2628 N N . GLY B 1 33 ? -116.370 37.279 97.747 1.00 26.52 33 GLY B N 1
ATOM 2629 C CA . GLY B 1 33 ? -116.581 35.847 97.590 1.00 26.72 33 GLY B CA 1
ATOM 2630 C C . GLY B 1 33 ? -117.164 35.188 98.829 1.00 26.61 33 GLY B C 1
ATOM 2631 O O . GLY B 1 33 ? -117.478 35.864 99.806 1.00 27.69 33 GLY B O 1
ATOM 2632 N N . ASP B 1 34 ? -117.312 33.868 98.794 0.50 12.85 34 ASP B N 1
ATOM 2633 C CA . ASP B 1 34 ? -117.869 33.145 99.932 0.50 13.61 34 ASP B CA 1
ATOM 2634 C C . ASP B 1 34 ? -116.850 32.972 101.044 0.50 12.81 34 ASP B C 1
ATOM 2635 O O . ASP B 1 34 ? -115.655 32.878 100.792 0.50 11.01 34 ASP B O 1
ATOM 2640 N N . ILE B 1 35 ? -117.342 32.938 102.277 1.00 28.06 35 ILE B N 1
ATOM 2641 C CA . ILE B 1 35 ? -116.497 32.793 103.460 1.00 30.84 35 ILE B CA 1
ATOM 2642 C C . ILE B 1 35 ? -116.087 31.335 103.681 1.00 29.91 35 ILE B C 1
ATOM 2643 O O . ILE B 1 35 ? -116.886 30.424 103.475 1.00 32.27 35 ILE B O 1
ATOM 2648 N N . ASN B 1 36 ? -114.841 31.114 104.085 1.00 20.60 36 ASN B N 1
ATOM 2649 C CA . ASN B 1 36 ? -114.374 29.754 104.316 1.00 22.17 36 ASN B CA 1
ATOM 2650 C C . ASN B 1 36 ? -114.731 29.295 105.734 1.00 23.08 36 ASN B C 1
ATOM 2651 O O . ASN B 1 36 ? -115.164 30.097 106.563 1.00 22.52 36 ASN B O 1
ATOM 2656 N N . PRO B 1 37 ? -114.561 27.993 106.028 1.00 26.78 37 PRO B N 1
ATOM 2657 C CA . PRO B 1 37 ? -114.876 27.456 107.360 1.00 25.43 37 PRO B CA 1
ATOM 2658 C C . PRO B 1 37 ? -114.179 28.194 108.516 1.00 23.36 37 PRO B C 1
ATOM 2659 O O . PRO B 1 37 ? -114.783 28.454 109.553 1.00 19.35 37 PRO B O 1
ATOM 2663 N N . GLU B 1 38 ? -112.910 28.528 108.326 1.00 23.67 38 GLU B N 1
ATOM 2664 C CA . GLU B 1 38 ? -112.147 29.220 109.358 1.00 24.87 38 GLU B CA 1
ATOM 2665 C C . GLU B 1 38 ? -112.759 30.564 109.734 1.00 22.64 38 GLU B C 1
ATOM 2666 O O . GLU B 1 38 ? -112.889 30.900 110.907 1.00 23.03 38 GLU B O 1
ATOM 2672 N N . THR B 1 39 ? -113.132 31.336 108.727 1.00 20.14 39 THR B N 1
ATOM 2673 C CA . THR B 1 39 ? -113.712 32.644 108.953 1.00 19.98 39 THR B CA 1
ATOM 2674 C C . THR B 1 39 ? -115.089 32.513 109.600 1.00 19.23 39 THR B C 1
ATOM 2675 O O . THR B 1 39 ? -115.427 33.256 110.529 1.00 15.93 39 THR B O 1
ATOM 2679 N N . GLU B 1 40 ? -115.879 31.559 109.120 1.00 20.45 40 GLU B N 1
ATOM 2680 C CA . GLU B 1 40 ? -117.205 31.342 109.692 1.00 23.72 40 GLU B CA 1
ATOM 2681 C C . GLU B 1 40 ? -117.033 31.107 111.194 1.00 21.35 40 GLU B C 1
ATOM 2682 O O . GLU B 1 40 ? -117.743 31.685 112.016 1.00 19.33 40 GLU B O 1
ATOM 2688 N N . PHE B 1 41 ? -116.065 30.265 111.532 1.00 19.66 41 PHE B N 1
ATOM 2689 C CA . PHE B 1 41 ? -115.753 29.936 112.914 1.00 19.48 41 PHE B CA 1
ATOM 2690 C C . PHE B 1 41 ? -115.411 31.205 113.700 1.00 19.31 41 PHE B C 1
ATOM 2691 O O . PHE B 1 41 ? -115.977 31.462 114.766 1.00 18.22 41 PHE B O 1
ATOM 2699 N N . VAL B 1 42 ? -114.497 32.001 113.155 1.00 22.23 42 VAL B N 1
ATOM 2700 C CA . VAL B 1 42 ? -114.064 33.238 113.796 1.00 22.02 42 VAL B CA 1
ATOM 2701 C C . VAL B 1 42 ? -115.200 34.252 113.964 1.00 22.71 42 VAL B C 1
ATOM 2702 O O . VAL B 1 42 ? -115.321 34.887 115.017 1.00 23.17 42 VAL B O 1
ATOM 2706 N N . LEU B 1 43 ? -116.037 34.398 112.941 1.00 23.04 43 LEU B N 1
ATOM 2707 C CA . LEU B 1 43 ? -117.160 35.333 113.014 1.00 22.89 43 LEU B CA 1
ATOM 2708 C C . LEU B 1 43 ? -118.143 34.900 114.095 1.00 24.69 43 LEU B C 1
ATOM 2709 O O . LEU B 1 43 ? -118.532 35.694 114.958 1.00 25.45 43 LEU B O 1
ATOM 2714 N N . ARG B 1 44 ? -118.553 33.639 114.039 1.00 19.51 44 ARG B N 1
ATOM 2715 C CA . ARG B 1 44 ? -119.473 33.114 115.036 1.00 20.18 44 ARG B CA 1
ATOM 2716 C C . ARG B 1 44 ? -118.875 33.300 116.439 1.00 19.24 44 ARG B C 1
ATOM 2717 O O . ARG B 1 44 ? -119.564 33.686 117.378 1.00 17.10 44 ARG B O 1
ATOM 2725 N N . LYS B 1 45 ? -117.581 33.040 116.564 1.00 27.52 45 LYS B N 1
ATOM 2726 C CA . LYS B 1 45 ? -116.918 33.154 117.853 1.00 29.20 45 LYS B CA 1
ATOM 2727 C C . LYS B 1 45 ? -117.070 34.519 118.505 1.00 29.42 45 LYS B C 1
ATOM 2728 O O . LYS B 1 45 ? -117.368 34.606 119.691 1.00 29.03 45 LYS B O 1
ATOM 2734 N N . PHE B 1 46 ? -116.881 35.588 117.738 1.00 21.31 46 PHE B N 1
ATOM 2735 C CA . PHE B 1 46 ? -116.986 36.916 118.318 1.00 22.54 46 PHE B CA 1
ATOM 2736 C C . PHE B 1 46 ? -118.306 37.618 118.102 1.00 23.34 46 PHE B C 1
ATOM 2737 O O . PHE B 1 46 ? -118.403 38.824 118.293 1.00 25.75 46 PHE B O 1
ATOM 2745 N N . GLY B 1 47 ? -119.323 36.850 117.723 1.00 28.61 47 GLY B N 1
ATOM 2746 C CA . GLY B 1 47 ? -120.645 37.410 117.503 1.00 28.84 47 GLY B CA 1
ATOM 2747 C C . GLY B 1 47 ? -120.669 38.555 116.515 1.00 28.31 47 GLY B C 1
ATOM 2748 O O . GLY B 1 47 ? -121.333 39.558 116.741 1.00 29.85 47 GLY B O 1
ATOM 2749 N N . VAL B 1 48 ? -119.945 38.398 115.416 1.00 24.26 48 VAL B N 1
ATOM 2750 C CA . VAL B 1 48 ? -119.878 39.413 114.375 1.00 23.33 48 VAL B CA 1
ATOM 2751 C C . VAL B 1 48 ? -120.597 38.930 113.120 1.00 23.79 48 VAL B C 1
ATOM 2752 O O . VAL B 1 48 ? -120.410 37.801 112.687 1.00 26.11 48 VAL B O 1
ATOM 2756 N N . MET B 1 49 ? -121.418 39.792 112.539 1.00 26.21 49 MET B N 1
ATOM 2757 C CA . MET B 1 49 ? -122.165 39.448 111.329 1.00 27.04 49 MET B CA 1
ATOM 2758 C C . MET B 1 49 ? -121.280 39.412 110.086 1.00 26.41 49 MET B C 1
ATOM 2759 O O . MET B 1 49 ? -120.330 40.188 109.961 1.00 26.26 49 MET B O 1
ATOM 2764 N N . GLU B 1 50 ? -121.603 38.501 109.176 0.50 6.79 50 GLU B N 1
ATOM 2765 C CA . GLU B 1 50 ? -120.875 38.334 107.921 0.50 7.18 50 GLU B CA 1
ATOM 2766 C C . GLU B 1 50 ? -121.150 39.507 106.974 0.50 5.63 50 GLU B C 1
ATOM 2767 O O . GLU B 1 50 ? -122.298 39.818 106.698 0.50 3.83 50 GLU B O 1
ATOM 2773 N N . PRO B 1 51 ? -120.095 40.146 106.443 1.00 21.02 51 PRO B N 1
ATOM 2774 C CA . PRO B 1 51 ? -120.184 41.291 105.520 1.00 21.34 51 PRO B CA 1
ATOM 2775 C C . PRO B 1 51 ? -121.000 40.978 104.270 1.00 20.53 51 PRO B C 1
ATOM 2776 O O . PRO B 1 51 ? -121.002 39.845 103.799 1.00 18.55 51 PRO B O 1
ATOM 2780 N N . GLU B 1 52 ? -121.661 41.990 103.715 1.00 27.44 52 GLU B N 1
ATOM 2781 C CA . GLU B 1 52 ? -122.474 41.798 102.517 1.00 30.02 52 GLU B CA 1
ATOM 2782 C C . GLU B 1 52 ? -121.603 41.484 101.298 1.00 29.85 52 GLU B C 1
ATOM 2783 O O . GLU B 1 52 ? -120.486 41.985 101.164 1.00 31.23 52 GLU B O 1
ATOM 2789 N N . LEU B 1 53 ? -122.129 40.646 100.416 1.00 29.68 53 LEU B N 1
ATOM 2790 C CA . LEU B 1 53 ? -121.432 40.254 99.200 1.00 28.94 53 LEU B CA 1
ATOM 2791 C C . LEU B 1 53 ? -121.727 41.210 98.040 1.00 29.34 53 LEU B C 1
ATOM 2792 O O . LEU B 1 53 ? -122.878 41.516 97.774 1.00 31.55 53 LEU B O 1
ATOM 2797 N N . ILE B 1 54 ? -120.690 41.690 97.362 1.00 24.91 54 ILE B N 1
ATOM 2798 C CA . ILE B 1 54 ? -120.882 42.565 96.202 1.00 26.23 54 ILE B CA 1
ATOM 2799 C C . ILE B 1 54 ? -120.033 42.017 95.069 1.00 27.43 54 ILE B C 1
ATOM 2800 O O . ILE B 1 54 ? -119.170 41.168 95.295 1.00 27.42 54 ILE B O 1
ATOM 2805 N N . GLU B 1 55 ? -120.263 42.500 93.854 1.00 27.80 55 GLU B N 1
ATOM 2806 C CA . GLU B 1 55 ? -119.524 41.992 92.705 1.00 28.67 55 GLU B CA 1
ATOM 2807 C C . GLU B 1 55 ? -119.086 43.066 91.725 1.00 27.31 55 GLU B C 1
ATOM 2808 O O . GLU B 1 55 ? -118.159 42.858 90.943 1.00 26.93 55 GLU B O 1
ATOM 2814 N N . SER B 1 56 ? -119.756 44.209 91.760 1.00 24.24 56 SER B N 1
ATOM 2815 C CA . SER B 1 56 ? -119.437 45.291 90.845 1.00 25.00 56 SER B CA 1
ATOM 2816 C C . SER B 1 56 ? -119.050 46.566 91.582 1.00 24.08 56 SER B C 1
ATOM 2817 O O . SER B 1 56 ? -119.696 46.954 92.551 1.00 23.80 56 SER B O 1
ATOM 2820 N N . ALA B 1 57 ? -117.993 47.218 91.111 1.00 23.41 57 ALA B N 1
ATOM 2821 C CA . ALA B 1 57 ? -117.523 48.441 91.741 1.00 24.79 57 ALA B CA 1
ATOM 2822 C C . ALA B 1 57 ? -118.155 49.666 91.104 1.00 25.86 57 ALA B C 1
ATOM 2823 O O . ALA B 1 57 ? -118.035 50.772 91.629 1.00 25.39 57 ALA B O 1
ATOM 2825 N N . LYS B 1 58 ? -118.832 49.471 89.977 1.00 34.64 58 LYS B N 1
ATOM 2826 C CA . LYS B 1 58 ? -119.456 50.588 89.270 1.00 37.71 58 LYS B CA 1
ATOM 2827 C C . LYS B 1 58 ? -120.310 51.483 90.164 1.00 37.11 58 LYS B C 1
ATOM 2828 O O . LYS B 1 58 ? -121.212 51.012 90.854 1.00 38.49 58 LYS B O 1
ATOM 2834 N N . GLY B 1 59 ? -120.012 52.777 90.150 1.00 43.37 59 GLY B N 1
ATOM 2835 C CA . GLY B 1 59 ? -120.769 53.723 90.949 1.00 42.78 59 GLY B CA 1
ATOM 2836 C C . GLY B 1 59 ? -120.485 53.663 92.436 1.00 43.39 59 GLY B C 1
ATOM 2837 O O . GLY B 1 59 ? -121.168 54.317 93.230 1.00 43.18 59 GLY B O 1
ATOM 2838 N N . LYS B 1 60 ? -119.476 52.885 92.817 1.00 35.11 60 LYS B N 1
ATOM 2839 C CA . LYS B 1 60 ? -119.110 52.744 94.222 1.00 34.11 60 LYS B CA 1
ATOM 2840 C C . LYS B 1 60 ? -117.768 53.392 94.551 1.00 32.00 60 LYS B C 1
ATOM 2841 O O . LYS B 1 60 ? -116.896 53.506 93.688 1.00 30.53 60 LYS B O 1
ATOM 2847 N N . GLU B 1 61 ? -117.610 53.829 95.796 1.00 22.19 61 GLU B N 1
ATOM 2848 C CA . GLU B 1 61 ? -116.332 54.379 96.223 1.00 23.65 61 GLU B CA 1
ATOM 2849 C C . GLU B 1 61 ? -115.679 53.204 96.938 1.00 23.62 61 GLU B C 1
ATOM 2850 O O . GLU B 1 61 ? -116.203 52.693 97.938 1.00 25.35 61 GLU B O 1
ATOM 2856 N N . ILE B 1 62 ? -114.540 52.773 96.419 1.00 28.66 62 ILE B N 1
ATOM 2857 C CA . ILE B 1 62 ? -113.859 51.614 96.958 1.00 26.16 62 ILE B CA 1
ATOM 2858 C C . ILE B 1 62 ? -112.583 51.834 97.759 1.00 26.23 62 ILE B C 1
ATOM 2859 O O . ILE B 1 62 ? -111.746 52.684 97.440 1.00 27.17 62 ILE B O 1
ATOM 2864 N N . ILE B 1 63 ? -112.464 51.044 98.817 1.00 19.43 63 ILE B N 1
ATOM 2865 C CA . ILE B 1 63 ? -111.294 51.028 99.673 1.00 19.20 63 ILE B CA 1
ATOM 2866 C C . ILE B 1 63 ? -110.927 49.548 99.725 1.00 19.25 63 ILE B C 1
ATOM 2867 O O . ILE B 1 63 ? -111.661 48.730 100.299 1.00 17.13 63 ILE B O 1
ATOM 2872 N N . LEU B 1 64 ? -109.803 49.208 99.106 1.00 20.63 64 LEU B N 1
ATOM 2873 C CA . LEU B 1 64 ? -109.351 47.828 99.065 1.00 20.30 64 LEU B CA 1
ATOM 2874 C C . LEU B 1 64 ? -108.450 47.492 100.239 1.00 20.70 64 LEU B C 1
ATOM 2875 O O . LEU B 1 64 ? -107.609 48.294 100.630 1.00 22.75 64 LEU B O 1
ATOM 2880 N N . VAL B 1 65 ? -108.658 46.310 100.808 1.00 16.02 65 VAL B N 1
ATOM 2881 C CA . VAL B 1 65 ? -107.830 45.823 101.900 1.00 15.96 65 VAL B CA 1
ATOM 2882 C C . VAL B 1 65 ? -107.342 44.437 101.538 1.00 16.99 65 VAL B C 1
ATOM 2883 O O . VAL B 1 65 ? -108.041 43.676 100.874 1.00 17.57 65 VAL B O 1
ATOM 2887 N N . ASP B 1 66 ? -106.113 44.140 101.936 1.00 15.61 66 ASP B N 1
ATOM 2888 C CA . ASP B 1 66 ? -105.547 42.823 101.739 1.00 14.30 66 ASP B CA 1
ATOM 2889 C C . ASP B 1 66 ? -105.248 42.388 100.319 1.00 14.76 66 ASP B C 1
ATOM 2890 O O . ASP B 1 66 ? -105.109 41.195 100.067 1.00 10.50 66 ASP B O 1
ATOM 2895 N N . HIS B 1 67 ? -105.182 43.331 99.387 1.00 21.04 67 HIS B N 1
ATOM 2896 C CA . HIS B 1 67 ? -104.857 42.982 98.017 1.00 21.22 67 HIS B CA 1
ATOM 2897 C C . HIS B 1 67 ? -104.608 44.218 97.165 1.00 23.39 67 HIS B C 1
ATOM 2898 O O . HIS B 1 67 ? -105.126 45.304 97.438 1.00 22.56 67 HIS B O 1
ATOM 2905 N N . SER B 1 68 ? -103.782 44.034 96.145 1.00 26.54 68 SER B N 1
ATOM 2906 C CA . SER B 1 68 ? -103.412 45.102 95.236 1.00 28.87 68 SER B CA 1
ATOM 2907 C C . SER B 1 68 ? -103.225 44.473 93.862 1.00 29.75 68 SER B C 1
ATOM 2908 O O . SER B 1 68 ? -102.281 44.790 93.143 1.00 31.17 68 SER B O 1
ATOM 2911 N N . GLU B 1 69 ? -104.123 43.563 93.513 1.00 26.76 69 GLU B N 1
ATOM 2912 C CA . GLU B 1 69 ? -104.048 42.880 92.229 1.00 27.67 69 GLU B CA 1
ATOM 2913 C C . GLU B 1 69 ? -105.407 42.921 91.534 1.00 26.96 69 GLU B C 1
ATOM 2914 O O . GLU B 1 69 ? -106.421 42.508 92.103 1.00 25.67 69 GLU B O 1
ATOM 2920 N N . LYS B 1 70 ? -105.419 43.429 90.305 1.00 20.56 70 LYS B N 1
ATOM 2921 C CA . LYS B 1 70 ? -106.639 43.522 89.522 1.00 21.33 70 LYS B CA 1
ATOM 2922 C C . LYS B 1 70 ? -107.376 42.177 89.449 1.00 19.70 70 LYS B C 1
ATOM 2923 O O . LYS B 1 70 ? -108.571 42.101 89.733 1.00 19.44 70 LYS B O 1
ATOM 2929 N N . SER B 1 71 ? -106.667 41.115 89.082 1.00 27.70 71 SER B N 1
ATOM 2930 C CA . SER B 1 71 ? -107.306 39.812 88.961 1.00 28.92 71 SER B CA 1
ATOM 2931 C C . SER B 1 71 ? -107.822 39.195 90.268 1.00 28.83 71 SER B C 1
ATOM 2932 O O . SER B 1 71 ? -108.367 38.093 90.256 1.00 31.35 71 SER B O 1
ATOM 2935 N N . GLN B 1 72 ? -107.665 39.904 91.382 1.00 22.78 72 GLN B N 1
ATOM 2936 C CA . GLN B 1 72 ? -108.134 39.422 92.682 1.00 22.43 72 GLN B CA 1
ATOM 2937 C C . GLN B 1 72 ? -109.197 40.367 93.248 1.00 22.74 72 GLN B C 1
ATOM 2938 O O . GLN B 1 72 ? -109.729 40.140 94.337 1.00 22.34 72 GLN B O 1
ATOM 2944 N N . SER B 1 73 ? -109.501 41.421 92.497 1.00 20.06 73 SER B N 1
ATOM 2945 C CA . SER B 1 73 ? -110.467 42.429 92.918 1.00 21.29 73 SER B CA 1
ATOM 2946 C C . SER B 1 73 ? -111.660 42.441 91.961 1.00 22.46 73 SER B C 1
ATOM 2947 O O . SER B 1 73 ? -111.850 41.489 91.202 1.00 21.95 73 SER B O 1
ATOM 2950 N N . PHE B 1 74 ? -112.461 43.507 92.001 1.00 23.37 74 PHE B N 1
ATOM 2951 C CA . PHE B 1 74 ? -113.626 43.626 91.119 1.00 26.69 74 PHE B CA 1
ATOM 2952 C C . PHE B 1 74 ? -113.183 43.511 89.670 1.00 27.42 74 PHE B C 1
ATOM 2953 O O . PHE B 1 74 ? -112.131 44.029 89.299 1.00 27.08 74 PHE B O 1
ATOM 2961 N N . ASP B 1 75 ? -113.999 42.862 88.847 1.00 33.89 75 ASP B N 1
ATOM 2962 C CA . ASP B 1 75 ? -113.684 42.717 87.428 1.00 36.15 75 ASP B CA 1
ATOM 2963 C C . ASP B 1 75 ? -113.738 44.098 86.784 1.00 35.26 75 ASP B C 1
ATOM 2964 O O . ASP B 1 75 ? -113.062 44.363 85.796 1.00 36.36 75 ASP B O 1
ATOM 2969 N N . ASP B 1 76 ? -114.544 44.974 87.372 1.00 27.18 76 ASP B N 1
ATOM 2970 C CA . ASP B 1 76 ? -114.719 46.332 86.887 1.00 27.12 76 ASP B CA 1
ATOM 2971 C C . ASP B 1 76 ? -114.225 47.361 87.899 1.00 27.19 76 ASP B C 1
ATOM 2972 O O . ASP B 1 76 ? -114.873 48.393 88.109 1.00 26.72 76 ASP B O 1
ATOM 2977 N N . LEU B 1 77 ? -113.087 47.082 88.527 1.00 30.78 77 LEU B N 1
ATOM 2978 C CA . LEU B 1 77 ? -112.515 47.992 89.521 1.00 29.72 77 LEU B CA 1
ATOM 2979 C C . LEU B 1 77 ? -112.450 49.401 88.937 1.00 28.89 77 LEU B C 1
ATOM 2980 O O . LEU B 1 77 ? -112.831 50.375 89.583 1.00 26.92 77 LEU B O 1
ATOM 2985 N N . GLU B 1 78 ? -111.963 49.480 87.701 0.50 22.06 78 GLU B N 1
ATOM 2986 C CA . GLU B 1 78 ? -111.810 50.730 86.962 0.50 20.73 78 GLU B CA 1
ATOM 2987 C C . GLU B 1 78 ? -113.032 51.638 86.989 0.50 20.62 78 GLU B C 1
ATOM 2988 O O . GLU B 1 78 ? -112.907 52.855 87.122 0.50 20.61 78 GLU B O 1
ATOM 2994 N N . GLU B 1 79 ? -114.213 51.052 86.841 0.50 12.38 79 GLU B N 1
ATOM 2995 C CA . GLU B 1 79 ? -115.441 51.833 86.830 0.50 13.56 79 GLU B CA 1
ATOM 2996 C C . GLU B 1 79 ? -115.844 52.343 88.204 0.50 14.24 79 GLU B C 1
ATOM 2997 O O . GLU B 1 79 ? -116.813 53.090 88.342 0.50 12.25 79 GLU B O 1
ATOM 3003 N N . GLY B 1 80 ? -115.093 51.938 89.220 1.00 35.67 80 GLY B N 1
ATOM 3004 C CA . GLY B 1 80 ? -115.384 52.386 90.564 1.00 35.84 80 GLY B CA 1
ATOM 3005 C C . GLY B 1 80 ? -114.508 53.575 90.897 1.00 35.91 80 GLY B C 1
ATOM 3006 O O . GLY B 1 80 ? -113.681 53.983 90.092 1.00 36.64 80 GLY B O 1
ATOM 3007 N N . LYS B 1 81 ? -114.690 54.132 92.086 1.00 27.65 81 LYS B N 1
ATOM 3008 C CA . LYS B 1 81 ? -113.905 55.275 92.531 1.00 27.89 81 LYS B CA 1
ATOM 3009 C C . LYS B 1 81 ? -112.966 54.793 93.643 1.00 26.13 81 LYS B C 1
ATOM 3010 O O . LYS B 1 81 ? -113.337 54.797 94.819 1.00 22.60 81 LYS B O 1
ATOM 3016 N N . LEU B 1 82 ? -111.755 54.381 93.259 1.00 32.15 82 LEU B N 1
ATOM 3017 C CA . LEU B 1 82 ? -110.753 53.881 94.206 1.00 31.84 82 LEU B CA 1
ATOM 3018 C C . LEU B 1 82 ? -110.280 54.977 95.165 1.00 31.10 82 LEU B C 1
ATOM 3019 O O . LEU B 1 82 ? -109.614 55.927 94.750 1.00 30.55 82 LEU B O 1
ATOM 3024 N N . ILE B 1 83 ? -110.618 54.829 96.445 1.00 27.56 83 ILE B N 1
ATOM 3025 C CA . ILE B 1 83 ? -110.248 55.792 97.483 1.00 26.41 83 ILE B CA 1
ATOM 3026 C C . ILE B 1 83 ? -108.914 55.461 98.174 1.00 27.40 83 ILE B C 1
ATOM 3027 O O . ILE B 1 83 ? -108.070 56.341 98.377 1.00 28.64 83 ILE B O 1
ATOM 3032 N N . ALA B 1 84 ? -108.723 54.198 98.546 1.00 24.44 84 ALA B N 1
ATOM 3033 C CA . ALA B 1 84 ? -107.495 53.816 99.239 1.00 23.65 84 ALA B CA 1
ATOM 3034 C C . ALA B 1 84 ? -107.166 52.337 99.137 1.00 21.58 84 ALA B C 1
ATOM 3035 O O . ALA B 1 84 ? -107.981 51.529 98.695 1.00 21.19 84 ALA B O 1
ATOM 3037 N N . ILE B 1 85 ? -105.950 52.003 99.548 1.00 17.22 85 ILE B N 1
ATOM 3038 C CA . ILE B 1 85 ? -105.494 50.625 99.576 1.00 16.35 85 ILE B CA 1
ATOM 3039 C C . ILE B 1 85 ? -104.679 50.439 100.852 1.00 18.10 85 ILE B C 1
ATOM 3040 O O . ILE B 1 85 ? -103.706 51.162 101.083 1.00 18.80 85 ILE B O 1
ATOM 3045 N N . ILE B 1 86 ? -105.109 49.490 101.681 1.00 19.47 86 ILE B N 1
ATOM 3046 C CA . ILE B 1 86 ? -104.449 49.151 102.937 1.00 18.90 86 ILE B CA 1
ATOM 3047 C C . ILE B 1 86 ? -104.125 47.672 102.779 1.00 20.15 86 ILE B C 1
ATOM 3048 O O . ILE B 1 86 ? -105.020 46.819 102.791 1.00 20.20 86 ILE B O 1
ATOM 3053 N N . ASP B 1 87 ? -102.838 47.365 102.654 1.00 21.58 87 ASP B N 1
ATOM 3054 C CA . ASP B 1 87 ? -102.434 45.997 102.369 1.00 20.91 87 ASP B CA 1
ATOM 3055 C C . ASP B 1 87 ? -101.090 45.575 102.968 1.00 21.49 87 ASP B C 1
ATOM 3056 O O . ASP B 1 87 ? -100.468 46.311 103.740 1.00 22.15 87 ASP B O 1
ATOM 3061 N N . HIS B 1 88 ? -100.665 44.364 102.625 1.00 12.76 88 HIS B N 1
ATOM 3062 C CA . HIS B 1 88 ? -99.377 43.858 103.060 1.00 13.40 88 HIS B CA 1
ATOM 3063 C C . HIS B 1 88 ? -98.811 42.926 101.984 1.00 13.38 88 HIS B C 1
ATOM 3064 O O . HIS B 1 88 ? -97.980 42.062 102.252 1.00 14.46 88 HIS B O 1
ATOM 3071 N N . HIS B 1 89 ? -99.276 43.114 100.758 1.00 25.49 89 HIS B N 1
ATOM 3072 C CA . HIS B 1 89 ? -98.783 42.331 99.633 1.00 25.98 89 HIS B CA 1
ATOM 3073 C C . HIS B 1 89 ? -97.957 43.279 98.783 1.00 27.41 89 HIS B C 1
ATOM 3074 O O . HIS B 1 89 ? -97.860 44.468 99.089 1.00 30.21 89 HIS B O 1
ATOM 3081 N N . LYS B 1 90 ? -97.353 42.748 97.729 1.00 12.72 90 LYS B N 1
ATOM 3082 C CA . LYS B 1 90 ? -96.554 43.546 96.805 1.00 13.01 90 LYS B CA 1
ATOM 3083 C C . LYS B 1 90 ? -97.506 44.512 96.099 1.00 12.27 90 LYS B C 1
ATOM 3084 O O . LYS B 1 90 ? -98.714 44.301 96.107 1.00 10.74 90 LYS B O 1
ATOM 3090 N N . VAL B 1 91 ? -96.971 45.564 95.490 1.00 20.18 91 VAL B N 1
ATOM 3091 C CA . VAL B 1 91 ? -97.823 46.489 94.760 1.00 21.94 91 VAL B CA 1
ATOM 3092 C C . VAL B 1 91 ? -98.119 45.848 93.400 1.00 25.28 91 VAL B C 1
ATOM 3093 O O . VAL B 1 91 ? -97.201 45.492 92.655 1.00 24.84 91 VAL B O 1
ATOM 3097 N N . GLY B 1 92 ? -99.399 45.683 93.088 1.00 23.53 92 GLY B N 1
ATOM 3098 C CA . GLY B 1 92 ? -99.767 45.083 91.821 1.00 26.65 92 GLY B CA 1
ATOM 3099 C C . GLY B 1 92 ? -100.787 45.904 91.059 1.00 27.83 92 GLY B C 1
ATOM 3100 O O . GLY B 1 92 ? -101.224 45.500 89.987 1.00 29.31 92 GLY B O 1
ATOM 3101 N N . LEU B 1 93 ? -101.165 47.054 91.609 1.00 40.42 93 LEU B N 1
ATOM 3102 C CA . LEU B 1 93 ? -102.148 47.925 90.970 1.00 43.18 93 LEU B CA 1
ATOM 3103 C C . LEU B 1 93 ? -101.615 49.322 90.737 1.00 42.18 93 LEU B C 1
ATOM 3104 O O . LEU B 1 93 ? -101.102 49.946 91.659 1.00 46.44 93 LEU B O 1
ATOM 3109 N N . THR B 1 94 ? -101.737 49.812 89.507 0.50 15.37 94 THR B N 1
ATOM 3110 C CA . THR B 1 94 ? -101.330 51.174 89.192 0.50 13.20 94 THR B CA 1
ATOM 3111 C C . THR B 1 94 ? -102.640 51.937 89.284 0.50 11.75 94 THR B C 1
ATOM 3112 O O . THR B 1 94 ? -103.710 51.360 89.071 0.50 9.04 94 THR B O 1
ATOM 3116 N N . THR B 1 95 ? -102.568 53.221 89.606 1.00 22.74 95 THR B N 1
ATOM 3117 C CA . THR B 1 95 ? -103.771 54.032 89.722 1.00 21.46 95 THR B CA 1
ATOM 3118 C C . THR B 1 95 ? -103.704 55.221 88.770 1.00 22.80 95 THR B C 1
ATOM 3119 O O . THR B 1 95 ? -102.631 55.617 88.316 1.00 21.20 95 THR B O 1
ATOM 3123 N N . THR B 1 96 ? -104.865 55.789 88.478 1.00 36.40 96 THR B N 1
ATOM 3124 C CA . THR B 1 96 ? -104.958 56.910 87.561 1.00 37.80 96 THR B CA 1
ATOM 3125 C C . THR B 1 96 ? -104.802 58.267 88.238 1.00 37.27 96 THR B C 1
ATOM 3126 O O . THR B 1 96 ? -104.622 59.282 87.571 1.00 40.51 96 THR B O 1
ATOM 3130 N N . GLU B 1 97 ? -104.872 58.282 89.563 0.50 12.76 97 GLU B N 1
ATOM 3131 C CA . GLU B 1 97 ? -104.733 59.517 90.319 0.50 11.89 97 GLU B CA 1
ATOM 3132 C C . GLU B 1 97 ? -104.146 59.196 91.687 0.50 11.32 97 GLU B C 1
ATOM 3133 O O . GLU B 1 97 ? -104.197 58.047 92.134 0.50 8.50 97 GLU B O 1
ATOM 3139 N N . PRO B 1 98 ? -103.581 60.208 92.366 1.00 27.25 98 PRO B N 1
ATOM 3140 C CA . PRO B 1 98 ? -102.995 59.999 93.693 1.00 28.40 98 PRO B CA 1
ATOM 3141 C C . PRO B 1 98 ? -104.047 59.413 94.618 1.00 28.93 98 PRO B C 1
ATOM 3142 O O . PRO B 1 98 ? -105.203 59.826 94.603 1.00 28.97 98 PRO B O 1
ATOM 3146 N N . ILE B 1 99 ? -103.625 58.454 95.431 1.00 30.15 99 ILE B N 1
ATOM 3147 C CA . ILE B 1 99 ? -104.526 57.754 96.327 1.00 30.29 99 ILE B CA 1
ATOM 3148 C C . ILE B 1 99 ? -103.874 57.509 97.673 1.00 28.02 99 ILE B C 1
ATOM 3149 O O . ILE B 1 99 ? -102.654 57.583 97.791 1.00 27.41 99 ILE B O 1
ATOM 3154 N N . LEU B 1 100 ? -104.686 57.256 98.696 1.00 22.99 100 LEU B N 1
ATOM 3155 C CA . LEU B 1 100 ? -104.130 56.923 99.999 1.00 20.02 100 LEU B CA 1
ATOM 3156 C C . LEU B 1 100 ? -103.703 55.467 99.814 1.00 21.33 100 LEU B C 1
ATOM 3157 O O . LEU B 1 100 ? -104.521 54.599 99.480 1.00 21.12 100 LEU B O 1
ATOM 3162 N N . TYR B 1 101 ? -102.419 55.202 99.996 1.00 21.31 101 TYR B N 1
ATOM 3163 C CA . TYR B 1 101 ? -101.921 53.848 99.836 1.00 20.91 101 TYR B CA 1
ATOM 3164 C C . TYR B 1 101 ? -101.044 53.542 101.031 1.00 19.43 101 TYR B C 1
ATOM 3165 O O . TYR B 1 101 ? -100.065 54.239 101.272 1.00 18.84 101 TYR B O 1
ATOM 3174 N N . TYR B 1 102 ? -101.399 52.508 101.784 1.00 15.21 102 TYR B N 1
ATOM 3175 C CA . TYR B 1 102 ? -100.612 52.148 102.953 1.00 17.24 102 TYR B CA 1
ATOM 3176 C C . TYR B 1 102 ? -100.424 50.640 103.067 1.00 17.14 102 TYR B C 1
ATOM 3177 O O . TYR B 1 102 ? -101.377 49.900 103.350 1.00 15.05 102 TYR B O 1
ATOM 3186 N N . ALA B 1 103 ? -99.195 50.193 102.823 1.00 14.38 103 ALA B N 1
ATOM 3187 C CA . ALA B 1 103 ? -98.865 48.774 102.918 1.00 17.75 103 ALA B CA 1
ATOM 3188 C C . ALA B 1 103 ? -97.541 48.540 103.661 1.00 18.21 103 ALA B C 1
ATOM 3189 O O . ALA B 1 103 ? -96.549 49.221 103.419 1.00 18.50 103 ALA B O 1
ATOM 3191 N N . LYS B 1 104 ? -97.543 47.590 104.589 1.00 27.12 104 LYS B N 1
ATOM 3192 C CA . LYS B 1 104 ? -96.342 47.252 105.348 1.00 28.15 104 LYS B CA 1
ATOM 3193 C C . LYS B 1 104 ? -96.093 45.774 105.133 1.00 26.56 104 LYS B C 1
ATOM 3194 O O . LYS B 1 104 ? -97.029 44.979 105.134 1.00 28.77 104 LYS B O 1
ATOM 3200 N N . PRO B 1 105 ? -94.829 45.382 104.933 1.00 22.10 105 PRO B N 1
ATOM 3201 C CA . PRO B 1 105 ? -94.594 43.951 104.728 1.00 18.42 105 PRO B CA 1
ATOM 3202 C C . PRO B 1 105 ? -94.646 43.142 106.036 1.00 20.82 105 PRO B C 1
ATOM 3203 O O . PRO B 1 105 ? -93.636 42.603 106.479 1.00 21.72 105 PRO B O 1
ATOM 3207 N N . VAL B 1 106 ? -95.827 43.065 106.650 1.00 21.34 106 VAL B N 1
ATOM 3208 C CA . VAL B 1 106 ? -96.007 42.301 107.884 1.00 21.70 106 VAL B CA 1
ATOM 3209 C C . VAL B 1 106 ? -96.839 41.041 107.636 1.00 22.87 106 VAL B C 1
ATOM 3210 O O . VAL B 1 106 ? -97.157 40.709 106.495 1.00 23.24 106 VAL B O 1
ATOM 3214 N N . GLY B 1 107 ? -97.196 40.348 108.713 1.00 20.74 107 GLY B N 1
ATOM 3215 C CA . GLY B 1 107 ? -97.951 39.117 108.581 1.00 18.06 107 GLY B CA 1
ATOM 3216 C C . GLY B 1 107 ? -99.381 39.244 108.093 1.00 18.98 107 GLY B C 1
ATOM 3217 O O . GLY B 1 107 ? -99.915 38.306 107.503 1.00 18.04 107 GLY B O 1
ATOM 3218 N N . SER B 1 108 ? -100.015 40.387 108.328 1.00 18.51 108 SER B N 1
ATOM 3219 C CA . SER B 1 108 ? -101.395 40.540 107.899 1.00 20.96 108 SER B CA 1
ATOM 3220 C C . SER B 1 108 ? -101.844 41.977 107.829 1.00 21.01 108 SER B 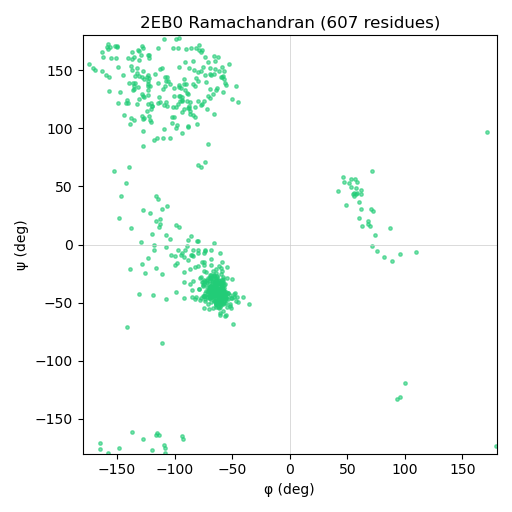C 1
ATOM 3221 O O . SER B 1 108 ? -101.245 42.864 108.447 1.00 20.62 108 SER B O 1
ATOM 3224 N N . THR B 1 109 ? -102.925 42.193 107.086 1.00 20.37 109 THR B N 1
ATOM 3225 C CA . THR B 1 109 ? -103.494 43.523 106.953 1.00 21.78 109 THR B CA 1
ATOM 3226 C C . THR B 1 109 ? -104.011 43.954 108.329 1.00 22.91 109 THR B C 1
ATOM 3227 O O . THR B 1 109 ? -103.978 45.140 108.678 1.00 24.18 109 THR B O 1
ATOM 3231 N N . ALA B 1 110 ? -104.470 42.978 109.110 1.00 20.54 110 ALA B N 1
ATOM 3232 C CA . ALA B 1 110 ? -104.991 43.239 110.447 1.00 20.44 110 ALA B CA 1
ATOM 3233 C C . ALA B 1 110 ? -103.911 43.870 111.332 1.00 20.83 110 ALA B C 1
ATOM 3234 O O . ALA B 1 110 ? -104.195 44.777 112.115 1.00 23.77 110 ALA B O 1
ATOM 3236 N N . THR B 1 111 ? -102.677 43.386 111.202 1.00 16.95 111 THR B N 1
ATOM 3237 C CA . THR B 1 111 ? -101.552 43.913 111.961 1.00 14.11 111 THR B CA 1
ATOM 3238 C C . THR B 1 111 ? -101.366 45.400 111.674 1.00 15.82 111 THR B C 1
ATOM 3239 O O . THR B 1 111 ? -101.183 46.198 112.592 1.00 13.65 111 THR B O 1
ATOM 3243 N N . VAL B 1 112 ? -101.411 45.768 110.396 1.00 20.92 112 VAL B N 1
ATOM 3244 C CA . VAL B 1 112 ? -101.260 47.159 109.986 1.00 18.97 112 VAL B CA 1
ATOM 3245 C C . VAL B 1 112 ? -102.318 48.054 110.638 1.00 21.03 112 VAL B C 1
ATOM 3246 O O . VAL B 1 112 ? -102.019 49.141 111.135 1.00 19.39 112 VAL B O 1
ATOM 3250 N N . ILE B 1 113 ? -103.563 47.595 110.602 1.00 24.67 113 ILE B N 1
ATOM 3251 C CA . ILE B 1 113 ? -104.676 48.346 111.164 1.00 23.98 113 ILE B CA 1
ATOM 3252 C C . ILE B 1 113 ? -104.564 48.494 112.675 1.00 24.09 113 ILE B C 1
ATOM 3253 O O . ILE B 1 113 ? -104.812 49.572 113.221 1.00 26.22 113 ILE B O 1
ATOM 3258 N N . ALA B 1 114 ? -104.180 47.410 113.340 1.00 22.33 114 ALA B N 1
ATOM 3259 C CA . ALA B 1 114 ? -104.043 47.406 114.787 1.00 23.08 114 ALA B CA 1
ATOM 3260 C C . ALA B 1 114 ? -102.926 48.335 115.243 1.00 24.94 114 ALA B C 1
ATOM 3261 O O . ALA B 1 114 ? -103.056 49.027 116.264 1.00 22.91 114 ALA B O 1
ATOM 3263 N N . GLU B 1 115 ? -101.826 48.352 114.496 1.00 25.74 115 GLU B N 1
ATOM 3264 C CA . GLU B 1 115 ? -100.713 49.204 114.872 1.00 27.46 115 GLU B CA 1
ATOM 3265 C C . GLU B 1 115 ? -101.135 50.656 114.775 1.00 28.12 115 GLU B C 1
ATOM 3266 O O . GLU B 1 115 ? -100.727 51.485 115.587 1.00 28.76 115 GLU B O 1
ATOM 3272 N N . LEU B 1 116 ? -101.954 50.971 113.782 1.00 22.93 116 LEU B N 1
ATOM 3273 C CA . LEU B 1 116 ? -102.426 52.338 113.647 1.00 22.05 116 LEU B CA 1
ATOM 3274 C C . LEU B 1 116 ? -103.349 52.645 114.812 1.00 23.21 116 LEU B C 1
ATOM 3275 O O . LEU B 1 116 ? -103.333 53.749 115.376 1.00 20.96 116 LEU B O 1
ATOM 3280 N N . TYR B 1 117 ? -104.152 51.653 115.179 1.00 22.24 117 TYR B N 1
ATOM 3281 C CA . TYR B 1 117 ? -105.089 51.842 116.266 1.00 26.13 117 TYR B CA 1
ATOM 3282 C C . TYR B 1 117 ? -104.441 52.148 117.605 1.00 25.23 117 TYR B C 1
ATOM 3283 O O . TYR B 1 117 ? -104.767 53.150 118.236 1.00 27.75 117 TYR B O 1
ATOM 3292 N N . PHE B 1 118 ? -103.529 51.290 118.040 1.00 28.23 118 PHE B N 1
ATOM 3293 C CA . PHE B 1 118 ? -102.884 51.490 119.325 1.00 30.09 118 PHE B CA 1
ATOM 3294 C C . PHE B 1 118 ? -101.997 52.726 119.391 1.00 32.56 118 PHE B C 1
ATOM 3295 O O . PHE B 1 118 ? -101.792 53.286 120.469 1.00 31.97 118 PHE B O 1
ATOM 3303 N N . LYS B 1 119 ? -101.473 53.160 118.249 1.00 22.26 119 LYS B N 1
ATOM 3304 C CA . LYS B 1 119 ? -100.651 54.366 118.235 1.00 25.31 119 LYS B CA 1
ATOM 3305 C C . LYS B 1 119 ? -101.556 55.604 118.220 1.00 26.40 119 LYS B C 1
ATOM 3306 O O . LYS B 1 119 ? -101.073 56.728 118.158 1.00 25.06 119 LYS B O 1
ATOM 3312 N N . ASP B 1 120 ? -102.869 55.388 118.284 1.00 30.37 120 ASP B N 1
ATOM 3313 C CA . ASP B 1 120 ? -103.823 56.493 118.262 1.00 32.30 120 ASP B CA 1
ATOM 3314 C C . ASP B 1 120 ? -103.683 57.300 116.975 1.00 31.16 120 ASP B C 1
ATOM 3315 O O . ASP B 1 120 ? -103.830 58.524 116.980 1.00 30.63 120 ASP B O 1
ATOM 3320 N N . ALA B 1 121 ? -103.409 56.609 115.874 1.00 32.27 121 ALA B N 1
ATOM 3321 C CA . ALA B 1 121 ? -103.232 57.278 114.595 1.00 31.03 121 ALA B CA 1
ATOM 3322 C C . ALA B 1 121 ? -104.101 56.688 113.493 1.00 30.78 121 ALA B C 1
ATOM 3323 O O . ALA B 1 121 ? -103.742 56.737 112.317 1.00 30.59 121 ALA B O 1
ATOM 3325 N N . ILE B 1 122 ? -105.252 56.145 113.869 1.00 27.56 122 ILE B N 1
ATOM 3326 C CA . ILE B 1 122 ? -106.148 55.554 112.890 1.00 26.18 122 ILE B CA 1
ATOM 3327 C C . ILE B 1 122 ? -106.655 56.647 111.933 1.00 24.55 122 ILE B C 1
ATOM 3328 O O . ILE B 1 122 ? -107.020 56.373 110.783 1.00 22.73 122 ILE B O 1
ATOM 3333 N N . ASP B 1 123 ? -106.645 57.889 112.409 0.50 8.05 123 ASP B N 1
ATOM 3334 C CA . ASP B 1 123 ? -107.100 59.021 111.610 0.50 8.52 123 ASP B CA 1
ATOM 3335 C C . ASP B 1 123 ? -106.166 59.303 110.437 0.50 7.80 123 ASP B C 1
ATOM 3336 O O . ASP B 1 123 ? -106.505 60.063 109.534 0.50 5.03 123 ASP B O 1
ATOM 3341 N N . LEU B 1 124 ? -104.988 58.688 110.453 1.00 26.32 124 LEU B N 1
ATOM 3342 C CA . LEU B 1 124 ? -104.030 58.853 109.363 1.00 26.53 124 LEU B CA 1
ATOM 3343 C C . LEU B 1 124 ? -104.591 58.296 108.058 1.00 27.41 124 LEU B C 1
ATOM 3344 O O . LEU B 1 124 ? -104.221 58.759 106.973 1.00 23.58 124 LEU B O 1
ATOM 3349 N N . ILE B 1 125 ? -105.472 57.297 108.154 1.00 25.04 125 ILE B N 1
ATOM 3350 C CA . ILE B 1 125 ? -106.055 56.720 106.947 1.00 26.83 125 ILE B CA 1
ATOM 3351 C C . ILE B 1 125 ? -107.550 56.990 106.839 1.00 28.91 125 ILE B C 1
ATOM 3352 O O . ILE B 1 125 ? -108.243 56.367 106.037 1.00 26.14 125 ILE B O 1
ATOM 3357 N N . GLY B 1 126 ? -108.038 57.934 107.641 1.00 33.40 126 GLY B N 1
ATOM 3358 C CA . GLY B 1 126 ? -109.447 58.274 107.606 1.00 35.03 126 GLY B CA 1
ATOM 3359 C C . GLY B 1 126 ? -110.240 57.846 108.827 1.00 37.31 126 GLY B C 1
ATOM 3360 O O . GLY B 1 126 ? -111.414 58.192 108.946 1.00 37.72 126 GLY B O 1
ATOM 3361 N N . GLY B 1 127 ? -109.603 57.099 109.727 1.00 42.23 127 GLY B N 1
ATOM 3362 C CA . GLY B 1 127 ? -110.265 56.620 110.933 1.00 44.84 127 GLY B CA 1
ATOM 3363 C C . GLY B 1 127 ? -110.943 57.701 111.753 1.00 46.38 127 GLY B C 1
ATOM 3364 O O . GLY B 1 127 ? -110.552 58.864 111.691 1.00 46.81 127 GLY B O 1
ATOM 3365 N N . LYS B 1 128 ? -111.949 57.317 112.537 1.00 67.04 128 LYS B N 1
ATOM 3366 C CA . LYS B 1 128 ? -112.688 58.277 113.350 1.00 68.71 128 LYS B CA 1
ATOM 3367 C C . LYS B 1 128 ? -112.461 58.136 114.854 1.00 68.92 128 LYS B C 1
ATOM 3368 O O . LYS B 1 128 ? -113.354 58.426 115.649 1.00 71.56 128 LYS B O 1
ATOM 3374 N N . LYS B 1 129 ? -111.270 57.688 115.237 1.00 44.49 129 LYS B N 1
ATOM 3375 C CA . LYS B 1 129 ? -110.897 57.532 116.644 1.00 42.85 129 LYS B CA 1
ATOM 3376 C C . LYS B 1 129 ? -111.899 56.793 117.527 1.00 41.32 129 LYS B C 1
ATOM 3377 O O . LYS B 1 129 ? -112.031 57.092 118.716 1.00 41.47 129 LYS B O 1
ATOM 3383 N N . LYS B 1 130 ? -112.588 55.815 116.952 1.00 42.16 130 LYS B N 1
ATOM 3384 C CA . LYS B 1 130 ? -113.566 55.027 117.695 1.00 38.21 130 LYS B CA 1
ATOM 3385 C C . LYS B 1 130 ? -112.830 54.020 118.581 1.00 37.06 130 LYS B C 1
ATOM 3386 O O . LYS B 1 130 ? -111.625 53.820 118.429 1.00 37.47 130 LYS B O 1
ATOM 3392 N N . GLU B 1 131 ? -113.533 53.399 119.520 0.50 14.30 131 GLU B N 1
ATOM 3393 C CA . GLU B 1 131 ? -112.878 52.439 120.394 0.50 12.61 131 GLU B CA 1
ATOM 3394 C C . GLU B 1 131 ? -112.953 51.015 119.859 0.50 11.48 131 GLU B C 1
ATOM 3395 O O . GLU B 1 131 ? -113.987 50.576 119.363 0.50 9.78 131 GLU B O 1
ATOM 3401 N N . LEU B 1 132 ? -111.850 50.291 119.979 1.00 27.02 132 LEU B N 1
ATOM 3402 C CA . LEU B 1 132 ? -111.798 48.909 119.517 1.00 28.65 132 LEU B CA 1
ATOM 3403 C C . LEU B 1 132 ? -112.427 47.996 120.558 1.00 27.37 132 LEU B C 1
ATOM 3404 O O . LEU B 1 132 ? -111.817 47.701 121.581 1.00 30.16 132 LEU B O 1
ATOM 3409 N N . LYS B 1 133 ? -113.644 47.545 120.295 1.00 30.76 133 LYS B N 1
ATOM 3410 C CA . LYS B 1 133 ? -114.328 46.659 121.218 1.00 29.83 133 LYS B CA 1
ATOM 3411 C C . LYS B 1 133 ? -113.719 45.261 121.165 1.00 29.26 133 LYS B C 1
ATOM 3412 O O . LYS B 1 133 ? -113.030 44.908 120.208 1.00 29.79 133 LYS B O 1
ATOM 3418 N N . PRO B 1 134 ? -113.969 44.446 122.198 1.00 24.74 134 PRO B N 1
ATOM 3419 C CA . PRO B 1 134 ? -113.442 43.083 122.266 1.00 24.86 134 PRO B CA 1
ATOM 3420 C C . PRO B 1 134 ? -113.756 42.216 121.049 1.00 24.87 134 PRO B C 1
ATOM 3421 O O . PRO B 1 134 ? -112.889 41.475 120.575 1.00 21.82 134 PRO B O 1
ATOM 3425 N N . ASP B 1 135 ? -114.983 42.302 120.542 1.00 24.00 135 ASP B N 1
ATOM 3426 C CA . ASP B 1 135 ? -115.348 41.501 119.377 1.00 25.10 135 ASP B CA 1
ATOM 3427 C C . ASP B 1 135 ? -114.494 41.825 118.155 1.00 23.89 135 ASP B C 1
ATOM 3428 O O . ASP B 1 135 ? -113.928 40.919 117.543 1.00 23.86 135 ASP B O 1
ATOM 3433 N N . LEU B 1 136 ? -114.386 43.104 117.802 1.00 22.30 136 LEU B N 1
ATOM 3434 C CA . LEU B 1 136 ? -113.574 43.481 116.651 1.00 22.15 136 LEU B CA 1
ATOM 3435 C C . LEU B 1 136 ? -112.100 43.214 116.943 1.00 21.85 136 LEU B C 1
ATOM 3436 O O . LEU B 1 136 ? -111.335 42.880 116.034 1.00 22.12 136 LEU B O 1
ATOM 3441 N N . ALA B 1 137 ? -111.703 43.347 118.209 1.00 20.95 137 ALA B N 1
ATOM 3442 C CA . ALA B 1 137 ? -110.318 43.076 118.587 1.00 20.90 137 ALA B CA 1
ATOM 3443 C C . ALA B 1 137 ? -110.071 41.581 118.351 1.00 20.40 137 ALA B C 1
ATOM 3444 O O . ALA B 1 137 ? -108.976 41.168 117.959 1.00 17.03 137 ALA B O 1
ATOM 3446 N N . GLY B 1 138 ? -111.112 40.785 118.582 1.00 21.08 138 GLY B N 1
ATOM 3447 C CA . GLY B 1 138 ? -111.020 39.352 118.377 1.00 20.97 138 GLY B CA 1
ATOM 3448 C C . GLY B 1 138 ? -110.829 38.999 116.914 1.00 20.91 138 GLY B C 1
ATOM 3449 O O . GLY B 1 138 ? -110.126 38.041 116.600 1.00 21.74 138 GLY B O 1
ATOM 3450 N N . LEU B 1 139 ? -111.456 39.755 116.012 1.00 21.00 139 LEU B N 1
ATOM 3451 C CA . LEU B 1 139 ? -111.314 39.483 114.580 1.00 20.94 139 LEU B CA 1
ATOM 3452 C C . LEU B 1 139 ? -109.907 39.800 114.107 1.00 20.33 139 LEU B C 1
ATOM 3453 O O . LEU B 1 139 ? -109.319 39.046 113.333 1.00 19.24 139 LEU B O 1
ATOM 3458 N N . LEU B 1 140 ? -109.376 40.931 114.561 1.00 15.41 140 LEU B N 1
ATOM 3459 C CA . LEU B 1 140 ? -108.034 41.335 114.178 1.00 15.69 140 LEU B CA 1
ATOM 3460 C C . LEU B 1 140 ? -107.059 40.280 114.662 1.00 16.48 140 LEU B C 1
ATOM 3461 O O . LEU B 1 140 ? -106.107 39.921 113.961 1.00 17.24 140 LEU B O 1
ATOM 3466 N N . LEU B 1 141 ? -107.306 39.793 115.875 1.00 22.32 141 LEU B 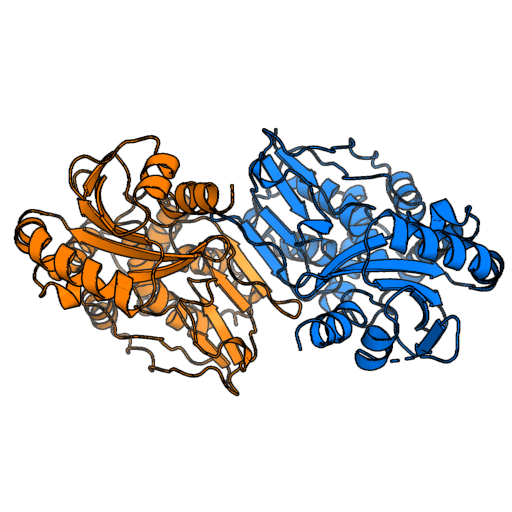N 1
ATOM 3467 C CA . LEU B 1 141 ? -106.477 38.765 116.482 1.00 19.88 141 LEU B CA 1
ATOM 3468 C C . LEU B 1 141 ? -106.519 37.520 115.616 1.00 18.06 141 LEU B C 1
ATOM 3469 O O . LEU B 1 141 ? -105.488 36.947 115.283 1.00 17.84 141 LEU B O 1
ATOM 3474 N N . SER B 1 142 ? -107.727 37.103 115.263 1.00 14.23 142 SER B N 1
ATOM 3475 C CA . SER B 1 142 ? -107.913 35.917 114.436 1.00 15.98 142 SER B CA 1
ATOM 3476 C C . SER B 1 142 ? -107.214 36.089 113.087 1.00 15.83 142 SER B C 1
ATOM 3477 O O . SER B 1 142 ? -106.574 35.164 112.582 1.00 15.93 142 SER B O 1
ATOM 3480 N N . ALA B 1 143 ? -107.342 37.280 112.515 1.00 14.17 143 ALA B N 1
ATOM 3481 C CA . ALA B 1 143 ? -106.731 37.576 111.227 1.00 14.85 143 ALA B CA 1
ATOM 3482 C C . ALA B 1 143 ? -105.221 37.413 111.302 1.00 16.17 143 ALA B C 1
ATOM 3483 O O . ALA B 1 143 ? -104.614 36.815 110.416 1.00 16.49 143 ALA B O 1
ATOM 3485 N N . ILE B 1 144 ? -104.614 37.941 112.359 1.00 18.62 144 ILE B N 1
ATOM 3486 C CA . ILE B 1 144 ? -103.173 37.834 112.517 1.00 21.09 144 ILE B CA 1
ATOM 3487 C C . ILE B 1 144 ? -102.755 36.369 112.624 1.00 21.50 144 ILE B C 1
ATOM 3488 O O . ILE B 1 144 ? -101.866 35.916 111.903 1.00 21.43 144 ILE B O 1
ATOM 3493 N N . ILE B 1 145 ? -103.412 35.626 113.509 1.00 19.49 145 ILE B N 1
ATOM 3494 C CA . ILE B 1 145 ? -103.105 34.220 113.690 1.00 18.87 145 ILE B CA 1
ATOM 3495 C C . ILE B 1 145 ? -103.301 33.448 112.389 1.00 19.67 145 ILE B C 1
ATOM 3496 O O . ILE B 1 145 ? -102.489 32.595 112.030 1.00 20.22 145 ILE B O 1
ATOM 3501 N N . SER B 1 146 ? -104.387 33.747 111.691 1.00 16.28 146 SER B N 1
ATOM 3502 C CA . SER B 1 146 ? -104.694 33.064 110.451 1.00 16.51 146 SER B CA 1
ATOM 3503 C C . SER B 1 146 ? -103.651 33.319 109.385 1.00 18.35 146 SER B C 1
ATOM 3504 O O . SER B 1 146 ? -103.131 32.390 108.776 1.00 18.94 146 SER B O 1
ATOM 3507 N N . ASP B 1 147 ? -103.339 34.588 109.167 1.00 22.00 147 ASP B N 1
ATOM 3508 C CA . ASP B 1 147 ? -102.377 34.958 108.142 1.00 24.66 147 ASP B CA 1
ATOM 3509 C C . ASP B 1 147 ? -100.946 34.482 108.391 1.00 23.68 147 ASP B C 1
ATOM 3510 O O . ASP B 1 147 ? -100.226 34.145 107.451 1.00 22.07 147 ASP B O 1
ATOM 3515 N N . THR B 1 148 ? -100.536 34.451 109.651 1.00 15.05 148 THR B N 1
ATOM 3516 C CA . THR B 1 148 ? -99.192 34.018 109.976 1.00 15.43 148 THR B CA 1
ATOM 3517 C C . THR B 1 148 ? -99.144 32.521 110.248 1.00 15.12 148 THR B C 1
ATOM 3518 O O . THR B 1 148 ? -98.069 31.958 110.420 1.00 15.83 148 THR B O 1
ATOM 3522 N N . VAL B 1 149 ? -100.304 31.872 110.251 1.00 18.04 149 VAL B N 1
ATOM 3523 C CA . VAL B 1 149 ? -100.367 30.444 110.538 1.00 18.86 149 VAL B CA 1
ATOM 3524 C C . VAL B 1 149 ? -99.762 30.254 111.931 1.00 18.73 149 VAL B C 1
ATOM 3525 O O . VAL B 1 149 ? -98.829 29.467 112.132 1.00 17.66 149 VAL B O 1
ATOM 3529 N N . LEU B 1 150 ? -100.308 30.997 112.883 1.00 19.82 150 LEU B N 1
ATOM 3530 C CA . LEU B 1 150 ? -99.857 30.964 114.265 1.00 23.26 150 LEU B CA 1
ATOM 3531 C C . LEU B 1 150 ? -98.374 31.309 114.372 1.00 24.51 150 LEU B C 1
ATOM 3532 O O . LEU B 1 150 ? -97.598 30.600 115.013 1.00 27.46 150 LEU B O 1
ATOM 3537 N N . PHE B 1 151 ? -97.988 32.397 113.717 1.00 24.96 151 PHE B N 1
ATOM 3538 C CA . PHE B 1 151 ? -96.617 32.887 113.749 1.00 27.16 151 PHE B CA 1
ATOM 3539 C C . PHE B 1 151 ? -95.571 31.907 113.220 1.00 28.30 151 PHE B C 1
ATOM 3540 O O . PHE B 1 151 ? -94.393 32.018 113.548 1.00 26.97 151 PHE B O 1
ATOM 3548 N N . LYS B 1 152 ? -95.997 30.958 112.392 1.00 26.32 152 LYS B N 1
ATOM 3549 C CA . LYS B 1 152 ? -95.069 29.987 111.832 1.00 27.12 152 LYS B CA 1
ATOM 3550 C C . LYS B 1 152 ? -94.532 30.473 110.493 1.00 26.82 152 LYS B C 1
ATOM 3551 O O . LYS B 1 152 ? -93.390 30.198 110.131 1.00 26.11 152 LYS B O 1
ATOM 3557 N N . SER B 1 153 ? -95.359 31.206 109.759 1.00 28.91 153 SER B N 1
ATOM 3558 C CA . SER B 1 153 ? -94.958 31.725 108.458 1.00 27.91 153 SER B CA 1
ATOM 3559 C C . SER B 1 153 ? -93.835 32.755 108.562 1.00 26.51 153 SER B C 1
ATOM 3560 O O . SER B 1 153 ? -93.755 33.510 109.532 1.00 24.23 153 SER B O 1
ATOM 3563 N N . PRO B 1 154 ? -92.946 32.795 107.558 1.00 31.06 154 PRO B N 1
ATOM 3564 C CA . PRO B 1 154 ? -91.842 33.756 107.581 1.00 30.40 154 PRO B CA 1
ATOM 3565 C C . PRO B 1 154 ? -92.276 35.212 107.410 1.00 32.04 154 PRO B C 1
ATOM 3566 O O . PRO B 1 154 ? -91.450 36.118 107.494 1.00 33.54 154 PRO B O 1
ATOM 3570 N N . THR B 1 155 ? -93.563 35.443 107.162 1.00 26.10 155 THR B N 1
ATOM 3571 C CA . THR B 1 155 ? -94.061 36.810 107.041 1.00 25.78 155 THR B CA 1
ATOM 3572 C C . THR B 1 155 ? -94.240 37.351 108.455 1.00 25.73 155 THR B C 1
ATOM 3573 O O . THR B 1 155 ? -94.337 38.564 108.671 1.00 25.77 155 THR B O 1
ATOM 3577 N N . THR B 1 156 ? -94.292 36.437 109.418 1.00 19.43 156 THR B N 1
ATOM 3578 C CA . THR B 1 156 ? -94.457 36.825 110.807 1.00 18.72 156 THR B CA 1
ATOM 3579 C C . THR B 1 156 ? -93.324 37.749 111.213 1.00 17.98 156 THR B C 1
ATOM 3580 O O . THR B 1 156 ? -92.160 37.466 110.949 1.00 19.55 156 THR B O 1
ATOM 3584 N N . THR B 1 157 ? -93.682 38.862 111.838 1.00 20.26 157 THR B N 1
ATOM 3585 C CA . THR B 1 157 ? -92.719 39.833 112.325 1.00 19.26 157 THR B CA 1
ATOM 3586 C C . THR B 1 157 ? -93.045 40.080 113.798 1.00 20.33 157 THR B C 1
ATOM 3587 O O . THR B 1 157 ? -94.098 39.644 114.301 1.00 17.39 157 THR B O 1
ATOM 3591 N N . ASP B 1 158 ? -92.138 40.768 114.486 1.00 22.65 158 ASP B N 1
ATOM 3592 C CA . ASP B 1 158 ? -92.314 41.070 115.903 1.00 24.44 158 ASP B CA 1
ATOM 3593 C C . ASP B 1 158 ? -93.592 41.861 116.091 1.00 22.46 158 ASP B C 1
ATOM 3594 O O . ASP B 1 158 ? -94.305 41.674 117.069 1.00 25.75 158 ASP B O 1
ATOM 3599 N N . LEU B 1 159 ? -93.881 42.735 115.135 1.00 24.33 159 LEU B N 1
ATOM 3600 C CA . LEU B 1 159 ? -95.079 43.560 115.195 1.00 24.71 159 LEU B CA 1
ATOM 3601 C C . LEU B 1 159 ? -96.312 42.660 115.276 1.00 23.03 159 LEU B C 1
ATOM 3602 O O . LEU B 1 159 ? -97.199 42.892 116.090 1.00 23.49 159 LEU B O 1
ATOM 3607 N N . ASP B 1 160 ? -96.361 41.637 114.428 1.00 14.83 160 ASP B N 1
ATOM 3608 C CA . ASP B 1 160 ? -97.486 40.713 114.419 1.00 16.75 160 ASP B CA 1
ATOM 3609 C C . ASP B 1 160 ? -97.719 40.135 115.822 1.00 17.27 160 ASP B C 1
ATOM 3610 O O . ASP B 1 160 ? -98.846 40.109 116.319 1.00 17.42 160 ASP B O 1
ATOM 3615 N N . LYS B 1 161 ? -96.652 39.687 116.464 1.00 27.05 161 LYS B N 1
ATOM 3616 C CA . LYS B 1 161 ? -96.766 39.105 117.798 1.00 29.22 161 LYS B CA 1
ATOM 3617 C C . LYS B 1 161 ? -97.174 40.150 118.830 1.00 28.30 161 LYS B C 1
ATOM 3618 O O . LYS B 1 161 ? -98.049 39.909 119.655 1.00 30.74 161 LYS B O 1
ATOM 3624 N N . GLU B 1 162 ? -96.535 41.311 118.770 1.00 25.86 162 GLU B N 1
ATOM 3625 C CA . GLU B 1 162 ? -96.813 42.403 119.701 1.00 26.40 162 GLU B CA 1
ATOM 3626 C C . GLU B 1 162 ? -98.282 42.810 119.621 1.00 25.99 162 GLU B C 1
ATOM 3627 O O . GLU B 1 162 ? -98.949 43.015 120.633 1.00 26.43 162 GLU B O 1
ATOM 3633 N N . MET B 1 163 ? -98.785 42.907 118.400 1.00 27.88 163 MET B N 1
ATOM 3634 C CA . MET B 1 163 ? -100.163 43.289 118.189 1.00 25.89 163 MET B CA 1
ATOM 3635 C C . MET B 1 163 ? -101.125 42.201 118.653 1.00 24.86 163 MET B C 1
ATOM 3636 O O . MET B 1 163 ? -102.153 42.496 119.262 1.00 25.36 163 MET B O 1
ATOM 3641 N N . ALA B 1 164 ? -100.777 40.947 118.379 1.00 20.66 164 ALA B N 1
ATOM 3642 C CA . ALA B 1 164 ? -101.600 39.817 118.786 1.00 20.48 164 ALA B CA 1
ATOM 3643 C C . ALA B 1 164 ? -101.819 39.836 120.298 1.00 19.50 164 ALA B C 1
ATOM 3644 O O . ALA B 1 164 ? -102.949 39.711 120.771 1.00 23.07 164 ALA B O 1
ATOM 3646 N N . LYS B 1 165 ? -100.741 39.996 121.058 0.50 4.64 165 LYS B N 1
ATOM 3647 C CA . LYS B 1 165 ? -100.852 40.013 122.511 0.50 4.08 165 LYS B CA 1
ATOM 3648 C C . LYS B 1 165 ? -101.787 41.102 123.025 0.50 3.56 165 LYS B C 1
ATOM 3649 O O . LYS B 1 165 ? -102.595 40.861 123.909 0.50 2.80 165 LYS B O 1
ATOM 3655 N N . LYS B 1 166 ? -101.663 42.304 122.484 1.00 19.79 166 LYS B N 1
ATOM 3656 C CA . LYS B 1 166 ? -102.501 43.416 122.908 1.00 22.12 166 LYS B CA 1
ATOM 3657 C C . LYS B 1 166 ? -103.960 43.220 122.511 1.00 24.28 166 LYS B C 1
ATOM 3658 O O . LYS B 1 166 ? -104.865 43.621 123.243 1.00 23.54 166 LYS B O 1
ATOM 3664 N N . LEU B 1 167 ? -104.186 42.610 121.351 1.00 24.92 167 LEU B N 1
ATOM 3665 C CA . LEU B 1 167 ? -105.546 42.360 120.876 1.00 26.85 167 LEU B CA 1
ATOM 3666 C C . LEU B 1 167 ? -106.206 41.276 121.725 1.00 27.08 167 LEU B C 1
ATOM 3667 O O . LEU B 1 167 ? -107.384 41.379 122.057 1.00 27.87 167 LEU B O 1
ATOM 3672 N N . ALA B 1 168 ? -105.434 40.247 122.074 1.00 24.33 168 ALA B N 1
ATOM 3673 C CA . ALA B 1 168 ? -105.923 39.150 122.909 1.00 26.72 168 ALA B CA 1
ATOM 3674 C C . ALA B 1 168 ? -106.398 39.714 124.245 1.00 28.31 168 ALA B C 1
ATOM 3675 O O . ALA B 1 168 ? -107.390 39.253 124.817 1.00 27.47 168 ALA B O 1
ATOM 3677 N N . GLU B 1 169 ? -105.678 40.720 124.731 1.00 39.68 169 GLU B N 1
ATOM 3678 C CA . GLU B 1 169 ? -106.011 41.370 125.995 1.00 41.23 169 GLU B CA 1
ATOM 3679 C C . GLU B 1 169 ? -107.385 42.026 125.926 1.00 39.88 169 GLU B C 1
ATOM 3680 O O . GLU B 1 169 ? -108.181 41.918 126.860 1.00 39.97 169 GLU B O 1
ATOM 3686 N N . ILE B 1 170 ? -107.658 42.706 124.816 1.00 28.03 170 ILE B N 1
ATOM 3687 C CA . ILE B 1 170 ? -108.935 43.384 124.631 1.00 27.02 170 ILE B CA 1
ATOM 3688 C C . ILE B 1 170 ? -110.064 42.394 124.365 1.00 25.61 170 ILE B C 1
ATOM 3689 O O . ILE B 1 170 ? -111.165 42.542 124.901 1.00 24.67 170 ILE B O 1
ATOM 3694 N N . ALA B 1 171 ? -109.781 41.388 123.538 1.00 22.36 171 ALA B N 1
ATOM 3695 C CA . ALA B 1 171 ? -110.777 40.383 123.174 1.00 19.90 171 ALA B CA 1
ATOM 3696 C C . ALA B 1 171 ? -111.042 39.392 124.297 1.00 20.47 171 ALA B C 1
ATOM 3697 O O . ALA B 1 171 ? -111.950 38.564 124.203 1.00 18.44 171 ALA B O 1
ATOM 3699 N N . GLY B 1 172 ? -110.251 39.471 125.359 1.00 28.57 172 GLY B N 1
ATOM 3700 C CA . GLY B 1 172 ? -110.438 38.548 126.458 1.00 29.80 172 GLY B CA 1
ATOM 3701 C C . GLY B 1 172 ? -109.981 37.138 126.132 1.00 31.45 172 GLY B C 1
ATOM 3702 O O . GLY B 1 172 ? -110.518 36.175 126.668 1.00 33.19 172 GLY B O 1
ATOM 3703 N N . ILE B 1 173 ? -108.998 37.010 125.245 1.00 27.60 173 ILE B N 1
ATOM 3704 C CA . ILE B 1 173 ? -108.459 35.703 124.879 1.00 27.84 173 ILE B CA 1
ATOM 3705 C C . ILE B 1 173 ? -107.194 35.487 125.711 1.00 30.49 173 ILE B C 1
ATOM 3706 O O . ILE B 1 173 ? -106.135 36.047 125.410 1.00 29.98 173 ILE B O 1
ATOM 3711 N N . SER B 1 174 ? -107.311 34.666 126.751 1.00 42.29 174 SER B N 1
ATOM 3712 C CA . SER B 1 174 ? -106.201 34.391 127.663 1.00 43.89 174 SER B CA 1
ATOM 3713 C C . SER B 1 174 ? -105.066 33.527 127.117 1.00 42.29 174 SER B C 1
ATOM 3714 O O . SER B 1 174 ? -103.919 33.686 127.525 1.00 42.88 174 SER B O 1
ATOM 3717 N N . ASN B 1 175 ? -105.382 32.612 126.205 1.00 27.22 175 ASN B N 1
ATOM 3718 C CA . ASN B 1 175 ? -104.370 31.725 125.636 1.00 26.73 175 ASN B CA 1
ATOM 3719 C C . ASN B 1 175 ? -104.390 31.753 124.108 1.00 24.63 175 ASN B C 1
ATOM 3720 O O . ASN B 1 175 ? -105.189 31.058 123.485 1.00 23.58 175 ASN B O 1
ATOM 3725 N N . ILE B 1 176 ? -103.495 32.538 123.512 1.00 27.39 176 ILE B N 1
ATOM 3726 C CA . ILE B 1 176 ? -103.423 32.661 122.059 1.00 24.82 176 ILE B CA 1
ATOM 3727 C C . ILE B 1 176 ? -103.063 31.338 121.385 1.00 24.87 176 ILE B C 1
ATOM 3728 O O . ILE B 1 176 ? -103.577 31.019 120.306 1.00 24.46 176 ILE B O 1
ATOM 3733 N N . GLU B 1 177 ? -102.183 30.571 122.019 0.50 4.66 177 GLU B N 1
ATOM 3734 C CA . GLU B 1 177 ? -101.752 29.292 121.469 0.50 3.81 177 GLU B CA 1
ATOM 3735 C C . GLU B 1 177 ? -102.889 28.297 121.306 0.50 3.65 177 GLU B C 1
ATOM 3736 O O . GLU B 1 177 ? -102.956 27.588 120.305 0.50 1.85 177 GLU B O 1
ATOM 3742 N N . GLU B 1 178 ? -103.775 28.238 122.293 1.00 23.83 178 GLU B N 1
ATOM 3743 C CA . GLU B 1 178 ? -104.912 27.320 122.242 1.00 28.46 178 GLU B CA 1
ATOM 3744 C C . GLU B 1 178 ? -105.912 27.767 121.182 1.00 25.74 178 GLU B C 1
ATOM 3745 O O . GLU B 1 178 ? -106.415 26.947 120.419 1.00 25.30 178 GLU B O 1
ATOM 3751 N N . PHE B 1 179 ? -106.202 29.065 121.149 1.00 24.32 179 PHE B N 1
ATOM 3752 C CA . PHE B 1 179 ? -107.125 29.602 120.159 1.00 23.37 179 PHE B CA 1
ATOM 3753 C C . PHE B 1 179 ? -106.543 29.353 118.769 1.00 22.72 179 PHE B C 1
ATOM 3754 O O . PHE B 1 179 ? -107.259 28.961 117.850 1.00 22.93 179 PHE B O 1
ATOM 3762 N N . GLY B 1 180 ? -105.235 29.562 118.639 1.00 21.08 180 GLY B N 1
ATOM 3763 C CA . GLY B 1 180 ? -104.554 29.349 117.375 1.00 17.68 180 GLY B CA 1
ATOM 3764 C C . GLY B 1 180 ? -104.643 27.910 116.897 1.00 20.17 180 GLY B C 1
ATOM 3765 O O . GLY B 1 180 ? -104.789 27.655 115.699 1.00 17.72 180 GLY B O 1
ATOM 3766 N N . MET B 1 181 ? -104.556 26.961 117.821 1.00 15.66 181 MET B N 1
ATOM 3767 C CA . MET B 1 181 ? -104.637 25.563 117.429 1.00 20.27 181 MET B CA 1
ATOM 3768 C C . MET B 1 181 ? -105.981 25.327 116.740 1.00 21.17 181 MET B C 1
ATOM 3769 O O . MET B 1 181 ? -106.063 24.611 115.738 1.00 21.11 181 MET B O 1
ATOM 3774 N N . GLU B 1 182 ? -107.027 25.951 117.281 1.00 20.46 182 GLU B N 1
ATOM 3775 C CA . GLU B 1 182 ? -108.373 25.842 116.730 1.00 19.62 182 GLU B CA 1
ATOM 3776 C C . GLU B 1 182 ? -108.387 26.374 115.298 1.00 17.87 182 GLU B C 1
ATOM 3777 O O . GLU B 1 182 ? -108.905 25.735 114.380 1.00 15.53 182 GLU B O 1
ATOM 3783 N N . ILE B 1 183 ? -107.805 27.550 115.112 1.00 17.60 183 ILE B N 1
ATOM 3784 C CA . ILE B 1 183 ? -107.736 28.139 113.791 1.00 19.25 183 ILE B CA 1
ATOM 3785 C C . ILE B 1 183 ? -106.977 27.203 112.851 1.00 19.02 183 ILE B C 1
ATOM 3786 O O . ILE B 1 183 ? -107.387 27.001 111.705 1.00 21.67 183 ILE B O 1
ATOM 3791 N N . LEU B 1 184 ? -105.892 26.605 113.334 1.00 20.09 184 LEU B N 1
ATOM 3792 C CA . LEU B 1 184 ? -105.117 25.685 112.498 1.00 21.05 184 LEU B CA 1
ATOM 3793 C C . LEU B 1 184 ? -105.945 24.457 112.144 1.00 19.94 184 LEU B C 1
ATOM 3794 O O . LEU B 1 184 ? -105.814 23.908 111.051 1.00 22.16 184 LEU B O 1
ATOM 3799 N N . LYS B 1 185 ? -106.800 24.020 113.064 1.00 23.16 185 LYS B N 1
ATOM 3800 C CA . LYS B 1 185 ? -107.644 22.863 112.786 1.00 22.51 185 LYS B CA 1
ATOM 3801 C C . LYS B 1 185 ? -108.740 23.269 111.799 1.00 21.66 185 LYS B C 1
ATOM 3802 O O . LYS B 1 185 ? -109.275 22.436 111.065 1.00 19.70 185 LYS B O 1
ATOM 3808 N N . ALA B 1 186 ? -109.047 24.563 111.774 1.00 15.07 186 ALA B N 1
ATOM 3809 C CA . ALA B 1 186 ? -110.063 25.093 110.868 1.00 16.25 186 ALA B CA 1
ATOM 3810 C C . ALA B 1 186 ? -109.543 25.105 109.430 1.00 15.49 186 ALA B C 1
ATOM 3811 O O . ALA B 1 186 ? -110.278 24.795 108.495 1.00 14.49 186 ALA B O 1
ATOM 3813 N N . LYS B 1 187 ? -108.276 25.466 109.249 1.00 22.07 187 LYS B N 1
ATOM 3814 C CA . LYS B 1 187 ? -107.699 25.475 107.909 1.00 21.53 187 LYS B CA 1
ATOM 3815 C C . LYS B 1 187 ? -107.661 24.039 107.401 1.00 22.49 187 LYS B C 1
ATOM 3816 O O . LYS B 1 187 ? -107.955 23.763 106.245 1.00 22.94 187 LYS B O 1
ATOM 3822 N N . SER B 1 188 ? -107.322 23.123 108.299 1.00 19.18 188 SER B N 1
ATOM 3823 C CA . SER B 1 188 ? -107.212 21.713 107.959 1.00 19.48 188 SER B CA 1
ATOM 3824 C C . SER B 1 188 ? -108.494 21.068 107.423 1.00 20.90 188 SER B C 1
ATOM 3825 O O . SER B 1 188 ? -108.424 20.187 106.570 1.00 20.82 188 SER B O 1
ATOM 3828 N N . VAL B 1 189 ? -109.660 21.493 107.904 1.00 24.17 189 VAL B N 1
ATOM 3829 C CA . VAL B 1 189 ? -110.904 20.876 107.431 1.00 25.69 189 VAL B CA 1
ATOM 3830 C C . VAL B 1 189 ? -111.074 21.016 105.919 1.00 24.24 189 VAL B C 1
ATOM 3831 O O . VAL B 1 189 ? -111.795 20.235 105.302 1.00 24.04 189 VAL B O 1
ATOM 3835 N N . VAL B 1 190 ? -110.409 22.006 105.327 1.00 24.18 190 VAL B N 1
ATOM 3836 C CA . VAL B 1 190 ? -110.499 22.218 103.882 1.00 23.60 190 VAL B CA 1
ATOM 3837 C C . VAL B 1 190 ? -110.018 20.955 103.196 1.00 23.81 190 VAL B C 1
ATOM 3838 O O . VAL B 1 190 ? -110.472 20.614 102.105 1.00 24.61 190 VAL B O 1
ATOM 3842 N N . GLY B 1 191 ? -109.095 20.262 103.855 1.00 27.51 191 GLY B N 1
ATOM 3843 C CA . GLY B 1 191 ? -108.558 19.029 103.315 1.00 29.22 191 GLY B CA 1
ATOM 3844 C C . GLY B 1 191 ? -109.640 17.978 103.186 1.00 31.22 191 GLY B C 1
ATOM 3845 O O . GLY B 1 191 ? -109.561 17.101 102.327 1.00 31.23 191 GLY B O 1
ATOM 3846 N N . LYS B 1 192 ? -110.653 18.073 104.045 1.00 29.05 192 LYS B N 1
ATOM 3847 C CA . LYS B 1 192 ? -111.768 17.129 104.041 1.00 29.90 192 LYS B CA 1
ATOM 3848 C C . LYS B 1 192 ? -112.756 17.380 102.905 1.00 29.66 192 LYS B C 1
ATOM 3849 O O . LYS B 1 192 ? -113.584 16.523 102.605 1.00 28.38 192 LYS B O 1
ATOM 3855 N N . LEU B 1 193 ? -112.676 18.556 102.286 1.00 23.44 193 LEU B N 1
ATOM 3856 C CA . LEU B 1 193 ? -113.594 18.912 101.210 1.00 23.68 193 LEU B CA 1
ATOM 3857 C C . LEU B 1 193 ? -113.243 18.246 99.881 1.00 25.22 193 LEU B C 1
ATOM 3858 O O . LEU B 1 193 ? -112.151 17.708 99.708 1.00 26.49 193 LEU B O 1
ATOM 3863 N N . LYS B 1 194 ? -114.179 18.283 98.943 1.00 33.84 194 LYS B N 1
ATOM 3864 C CA . LYS B 1 194 ? -113.965 17.687 97.633 1.00 36.61 194 LYS B CA 1
ATOM 3865 C C . LYS B 1 194 ? -112.922 18.480 96.832 1.00 36.55 194 LYS B C 1
ATOM 3866 O O . LYS B 1 194 ? -112.813 19.704 96.966 1.00 34.04 194 LYS B O 1
ATOM 3872 N N . PRO B 1 195 ? -112.136 17.783 95.991 1.00 33.40 195 PRO B N 1
ATOM 3873 C CA . PRO B 1 195 ? -111.096 18.399 95.162 1.00 32.94 195 PRO B CA 1
ATOM 3874 C C . PRO B 1 195 ? -111.417 19.790 94.621 1.00 32.95 195 PRO B C 1
ATOM 3875 O O . PRO B 1 195 ? -110.626 20.715 94.780 1.00 32.12 195 PRO B O 1
ATOM 3879 N N . GLU B 1 196 ? -112.575 19.939 93.990 1.00 31.46 196 GLU B N 1
ATOM 3880 C CA . GLU B 1 196 ? -112.972 21.228 93.441 1.00 32.07 196 GLU B CA 1
ATOM 3881 C C . GLU B 1 196 ? -113.013 22.335 94.506 1.00 32.87 196 GLU B C 1
ATOM 3882 O O . GLU B 1 196 ? -112.549 23.453 94.264 1.00 31.87 196 GLU B O 1
ATOM 3888 N N . GLU B 1 197 ? -113.568 22.025 95.677 1.00 27.40 197 GLU B N 1
ATOM 3889 C CA . GLU B 1 197 ? -113.667 23.000 96.768 1.00 27.94 197 GLU B CA 1
ATOM 3890 C C . GLU B 1 197 ? -112.293 23.406 97.307 1.00 26.00 197 GLU B C 1
ATOM 3891 O O . GLU B 1 197 ? -112.047 24.574 97.625 1.00 24.39 197 GLU B O 1
ATOM 3897 N N . ILE B 1 198 ? -111.400 22.432 97.407 1.00 29.51 198 ILE B N 1
ATOM 3898 C CA . ILE B 1 198 ? -110.046 22.671 97.889 1.00 28.33 198 ILE B CA 1
ATOM 3899 C C . ILE B 1 198 ? -109.296 23.601 96.944 1.00 27.66 198 ILE B C 1
ATOM 3900 O O . ILE B 1 198 ? -108.514 24.446 97.371 1.00 26.83 198 ILE B O 1
ATOM 3905 N N . ILE B 1 199 ? -109.552 23.445 95.654 1.00 26.50 199 ILE B N 1
ATOM 3906 C CA . ILE B 1 199 ? -108.899 24.257 94.650 1.00 27.57 199 ILE B CA 1
ATOM 3907 C C . ILE B 1 199 ? -109.345 25.712 94.678 1.00 28.58 199 ILE B C 1
ATOM 3908 O O . ILE B 1 199 ? -108.522 26.622 94.640 1.00 28.64 199 ILE B O 1
ATOM 3913 N N . ASN B 1 200 ? -110.648 25.929 94.763 1.00 42.58 200 ASN B N 1
ATOM 3914 C CA . ASN B 1 200 ? -111.179 27.283 94.755 1.00 42.71 200 ASN B CA 1
ATOM 3915 C C . ASN B 1 200 ? -111.157 28.016 96.086 1.00 42.93 200 ASN B C 1
ATOM 3916 O O . ASN B 1 200 ? -111.245 29.243 96.120 1.00 43.61 200 ASN B O 1
ATOM 3921 N N . MET B 1 201 ? -111.035 27.277 97.181 0.50 15.77 201 MET B N 1
ATOM 3922 C CA . MET B 1 201 ? -111.041 27.894 98.497 0.50 14.85 201 MET B CA 1
ATOM 3923 C C . MET B 1 201 ? -110.050 29.043 98.654 0.50 14.82 201 MET B C 1
ATOM 3924 O O . MET B 1 201 ? -110.389 30.082 99.211 0.50 12.78 201 MET B O 1
ATOM 3929 N N . ASP B 1 202 ? -108.830 28.867 98.161 1.00 27.52 202 ASP B N 1
ATOM 3930 C CA . ASP B 1 202 ? -107.821 29.912 98.311 1.00 29.22 202 ASP B CA 1
ATOM 3931 C C . ASP B 1 202 ? -106.936 30.060 97.082 1.00 27.56 202 ASP B C 1
ATOM 3932 O O . ASP B 1 202 ? -105.714 30.047 97.177 1.00 27.98 202 ASP B O 1
ATOM 3937 N N . PHE B 1 203 ? -107.568 30.221 95.927 1.00 27.27 203 PHE B N 1
ATOM 3938 C CA . PHE B 1 203 ? -106.846 30.363 94.674 1.00 26.00 203 PHE B CA 1
ATOM 3939 C C . PHE B 1 203 ? -106.679 31.836 94.319 1.00 26.58 203 PHE B C 1
ATOM 3940 O O . PHE B 1 203 ? -107.654 32.588 94.289 1.00 25.02 203 PHE B O 1
ATOM 3948 N N . LYS B 1 204 ? -105.443 32.242 94.049 1.00 24.32 204 LYS B N 1
ATOM 3949 C CA . LYS B 1 204 ? -105.151 33.625 93.685 1.00 25.13 204 LYS B CA 1
ATOM 3950 C C . LYS B 1 204 ? -104.651 33.689 92.248 1.00 23.16 204 LYS B C 1
ATOM 3951 O O . LYS B 1 204 ? -103.874 32.839 91.815 1.00 22.64 204 LYS B O 1
ATOM 3957 N N . ASN B 1 205 ? -105.106 34.693 91.512 1.00 24.27 205 ASN B N 1
ATOM 3958 C CA . ASN B 1 205 ? -104.689 34.872 90.126 1.00 24.51 205 ASN B CA 1
ATOM 3959 C C . ASN B 1 205 ? -103.763 36.068 90.022 1.00 24.29 205 ASN B C 1
ATOM 3960 O O . ASN B 1 205 ? -103.946 37.048 90.738 1.00 24.94 205 ASN B O 1
ATOM 3965 N N . PHE B 1 206 ? -102.762 35.985 89.151 1.00 30.69 206 PHE B N 1
ATOM 3966 C CA . PHE B 1 206 ? -101.806 37.084 88.978 1.00 29.60 206 PHE B CA 1
ATOM 3967 C C . PHE B 1 206 ? -101.491 37.362 87.520 1.00 31.94 206 PHE B C 1
ATOM 3968 O O . PHE B 1 206 ? -101.779 36.553 86.632 1.00 32.12 206 PHE B O 1
ATOM 3976 N N . ASP B 1 207 ? -100.872 38.515 87.294 0.50 15.48 207 ASP B N 1
ATOM 3977 C CA . ASP B 1 207 ? -100.430 38.896 85.969 0.50 16.29 207 ASP B CA 1
ATOM 3978 C C . ASP B 1 207 ? -98.925 39.095 86.123 0.50 15.63 207 ASP B C 1
ATOM 3979 O O . ASP B 1 207 ? -98.482 40.059 86.750 0.50 14.29 207 ASP B O 1
ATOM 3984 N N . PHE B 1 208 ? -98.145 38.168 85.581 1.00 23.89 208 PHE B N 1
ATOM 3985 C CA . PHE B 1 208 ? -96.693 38.263 85.661 1.00 26.98 208 PHE B CA 1
ATOM 3986 C C . PHE B 1 208 ? -96.107 38.594 84.300 1.00 27.28 208 PHE B C 1
ATOM 3987 O O . PHE B 1 208 ? -95.949 37.707 83.455 1.00 27.22 208 PHE B O 1
ATOM 3995 N N . ASN B 1 209 ? -95.786 39.866 84.092 1.00 33.24 209 ASN B N 1
ATOM 3996 C CA . ASN B 1 209 ? -95.200 40.299 82.828 1.00 35.29 209 ASN B CA 1
ATOM 3997 C C . ASN B 1 209 ? -96.066 39.803 81.658 1.00 34.15 209 ASN B C 1
ATOM 3998 O O . ASN B 1 209 ? -95.584 39.139 80.743 1.00 34.10 209 ASN B O 1
ATOM 4003 N N . GLY B 1 210 ? -97.355 40.118 81.720 1.00 32.88 210 GLY B N 1
ATOM 4004 C CA . GLY B 1 210 ? -98.279 39.721 80.674 1.00 32.87 210 GLY B CA 1
ATOM 4005 C C . GLY B 1 210 ? -98.810 38.298 80.749 1.00 33.16 210 GLY B C 1
ATOM 4006 O O . GLY B 1 210 ? -99.752 37.956 80.031 1.00 34.52 210 GLY B O 1
ATOM 4007 N N . LYS B 1 211 ? -98.230 37.466 81.610 1.00 32.04 211 LYS B N 1
ATOM 4008 C CA . LYS B 1 211 ? -98.669 36.075 81.724 1.00 32.06 211 LYS B CA 1
ATOM 4009 C C . LYS B 1 211 ? -99.661 35.820 82.856 1.00 32.20 211 LYS B C 1
ATOM 4010 O O . LYS B 1 211 ? -99.510 36.325 83.972 1.00 32.45 211 LYS B O 1
ATOM 4016 N N . LYS B 1 212 ? -100.676 35.021 82.553 1.00 30.45 212 LYS B N 1
ATOM 4017 C CA . LYS B 1 212 ? -101.695 34.677 83.526 1.00 30.09 212 LYS B CA 1
ATOM 4018 C C . LYS B 1 212 ? -101.200 33.511 84.372 1.00 27.80 212 LYS B C 1
ATOM 4019 O O . LYS B 1 212 ? -101.037 32.396 83.874 1.00 26.28 212 LYS B O 1
ATOM 4025 N N . VAL B 1 213 ? -100.936 33.775 85.649 1.00 27.60 213 VAL B N 1
ATOM 4026 C CA . VAL B 1 213 ? -100.479 32.724 86.549 1.00 23.54 213 VAL B CA 1
ATOM 4027 C C . VAL B 1 213 ? -101.420 32.605 87.730 1.00 24.17 213 VAL B C 1
ATOM 4028 O O . VAL B 1 213 ? -101.965 33.599 88.219 1.00 25.97 213 VAL B O 1
ATOM 4032 N N . GLY B 1 214 ? -101.628 31.370 88.168 1.00 20.01 214 GLY B N 1
ATOM 4033 C CA . GLY B 1 214 ? -102.495 31.122 89.297 1.00 18.76 214 GLY B CA 1
ATOM 4034 C C . GLY B 1 214 ? -101.722 30.371 90.360 1.00 19.36 214 GLY B C 1
ATOM 4035 O O . GLY B 1 214 ? -100.912 29.491 90.052 1.00 18.24 214 GLY B O 1
ATOM 4036 N N . ILE B 1 215 ? -101.954 30.729 91.618 1.00 19.71 215 ILE B N 1
ATOM 4037 C CA . ILE B 1 215 ? -101.273 30.065 92.721 1.00 18.73 215 ILE B CA 1
ATOM 4038 C C . ILE B 1 215 ? -102.293 29.773 93.803 1.00 17.39 215 ILE B C 1
ATOM 4039 O O . ILE B 1 215 ? -102.769 30.680 94.483 1.00 16.63 215 ILE B O 1
ATOM 4044 N N . GLY B 1 216 ? -102.643 28.499 93.934 1.00 21.82 216 GLY B N 1
ATOM 4045 C CA . GLY B 1 216 ? -103.611 28.088 94.934 1.00 22.33 216 GLY B CA 1
ATOM 4046 C C . GLY B 1 216 ? -102.872 27.501 96.114 1.00 21.39 216 GLY B C 1
ATOM 4047 O O . GLY B 1 216 ? -101.674 27.235 96.021 1.00 22.03 216 GLY B O 1
ATOM 4048 N N . GLN B 1 217 ? -103.580 27.274 97.213 1.00 18.12 217 GLN B N 1
ATOM 4049 C CA . GLN B 1 217 ? -102.939 26.741 98.396 1.00 16.33 217 GLN B CA 1
ATOM 4050 C C . GLN B 1 217 ? -103.903 26.160 99.415 1.00 14.81 217 GLN B C 1
ATOM 4051 O O . GLN B 1 217 ? -105.042 26.598 99.535 1.00 16.43 217 GLN B O 1
ATOM 4057 N N . VAL B 1 218 ? -103.435 25.159 100.143 0.50 3.28 218 VAL B N 1
ATOM 4058 C CA . VAL B 1 218 ? -104.232 24.558 101.192 0.50 2.77 218 VAL B CA 1
ATOM 4059 C C . VAL B 1 218 ? -103.243 24.319 102.330 0.50 4.55 218 VAL B C 1
ATOM 4060 O O . VAL B 1 218 ? -102.108 23.925 102.094 0.50 4.18 218 VAL B O 1
ATOM 4064 N N . GLU B 1 219 ? -103.670 24.589 103.556 1.00 18.69 219 GLU B N 1
ATOM 4065 C CA . GLU B 1 219 ? -102.809 24.429 104.729 1.00 21.55 219 GLU B CA 1
ATOM 4066 C C . GLU B 1 219 ? -103.428 23.406 105.684 1.00 22.31 219 GLU B C 1
ATOM 4067 O O . GLU B 1 219 ? -104.531 23.608 106.183 1.00 22.59 219 GLU B O 1
ATOM 4073 N N . VAL B 1 220 ? -102.715 22.313 105.942 1.00 20.25 220 VAL B N 1
ATOM 4074 C CA . VAL B 1 220 ? -103.249 21.279 106.816 1.00 20.90 220 VAL B CA 1
ATOM 4075 C C . VAL B 1 220 ? -102.237 20.771 107.828 1.00 22.56 220 VAL B C 1
ATOM 4076 O O . VAL B 1 220 ? -101.030 20.945 107.669 1.00 22.50 220 VAL B O 1
ATOM 4080 N N . ILE B 1 221 ? -102.747 20.137 108.874 1.00 23.99 221 ILE B N 1
ATOM 4081 C CA . ILE B 1 221 ? -101.896 19.589 109.912 1.00 26.62 221 ILE B CA 1
ATOM 4082 C C . ILE B 1 221 ? -101.448 18.177 109.522 1.00 27.41 221 ILE B C 1
ATOM 4083 O O . ILE B 1 221 ? -100.336 17.759 109.837 1.00 29.21 221 ILE B O 1
ATOM 4088 N N . ASP B 1 222 ? -102.326 17.456 108.836 1.00 30.38 222 ASP B N 1
ATOM 4089 C CA . ASP B 1 222 ? -102.041 16.108 108.356 1.00 30.48 222 ASP B CA 1
ATOM 4090 C C . ASP B 1 222 ? -102.353 16.121 106.860 1.00 29.29 222 ASP B C 1
ATOM 4091 O O . ASP B 1 222 ? -103.518 16.175 106.463 1.00 27.07 222 ASP B O 1
ATOM 4096 N N . VAL B 1 223 ? -101.311 16.081 106.033 1.00 22.17 223 VAL B N 1
ATOM 4097 C CA . VAL B 1 223 ? -101.491 16.138 104.579 1.00 24.31 223 VAL B CA 1
ATOM 4098 C C . VAL B 1 223 ? -102.010 14.866 103.926 1.00 23.81 223 VAL B C 1
ATOM 4099 O O . VAL B 1 223 ? -102.469 14.908 102.789 1.00 24.61 223 VAL B O 1
ATOM 4103 N N . SER B 1 224 ? -101.955 13.747 104.642 0.50 26.55 224 SER B N 1
ATOM 4104 C CA . SER B 1 224 ? -102.387 12.470 104.084 0.50 27.41 224 SER B CA 1
ATOM 4105 C C . SER B 1 224 ? -103.713 12.501 103.333 0.50 26.75 224 SER B C 1
ATOM 4106 O O . SER B 1 224 ? -103.812 11.932 102.248 0.50 26.27 224 SER B O 1
ATOM 4109 N N . GLU B 1 225 ? -104.734 13.156 103.882 0.50 8.95 225 GLU B N 1
ATOM 4110 C CA . GLU B 1 225 ? -106.006 13.199 103.171 0.50 9.15 225 GLU B CA 1
ATOM 4111 C C . GLU B 1 225 ? -105.952 14.033 101.899 0.50 8.88 225 GLU B C 1
ATOM 4112 O O . GLU B 1 225 ? -106.620 13.721 100.914 0.50 7.27 225 GLU B O 1
ATOM 4118 N N . VAL B 1 226 ? -105.176 15.107 101.914 1.00 34.91 226 VAL B N 1
ATOM 4119 C CA . VAL B 1 226 ? -105.072 15.927 100.720 1.00 36.22 226 VAL B CA 1
ATOM 4120 C C . VAL B 1 226 ? -104.259 15.162 99.681 1.00 37.43 226 VAL B C 1
ATOM 4121 O O . VAL B 1 226 ? -104.495 15.284 98.478 1.00 39.09 226 VAL B O 1
ATOM 4125 N N . GLU B 1 227 ? -103.314 14.354 100.148 1.00 29.75 227 GLU B N 1
ATOM 4126 C CA . GLU B 1 227 ? -102.488 13.586 99.237 1.00 31.89 227 GLU B CA 1
ATOM 4127 C C . GLU B 1 227 ? -103.309 12.532 98.512 1.00 31.21 227 GLU B C 1
ATOM 4128 O O . GLU B 1 227 ? -103.029 12.209 97.358 1.00 29.19 227 GLU B O 1
ATOM 4134 N N . SER B 1 228 ? -104.338 12.019 99.182 1.00 30.60 228 SER B N 1
ATOM 4135 C CA . SER B 1 228 ? -105.208 11.008 98.593 1.00 31.39 228 SER B CA 1
ATOM 4136 C C . SER B 1 228 ? -106.135 11.626 97.547 1.00 31.48 228 SER B C 1
ATOM 4137 O O . SER B 1 228 ? -106.879 10.919 96.866 1.00 31.45 228 SER B O 1
ATOM 4140 N N . LYS B 1 229 ? -106.091 12.949 97.432 1.00 28.98 229 LYS B N 1
ATOM 4141 C CA . LYS B 1 229 ? -106.913 13.673 96.470 1.00 28.68 229 LYS B CA 1
ATOM 4142 C C . LYS B 1 229 ? -106.008 14.402 95.480 1.00 28.49 229 LYS B C 1
ATOM 4143 O O . LYS B 1 229 ? -106.481 15.007 94.521 1.00 29.52 229 LYS B O 1
ATOM 4149 N N . LYS B 1 230 ? -104.703 14.325 95.721 1.00 27.35 230 LYS B N 1
ATOM 4150 C CA . LYS B 1 230 ? -103.695 14.976 94.878 1.00 30.55 230 LYS B CA 1
ATOM 4151 C C . LYS B 1 230 ? -103.924 14.738 93.381 1.00 30.96 230 LYS B C 1
ATOM 4152 O O . LYS B 1 230 ? -103.893 15.674 92.577 1.00 30.56 230 LYS B O 1
ATOM 4158 N N . GLU B 1 231 ? -104.149 13.477 93.022 1.00 35.21 231 GLU B N 1
ATOM 4159 C CA . GLU B 1 231 ? -104.383 13.075 91.640 1.00 35.47 231 GLU B CA 1
ATOM 4160 C C . GLU B 1 231 ? -105.577 13.814 91.046 1.00 34.19 231 GLU B C 1
ATOM 4161 O O . GLU B 1 231 ? -105.457 14.500 90.028 1.00 33.64 231 GLU B O 1
ATOM 4167 N N . ASP B 1 232 ? -106.730 13.680 91.690 1.00 31.72 232 ASP B N 1
ATOM 4168 C CA . ASP B 1 232 ? -107.934 14.340 91.210 1.00 30.85 232 ASP B CA 1
ATOM 4169 C C . ASP B 1 232 ? -107.743 15.847 91.149 1.00 29.82 232 ASP B C 1
ATOM 4170 O O . ASP B 1 232 ? -108.210 16.494 90.205 1.00 29.71 232 ASP B O 1
ATOM 4175 N N . ILE B 1 233 ? -107.062 16.403 92.153 1.00 26.07 233 ILE B N 1
ATOM 4176 C CA . ILE B 1 233 ? -106.806 17.844 92.196 1.00 24.66 233 ILE B CA 1
ATOM 4177 C C . ILE B 1 233 ? -105.977 18.269 90.985 1.00 24.98 233 ILE B C 1
ATOM 4178 O O . ILE B 1 233 ? -106.269 19.288 90.348 1.00 25.08 233 ILE B O 1
ATOM 4183 N N . TYR B 1 234 ? -104.959 17.478 90.656 1.00 27.85 234 TYR B N 1
ATOM 4184 C CA . TYR B 1 234 ? -104.105 17.792 89.514 1.00 28.01 234 TYR B CA 1
ATOM 4185 C C . TYR B 1 234 ? -104.892 17.806 88.203 1.00 28.27 234 TYR B C 1
ATOM 4186 O O . TYR B 1 234 ? -104.744 18.721 87.385 1.00 29.69 234 TYR B O 1
ATOM 4195 N N . LYS B 1 235 ? -105.719 16.786 88.000 1.00 29.85 235 LYS B N 1
ATOM 4196 C CA . LYS B 1 235 ? -106.526 16.704 86.789 1.00 30.09 235 LYS B CA 1
ATOM 4197 C C . LYS B 1 235 ? -107.353 17.980 86.653 1.00 30.29 235 LYS B C 1
ATOM 4198 O O . LYS B 1 235 ? -107.354 18.623 85.594 1.00 29.20 235 LYS B O 1
ATOM 4204 N N . LEU B 1 236 ? -108.044 18.356 87.731 1.00 25.45 236 LEU B N 1
ATOM 4205 C CA . LEU B 1 236 ? -108.857 19.563 87.702 1.00 23.63 236 LEU B CA 1
ATOM 4206 C C . LEU B 1 236 ? -108.004 20.794 87.388 1.00 23.04 236 LEU B C 1
ATOM 4207 O O . LEU B 1 236 ? -108.434 21.688 86.650 1.00 23.24 236 LEU B O 1
ATOM 4212 N N . LEU B 1 237 ? -106.792 20.845 87.927 1.00 29.97 237 LEU B N 1
ATOM 4213 C CA . LEU B 1 237 ? -105.928 21.989 87.666 1.00 30.62 237 LEU B CA 1
ATOM 4214 C C . LEU B 1 237 ? -105.489 22.021 86.197 1.00 31.24 237 LEU B C 1
ATOM 4215 O O . LEU B 1 237 ? -105.241 23.092 85.638 1.00 29.43 237 LEU B O 1
ATOM 4220 N N . GLU B 1 238 ? -105.405 20.848 85.575 0.50 8.82 238 GLU B N 1
ATOM 4221 C CA . GLU B 1 238 ? -105.011 20.764 84.176 0.50 11.23 238 GLU B CA 1
ATOM 4222 C C . GLU B 1 238 ? -106.120 21.328 83.316 0.50 12.05 238 GLU B C 1
ATOM 4223 O O . GLU B 1 238 ? -105.865 21.979 82.305 0.50 11.07 238 GLU B O 1
ATOM 4229 N N . GLU B 1 239 ? -107.355 21.071 83.737 1.00 30.20 239 GLU B N 1
ATOM 4230 C CA . GLU B 1 239 ? -108.543 21.548 83.040 1.00 32.19 239 GLU B CA 1
ATOM 4231 C C . GLU B 1 239 ? -108.685 23.051 83.217 1.00 31.36 239 GLU B C 1
ATOM 4232 O O . GLU B 1 239 ? -109.004 23.770 82.272 1.00 31.99 239 GLU B O 1
ATOM 4238 N N . LYS B 1 240 ? -108.452 23.517 84.439 1.00 33.92 240 LYS B N 1
ATOM 4239 C CA . LYS B 1 240 ? -108.548 24.934 84.750 1.00 34.48 240 LYS B CA 1
ATOM 4240 C C . LYS B 1 240 ? -107.524 25.707 83.928 1.00 36.16 240 LYS B C 1
ATOM 4241 O O . LYS B 1 240 ? -107.806 26.795 83.422 1.00 38.28 240 LYS B O 1
ATOM 4247 N N . LEU B 1 241 ? -106.337 25.126 83.793 1.00 32.90 241 LEU B N 1
ATOM 4248 C CA . LEU B 1 241 ? -105.249 25.749 83.051 1.00 34.80 241 LEU B CA 1
ATOM 4249 C C . LEU B 1 241 ? -105.620 26.128 81.611 1.00 35.73 241 LEU B C 1
ATOM 4250 O O . LEU B 1 241 ? -105.575 27.304 81.241 1.00 34.35 241 LEU B O 1
ATOM 4255 N N . LYS B 1 242 ? -105.991 25.133 80.806 1.00 42.05 242 LYS B N 1
ATOM 4256 C CA . LYS B 1 242 ? -106.336 25.379 79.408 1.00 43.02 242 LYS B CA 1
ATOM 4257 C C . LYS B 1 242 ? -107.660 26.106 79.159 1.00 43.38 242 LYS B C 1
ATOM 4258 O O . LYS B 1 242 ? -107.770 26.881 78.205 1.00 42.63 242 LYS B O 1
ATOM 4264 N N . ASN B 1 243 ? -108.656 25.880 80.011 1.00 31.37 243 ASN B N 1
ATOM 4265 C CA . ASN B 1 243 ? -109.952 26.525 79.820 1.00 31.94 243 ASN B CA 1
ATOM 4266 C C . ASN B 1 243 ? -109.997 27.985 80.226 1.00 31.92 243 ASN B C 1
ATOM 4267 O O . ASN B 1 243 ? -110.780 28.759 79.678 1.00 31.91 243 ASN B O 1
ATOM 4272 N N . GLU B 1 244 ? -109.163 28.371 81.183 1.00 37.40 244 GLU B N 1
ATOM 4273 C CA . GLU B 1 244 ? -109.147 29.757 81.626 1.00 36.22 244 GLU B CA 1
ATOM 4274 C C . GLU B 1 244 ? -107.891 30.474 81.133 1.00 35.42 244 GLU B C 1
ATOM 4275 O O . GLU B 1 244 ? -107.616 31.614 81.505 1.00 34.47 244 GLU B O 1
ATOM 4281 N N . GLY B 1 245 ? -107.146 29.788 80.272 1.00 39.76 245 GLY B N 1
ATOM 4282 C CA . GLY B 1 245 ? -105.946 30.353 79.681 1.00 39.43 245 GLY B CA 1
ATOM 4283 C C . GLY B 1 245 ? -104.804 30.740 80.599 1.00 38.79 245 GLY B C 1
ATOM 4284 O O . GLY B 1 245 ? -104.203 31.802 80.435 1.00 39.74 245 GLY B O 1
ATOM 4285 N N . TYR B 1 246 ? -104.497 29.892 81.568 1.00 35.39 246 TYR B N 1
ATOM 4286 C CA . TYR B 1 246 ? -103.391 30.170 82.476 1.00 34.12 246 TYR B CA 1
ATOM 4287 C C . TYR B 1 246 ? -102.083 29.753 81.817 1.00 32.44 246 TYR B C 1
ATOM 4288 O O . TYR B 1 246 ? -102.001 28.687 81.210 1.00 32.31 246 TYR B O 1
ATOM 4297 N N . ASP B 1 247 ? -101.057 30.587 81.932 1.00 28.34 247 ASP B N 1
ATOM 4298 C CA . ASP B 1 247 ? -99.771 30.226 81.363 1.00 25.26 247 ASP B CA 1
ATOM 4299 C C . ASP B 1 247 ? -99.138 29.231 82.329 1.00 23.94 247 ASP B C 1
ATOM 4300 O O . ASP B 1 247 ? -98.368 28.354 81.920 1.00 22.77 247 ASP B O 1
ATOM 4305 N N . LEU B 1 248 ? -99.493 29.366 83.610 1.00 22.12 248 LEU B N 1
ATOM 4306 C CA . LEU B 1 248 ? -98.977 28.492 84.666 1.00 20.53 248 LEU B CA 1
ATOM 4307 C C . LEU B 1 248 ? -99.825 28.474 85.933 1.00 19.28 248 LEU B C 1
ATOM 4308 O O . LEU B 1 248 ? -100.413 29.492 86.331 1.00 18.13 248 LEU B O 1
ATOM 4313 N N . ILE B 1 249 ? -99.869 27.307 86.570 1.00 18.57 249 ILE B N 1
ATOM 4314 C CA . ILE B 1 249 ? -100.604 27.130 87.817 1.00 19.47 249 ILE B CA 1
ATOM 4315 C C . ILE B 1 249 ? -99.764 26.314 88.800 1.00 19.49 249 ILE B C 1
ATOM 4316 O O . ILE B 1 249 ? -99.179 25.285 88.444 1.00 17.56 249 ILE B O 1
ATOM 4321 N N . VAL B 1 250 ? -99.697 26.811 90.030 1.00 22.45 250 VAL B N 1
ATOM 4322 C CA . VAL B 1 250 ? -98.955 26.178 91.113 1.00 21.88 250 VAL B CA 1
ATOM 4323 C C . VAL B 1 250 ? -99.929 26.062 92.282 1.00 22.71 250 VAL B C 1
ATOM 4324 O O . VAL B 1 250 ? -100.592 27.039 92.638 1.00 23.60 250 VAL B O 1
ATOM 4328 N N . PHE B 1 251 ? -100.038 24.865 92.853 1.00 25.22 251 PHE B N 1
ATOM 4329 C CA . PHE B 1 251 ? -100.920 24.649 93.988 1.00 24.66 251 PHE B CA 1
ATOM 4330 C C . PHE B 1 251 ? -100.071 24.165 95.143 1.00 24.94 251 PHE B C 1
ATOM 4331 O O . PHE B 1 251 ? -99.402 23.130 95.047 1.00 25.10 251 PHE B O 1
ATOM 4339 N N . LEU B 1 252 ? -100.112 24.915 96.236 1.00 25.28 252 LEU B N 1
ATOM 4340 C CA . LEU B 1 252 ? -99.320 24.594 97.410 1.00 25.35 252 LEU B CA 1
ATOM 4341 C C . LEU B 1 252 ? -100.045 23.759 98.456 1.00 25.33 252 LEU B C 1
ATOM 4342 O O . LEU B 1 252 ? -101.019 24.214 99.068 1.00 25.96 252 LEU B O 1
ATOM 4347 N N . ILE B 1 253 ? -99.579 22.528 98.648 1.00 15.70 253 ILE B N 1
ATOM 4348 C CA . ILE B 1 253 ? -100.145 21.674 99.683 1.00 14.98 253 ILE B CA 1
ATOM 4349 C C . ILE B 1 253 ? -99.207 21.973 100.846 1.00 14.83 253 ILE B C 1
ATOM 4350 O O . ILE B 1 253 ? -98.122 21.414 100.930 1.00 16.14 253 ILE B O 1
ATOM 4355 N N . 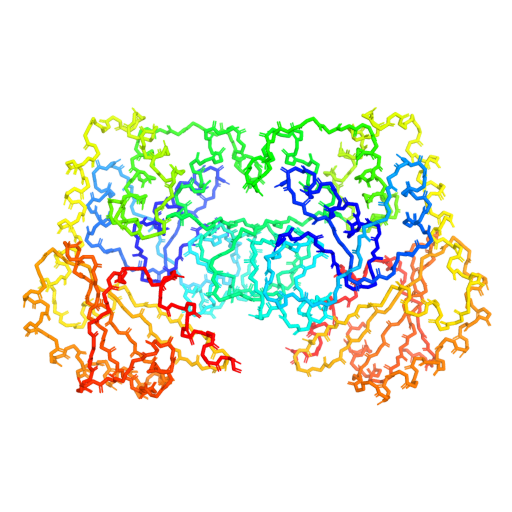THR B 1 254 ? -99.618 22.889 101.712 1.00 14.73 254 THR B N 1
ATOM 4356 C CA . THR B 1 254 ? -98.794 23.315 102.837 1.00 16.24 254 THR B CA 1
ATOM 4357 C C . THR B 1 254 ? -98.936 22.474 104.114 1.00 16.99 254 THR B C 1
ATOM 4358 O O . THR B 1 254 ? -100.013 22.353 104.708 1.00 15.32 254 THR B O 1
ATOM 4362 N N . ASP B 1 255 ? -97.823 21.878 104.513 1.00 21.37 255 ASP B N 1
ATOM 4363 C CA . ASP B 1 255 ? -97.775 21.050 105.705 1.00 22.08 255 ASP B CA 1
ATOM 4364 C C . ASP B 1 255 ? -97.453 21.971 106.877 1.00 21.39 255 ASP B C 1
ATOM 4365 O O . ASP B 1 255 ? -96.308 22.357 107.080 1.00 22.14 255 ASP B O 1
ATOM 4370 N N . ILE B 1 256 ? -98.471 22.324 107.645 1.00 20.81 256 ILE B N 1
ATOM 4371 C CA . ILE B 1 256 ? -98.280 23.229 108.767 1.00 22.50 256 ILE B CA 1
ATOM 4372 C C . ILE B 1 256 ? -97.214 22.777 109.759 1.00 23.46 256 ILE B C 1
ATOM 4373 O O . ILE B 1 256 ? -96.437 23.593 110.228 1.00 23.71 256 ILE B O 1
ATOM 4378 N N . MET B 1 257 ? -97.151 21.489 110.068 1.00 25.45 257 MET B N 1
ATOM 4379 C CA . MET B 1 257 ? -96.147 21.022 111.019 1.00 27.59 257 MET B CA 1
ATOM 4380 C C . MET B 1 257 ? -94.728 20.991 110.440 1.00 27.61 257 MET B C 1
ATOM 4381 O O . MET B 1 257 ? -93.789 21.421 111.100 1.00 28.80 257 MET B O 1
ATOM 4386 N N . LYS B 1 258 ? -94.561 20.497 109.215 1.00 24.41 258 LYS B N 1
ATOM 4387 C CA . LYS B 1 258 ? -93.233 20.471 108.609 1.00 24.64 258 LYS B CA 1
ATOM 4388 C C . LYS B 1 258 ? -92.873 21.844 108.049 1.00 24.20 258 LYS B C 1
ATOM 4389 O O . LYS B 1 258 ? -91.766 22.057 107.563 1.00 23.62 258 LYS B O 1
ATOM 4395 N N . GLU B 1 259 ? -93.818 22.773 108.107 1.00 28.78 259 GLU B N 1
ATOM 4396 C CA . GLU B 1 259 ? -93.578 24.118 107.605 1.00 29.09 259 GLU B CA 1
ATOM 4397 C C . GLU B 1 259 ? -92.939 24.080 106.224 1.00 27.81 259 GLU B C 1
ATOM 4398 O O . GLU B 1 259 ? -91.883 24.666 105.985 1.00 29.64 259 GLU 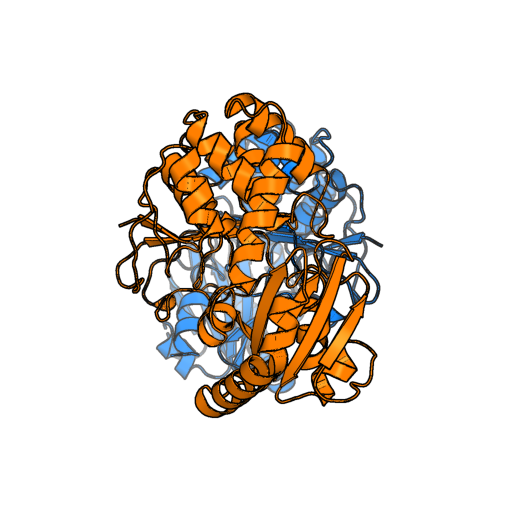B O 1
ATOM 4404 N N . GLY B 1 260 ? -93.599 23.363 105.323 1.00 24.62 260 GLY B N 1
ATOM 4405 C CA . GLY B 1 260 ? -93.131 23.233 103.955 1.00 23.04 260 GLY B CA 1
ATOM 4406 C C . GLY B 1 260 ? -94.318 23.036 103.031 1.00 22.48 260 GLY B C 1
ATOM 4407 O O . GLY B 1 260 ? -95.436 22.817 103.488 1.00 21.77 260 GLY B O 1
ATOM 4408 N N . SER B 1 261 ? -94.092 23.110 101.728 1.00 27.86 261 SER B N 1
ATOM 4409 C CA . SER B 1 261 ? -95.192 22.938 100.796 1.00 27.42 261 SER B CA 1
ATOM 4410 C C . SER B 1 261 ? -94.854 22.052 99.619 1.00 27.59 261 SER B C 1
ATOM 4411 O O . SER B 1 261 ? -93.765 22.139 99.062 1.00 29.45 261 SER B O 1
ATOM 4414 N N . GLU B 1 262 ? -95.797 21.196 99.247 1.00 29.99 262 GLU B N 1
ATOM 4415 C CA . GLU B 1 262 ? -95.610 20.343 98.086 1.00 32.38 262 GLU B CA 1
ATOM 4416 C C . GLU B 1 262 ? -96.220 21.168 96.968 1.00 31.26 262 GLU B C 1
ATOM 4417 O O . GLU B 1 262 ? -97.411 21.466 96.993 1.00 31.88 262 GLU B O 1
ATOM 4423 N N . ALA B 1 263 ? -95.408 21.558 95.998 1.00 20.45 263 ALA B N 1
ATOM 4424 C CA . ALA B 1 263 ? -95.924 22.353 94.901 1.00 20.66 263 ALA B CA 1
ATOM 4425 C C . ALA B 1 263 ? -96.334 21.502 93.712 1.00 19.23 263 ALA B C 1
ATOM 4426 O O . ALA B 1 263 ? -95.553 20.690 93.229 1.00 17.31 263 ALA B O 1
ATOM 4428 N N . LEU B 1 264 ? -97.570 21.682 93.258 1.00 24.15 264 LEU B N 1
ATOM 4429 C CA . LEU B 1 264 ? -98.070 20.975 92.082 1.00 24.48 264 LEU B CA 1
ATOM 4430 C C . LEU B 1 264 ? -97.843 21.964 90.946 1.00 24.98 264 LEU B C 1
ATOM 4431 O O . LEU B 1 264 ? -98.256 23.122 91.040 1.00 23.14 264 LEU B O 1
ATOM 4436 N N . VAL B 1 265 ? -97.190 21.516 89.877 1.00 25.36 265 VAL B N 1
ATOM 4437 C CA . VAL B 1 265 ? -96.887 22.408 88.767 1.00 26.86 265 VAL B CA 1
ATOM 4438 C C . VAL B 1 265 ? -97.598 22.051 87.467 1.00 27.22 265 VAL B C 1
ATOM 4439 O O . VAL B 1 265 ? -97.445 20.951 86.939 1.00 28.53 265 VAL B O 1
ATOM 4443 N N . VAL B 1 266 ? -98.371 23.004 86.955 1.00 26.34 266 VAL B N 1
ATOM 4444 C CA . VAL B 1 266 ? -99.132 22.812 85.729 1.00 25.75 266 VAL B CA 1
ATOM 4445 C C . VAL B 1 266 ? -98.870 23.926 84.714 1.00 26.17 266 VAL B C 1
ATOM 4446 O O . VAL B 1 266 ? -98.994 25.117 85.033 1.00 22.43 266 VAL B O 1
ATOM 4450 N N . GLY B 1 267 ? -98.519 23.537 83.489 1.00 23.72 267 GLY B N 1
ATOM 4451 C CA . GLY B 1 267 ? -98.253 24.517 82.448 1.00 24.33 267 GLY B CA 1
ATOM 4452 C C . GLY B 1 267 ? -96.772 24.774 82.218 1.00 27.14 267 GLY B C 1
ATOM 4453 O O . GLY B 1 267 ? -96.014 23.865 81.882 1.00 26.05 267 GLY B O 1
ATOM 4454 N N . ASN B 1 268 ? -96.353 26.018 82.422 1.00 37.29 268 ASN B N 1
ATOM 4455 C CA . ASN B 1 268 ? -94.965 26.407 82.215 1.00 38.52 268 ASN B CA 1
ATOM 4456 C C . ASN B 1 268 ? -94.011 25.907 83.306 1.00 40.06 268 ASN B C 1
ATOM 4457 O O . ASN B 1 268 ? -93.495 26.698 84.098 1.00 41.46 268 ASN B O 1
ATOM 4462 N N . LYS B 1 269 ? -93.760 24.599 83.335 1.00 28.87 269 LYS B N 1
ATOM 4463 C CA . LYS B 1 269 ? -92.866 24.017 84.333 1.00 29.37 269 LYS B CA 1
ATOM 4464 C C . LYS B 1 269 ? -91.460 24.599 84.260 1.00 30.20 269 LYS B C 1
ATOM 4465 O O . LYS B 1 269 ? -90.779 24.743 85.284 1.00 26.72 269 LYS B O 1
ATOM 4471 N N . GLU B 1 270 ? -91.035 24.941 83.047 1.00 38.78 270 GLU B N 1
ATOM 4472 C CA . GLU B 1 270 ? -89.711 25.511 82.814 1.00 39.41 270 GLU B CA 1
ATOM 4473 C C . GLU B 1 270 ? -89.521 26.780 83.638 1.00 36.01 270 GLU B C 1
ATOM 4474 O O . GLU B 1 270 ? -88.519 26.936 84.338 1.00 36.61 270 GLU B O 1
ATOM 4480 N N . MET B 1 271 ? -90.492 27.685 83.549 1.00 30.56 271 MET B N 1
ATOM 4481 C CA . MET B 1 271 ? -90.422 28.943 84.277 1.00 27.96 271 MET B CA 1
ATOM 4482 C C . MET B 1 271 ? -90.387 28.730 85.786 1.00 25.96 271 MET B C 1
ATOM 4483 O O . MET B 1 271 ? -89.787 29.517 86.515 1.00 26.53 271 MET B O 1
ATOM 4488 N N . PHE B 1 272 ? -91.029 27.658 86.242 1.00 27.20 272 PHE B N 1
ATOM 4489 C CA . PHE B 1 272 ? -91.079 27.314 87.660 1.00 25.33 272 PHE B CA 1
ATOM 4490 C C . PHE B 1 272 ? -89.704 26.829 88.112 1.00 27.30 272 PHE B C 1
ATOM 4491 O O . PHE B 1 272 ? -89.148 27.301 89.112 1.00 27.09 272 PHE B O 1
ATOM 4499 N N . GLU B 1 273 ? -89.171 25.870 87.365 1.00 29.24 273 GLU B N 1
ATOM 4500 C CA . GLU B 1 273 ? -87.868 25.305 87.665 1.00 31.20 273 GLU B CA 1
ATOM 4501 C C . GLU B 1 273 ? -86.809 26.397 87.670 1.00 28.94 273 GLU B C 1
ATOM 4502 O O . GLU B 1 273 ? -85.850 26.330 88.428 1.00 29.05 273 GLU B O 1
ATOM 4508 N N . LYS B 1 274 ? -86.988 27.399 86.816 1.00 31.16 274 LYS B N 1
ATOM 4509 C CA . LYS B 1 274 ? -86.045 28.507 86.750 1.00 31.27 274 LYS B CA 1
ATOM 4510 C C . LYS B 1 274 ? -86.236 29.353 88.008 1.00 31.43 274 LYS B C 1
ATOM 4511 O O . LYS B 1 274 ? -85.277 29.747 88.672 1.00 30.86 274 LYS B O 1
ATOM 4517 N N . ALA B 1 275 ? -87.495 29.612 88.334 1.00 27.56 275 ALA B N 1
ATOM 4518 C CA . ALA B 1 275 ? -87.836 30.413 89.496 1.00 26.33 275 ALA B CA 1
ATOM 4519 C C . ALA B 1 275 ? -87.295 29.831 90.805 1.00 25.52 275 ALA B C 1
ATOM 4520 O O . ALA B 1 275 ? -86.864 30.578 91.681 1.00 26.07 275 ALA B O 1
ATOM 4522 N N . PHE B 1 276 ? -87.293 28.505 90.931 1.00 26.11 276 PHE B N 1
ATOM 4523 C CA . PHE B 1 276 ? -86.841 27.885 92.172 1.00 26.90 276 PHE B CA 1
ATOM 4524 C C . PHE B 1 276 ? -85.560 27.064 92.158 1.00 26.71 276 PHE B C 1
ATOM 4525 O O . PHE B 1 276 ? -85.355 26.221 93.036 1.00 27.13 276 PHE B O 1
ATOM 4533 N N . ASN B 1 277 ? -84.695 27.315 91.182 0.50 13.24 277 ASN B N 1
ATOM 4534 C CA . ASN B 1 277 ? -83.427 26.603 91.091 0.50 14.18 277 ASN B CA 1
ATOM 4535 C C . ASN B 1 277 ? -83.606 25.124 91.383 0.50 15.30 277 ASN B C 1
ATOM 4536 O O . ASN B 1 277 ? -82.829 24.542 92.137 0.50 13.55 277 ASN B O 1
ATOM 4541 N 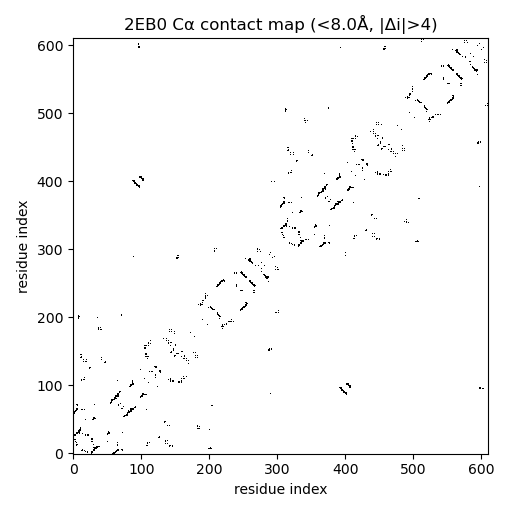N . VAL B 1 278 ? -84.627 24.513 90.791 1.00 33.34 278 VAL B N 1
ATOM 4542 C CA . VAL B 1 278 ? -84.872 23.093 91.015 1.00 36.66 278 VAL B CA 1
ATOM 4543 C C . VAL B 1 278 ? -85.673 22.456 89.880 1.00 39.38 278 VAL B C 1
ATOM 4544 O O . VAL B 1 278 ? -86.687 23.002 89.440 1.00 39.75 278 VAL B O 1
ATOM 4548 N N . LYS B 1 279 ? -85.205 21.305 89.401 1.00 46.91 279 LYS B N 1
ATOM 4549 C CA . LYS B 1 279 ? -85.894 20.593 88.328 1.00 49.90 279 LYS B CA 1
ATOM 4550 C C . LYS B 1 279 ? -86.997 19.744 88.954 1.00 50.46 279 LYS B C 1
ATOM 4551 O O . LYS B 1 279 ? -86.791 19.122 89.998 1.00 50.93 279 LYS B O 1
ATOM 4557 N N . VAL B 1 280 ? -88.163 19.717 88.317 1.00 35.63 280 VAL B N 1
ATOM 4558 C CA . VAL B 1 280 ? -89.296 18.954 88.837 1.00 36.80 280 VAL B CA 1
ATOM 4559 C C . VAL B 1 280 ? -89.353 17.497 88.369 1.00 37.75 280 VAL B C 1
ATOM 4560 O O . VAL B 1 280 ? -89.260 17.201 87.173 1.00 36.52 280 VAL B O 1
ATOM 4564 N N . GLU B 1 281 ? -89.508 16.591 89.328 1.00 81.33 281 GLU B N 1
ATOM 4565 C CA . GLU B 1 281 ? -89.609 15.167 89.036 1.00 82.49 281 GLU B CA 1
ATOM 4566 C C . GLU B 1 281 ? -91.089 14.809 89.137 1.00 81.70 281 GLU B C 1
ATOM 4567 O O . GLU B 1 281 ? -91.665 14.792 90.230 1.00 82.27 281 GLU B O 1
ATOM 4573 N N . GLY B 1 282 ? -91.700 14.531 87.990 1.00 44.51 282 GLY B N 1
ATOM 4574 C CA . GLY B 1 282 ? -93.115 14.216 87.969 1.00 40.68 282 GLY B CA 1
ATOM 4575 C C . GLY B 1 282 ? -93.857 15.511 87.703 1.00 37.61 282 GLY B C 1
ATOM 4576 O O . GLY B 1 282 ? -93.476 16.263 86.806 1.00 37.94 282 GLY B O 1
ATOM 4577 N N . ASN B 1 283 ? -94.907 15.791 88.468 1.00 30.48 283 ASN B N 1
ATOM 4578 C CA . ASN B 1 283 ? -95.650 17.033 88.270 1.00 29.42 283 ASN B CA 1
ATOM 4579 C C . ASN B 1 283 ? -95.630 17.913 89.527 1.00 27.21 283 ASN B C 1
ATOM 4580 O O . ASN B 1 283 ? -96.328 18.925 89.598 1.00 25.33 283 ASN B O 1
ATOM 4585 N N . SER B 1 284 ? -94.821 17.526 90.510 1.00 33.48 284 SER B N 1
ATOM 4586 C CA . SER B 1 284 ? -94.719 18.287 91.750 1.00 33.94 284 SER B CA 1
ATOM 4587 C C . SER B 1 284 ? -93.340 18.182 92.404 1.00 32.41 284 SER B C 1
ATOM 4588 O O . SER B 1 284 ? -92.493 17.393 91.988 1.00 32.87 284 SER B O 1
ATOM 4591 N N . VAL B 1 285 ? -93.128 18.997 93.432 1.00 30.38 285 VAL B N 1
ATOM 4592 C CA . VAL B 1 285 ? -91.875 19.014 94.178 1.00 28.28 285 VAL B CA 1
ATOM 4593 C C . VAL B 1 285 ? -92.156 19.583 95.563 1.00 27.87 285 VAL B C 1
ATOM 4594 O O . VAL B 1 285 ? -92.988 20.480 95.717 1.00 26.55 285 VAL B O 1
ATOM 4598 N N . PHE B 1 286 ? -91.466 19.066 96.572 1.00 27.97 286 PHE B N 1
ATOM 4599 C CA . PHE B 1 286 ? -91.657 19.568 97.922 1.00 27.93 286 PHE B CA 1
ATOM 4600 C C . PHE B 1 286 ? -90.692 20.719 98.157 1.00 27.55 286 PHE B C 1
ATOM 4601 O O . PHE B 1 286 ? -89.485 20.559 97.995 1.00 27.70 286 PHE B O 1
ATOM 4609 N N . LEU B 1 287 ? -91.224 21.877 98.531 1.00 20.02 287 LEU B N 1
ATOM 4610 C CA . LEU B 1 287 ? -90.380 23.032 98.793 1.00 21.51 287 LEU B CA 1
ATOM 4611 C C . LEU B 1 287 ? -90.189 23.184 100.300 1.00 21.85 287 LEU B C 1
ATOM 4612 O O . LEU B 1 287 ? -91.123 23.535 101.037 1.00 21.52 287 LEU B O 1
ATOM 4617 N N . GLU B 1 288 ? -88.971 22.907 100.747 1.00 25.55 288 GLU B N 1
ATOM 4618 C CA . GLU B 1 288 ? -88.622 22.989 102.162 1.00 27.39 288 GLU B CA 1
ATOM 4619 C C . GLU B 1 288 ? -88.657 24.398 102.729 1.00 24.31 288 GLU B C 1
ATOM 4620 O O . GLU B 1 288 ? -88.075 25.320 102.162 1.00 24.38 288 GLU B O 1
ATOM 4626 N N . GLY B 1 289 ? -89.346 24.542 103.857 1.00 22.58 289 GLY B N 1
ATOM 4627 C CA . GLY B 1 289 ? -89.447 25.826 104.531 1.00 20.87 289 GLY B CA 1
ATOM 4628 C C . GLY B 1 289 ? -90.397 26.810 103.882 1.00 21.00 289 GLY B C 1
ATOM 4629 O O . GLY B 1 289 ? -90.641 27.888 104.425 1.00 21.82 289 GLY B O 1
ATOM 4630 N N . VAL B 1 290 ? -90.933 26.445 102.721 1.00 20.05 290 VAL B N 1
ATOM 4631 C CA . VAL B 1 290 ? -91.849 27.318 101.985 1.00 19.22 290 VAL B CA 1
ATOM 4632 C C . VAL B 1 290 ? -93.296 27.258 102.494 1.00 19.89 290 VAL B C 1
ATOM 4633 O O . VAL B 1 290 ? -93.982 26.250 102.328 1.00 18.77 290 VAL B O 1
ATOM 4637 N N . MET B 1 291 ? -93.748 28.342 103.125 1.00 21.29 291 MET B N 1
ATOM 4638 C CA . MET B 1 291 ? -95.115 28.425 103.641 1.00 21.64 291 MET B CA 1
ATOM 4639 C C . MET B 1 291 ? -95.851 29.654 103.122 1.00 21.23 291 MET B C 1
ATOM 4640 O O . MET B 1 291 ? -97.080 29.673 103.072 1.00 19.80 291 MET B O 1
ATOM 4645 N N . SER B 1 292 ? -95.098 30.684 102.747 1.00 17.98 292 SER B N 1
ATOM 4646 C CA . SER B 1 292 ? -95.706 31.925 102.288 1.00 17.47 292 SER B CA 1
ATOM 4647 C C . SER B 1 292 ? -95.742 32.145 100.794 1.00 16.98 292 SER B C 1
ATOM 4648 O O . SER B 1 292 ? -94.708 32.244 100.129 1.00 14.09 292 SER B O 1
ATOM 4651 N N . ARG B 1 293 ? -96.956 32.248 100.282 1.00 23.16 293 ARG B N 1
ATOM 4652 C CA . ARG B 1 293 ? -97.170 32.495 98.877 1.00 24.57 293 ARG B CA 1
ATOM 4653 C C . ARG B 1 293 ? -96.576 33.850 98.523 1.00 23.85 293 ARG B C 1
ATOM 4654 O O . ARG B 1 293 ? -95.744 33.951 97.626 1.00 26.14 293 ARG B O 1
ATOM 4662 N N . LYS B 1 294 ? -96.985 34.883 99.254 1.00 15.38 294 LYS B N 1
ATOM 4663 C CA . LYS B 1 294 ? -96.532 36.244 98.992 1.00 16.32 294 LYS B CA 1
ATOM 4664 C C . LYS B 1 294 ? -95.054 36.515 99.238 1.00 17.16 294 LYS B C 1
ATOM 4665 O O . LYS B 1 294 ? -94.493 37.457 98.683 1.00 18.19 294 LYS B O 1
ATOM 4671 N N . LYS B 1 295 ? -94.413 35.709 100.068 1.00 19.53 295 LYS B N 1
ATOM 4672 C CA . LYS B 1 295 ? -93.021 35.972 100.371 1.00 21.55 295 LYS B CA 1
ATOM 4673 C C . LYS B 1 295 ? -92.019 34.962 99.819 1.00 21.01 295 LYS B C 1
ATOM 4674 O O . LYS B 1 295 ? -90.864 35.302 99.582 1.00 20.01 295 LYS B O 1
ATOM 4680 N N . GLN B 1 296 ? -92.468 33.736 99.585 1.00 20.37 296 GLN B N 1
ATOM 4681 C CA . GLN B 1 296 ? -91.579 32.698 99.103 1.00 19.63 296 GLN B CA 1
ATOM 4682 C C . GLN B 1 296 ? -91.892 32.146 97.712 1.00 21.10 296 GLN B C 1
ATOM 4683 O O . GLN B 1 296 ? -91.013 31.571 97.062 1.00 18.79 296 GLN B O 1
ATOM 4689 N N . VAL B 1 297 ? -93.124 32.327 97.244 1.00 24.44 297 VAL B N 1
ATOM 4690 C CA . VAL B 1 297 ? -93.501 31.801 95.936 1.00 24.87 297 VAL B CA 1
ATOM 4691 C C . VAL B 1 297 ? -93.663 32.857 94.840 1.00 25.68 297 VAL B C 1
ATOM 4692 O O . VAL B 1 297 ? -93.155 32.694 93.730 1.00 26.99 297 VAL B O 1
ATOM 4696 N N . VAL B 1 298 ? -94.366 33.938 95.142 1.00 24.98 298 VAL B N 1
ATOM 4697 C CA . VAL B 1 298 ? -94.582 34.982 94.152 1.00 26.25 298 VAL B CA 1
ATOM 4698 C C . VAL B 1 298 ? -93.304 35.722 93.723 1.00 27.84 298 VAL B C 1
ATOM 4699 O O . VAL B 1 298 ? -93.033 35.866 92.527 1.00 29.85 298 VAL B O 1
ATOM 4703 N N . PRO B 1 299 ? -92.485 36.168 94.687 1.00 20.24 299 PRO B N 1
ATOM 4704 C CA . PRO B 1 299 ? -91.258 36.892 94.342 1.00 20.84 299 PRO B CA 1
ATOM 4705 C C . PRO B 1 299 ? -90.329 36.238 93.321 1.00 21.04 299 PRO B C 1
ATOM 4706 O O . PRO B 1 299 ? -89.980 36.860 92.318 1.00 21.51 299 PRO B O 1
ATOM 4710 N N . PRO B 1 300 ? -89.906 34.983 93.562 1.00 25.52 300 PRO B N 1
ATOM 4711 C CA . PRO B 1 300 ? -89.010 34.310 92.615 1.00 25.80 300 PRO B CA 1
ATOM 4712 C C . PRO B 1 300 ? -89.689 33.973 91.296 1.00 26.60 300 PRO B C 1
ATOM 4713 O O . PRO B 1 300 ? -89.052 33.963 90.243 1.00 26.49 300 PRO B O 1
ATOM 4717 N N . LEU B 1 301 ? -90.988 33.708 91.365 1.00 29.31 301 LEU B N 1
ATOM 4718 C CA . LEU B 1 301 ? -91.760 33.361 90.186 1.00 29.54 301 LEU B CA 1
ATOM 4719 C C . LEU B 1 301 ? -92.007 34.587 89.294 1.00 30.35 301 LEU B C 1
ATOM 4720 O O . LEU B 1 301 ? -91.786 34.528 88.080 1.00 29.09 301 LEU B O 1
ATOM 4725 N N . GLU B 1 302 ? -92.458 35.697 89.874 1.00 22.26 302 GLU B N 1
ATOM 4726 C CA . GLU B 1 302 ? -92.679 36.879 89.043 1.00 25.15 302 GLU B CA 1
ATOM 4727 C C . GLU B 1 302 ? -91.354 37.450 88.556 1.00 25.35 302 GLU B C 1
ATOM 4728 O O . GLU B 1 302 ? -91.298 38.075 87.503 1.00 25.06 302 GLU B O 1
ATOM 4734 N N . ARG B 1 303 ? -90.289 37.247 89.324 1.00 25.10 303 ARG B N 1
ATOM 4735 C CA . ARG B 1 303 ? -88.989 37.743 88.908 1.00 26.86 303 ARG B CA 1
ATOM 4736 C C . ARG B 1 303 ? -88.510 36.922 87.727 1.00 26.03 303 ARG B C 1
ATOM 4737 O O . ARG B 1 303 ? -87.912 37.457 86.798 1.00 26.18 303 ARG B O 1
ATOM 4745 N N . ALA B 1 304 ? -88.781 35.622 87.759 1.00 28.83 304 ALA B N 1
ATOM 4746 C CA . ALA B 1 304 ? -88.384 34.746 86.663 1.00 29.70 304 ALA B CA 1
ATOM 4747 C C . ALA B 1 304 ? -89.120 35.153 85.387 1.00 30.24 304 ALA B C 1
ATOM 4748 O O . ALA B 1 304 ? -88.516 35.273 84.326 1.00 30.22 304 ALA B O 1
ATOM 4750 N N . TYR B 1 305 ? -90.425 35.377 85.501 1.00 32.43 305 TYR B N 1
ATOM 4751 C CA . TYR B 1 305 ? -91.232 35.760 84.352 1.00 33.92 305 TYR B CA 1
ATOM 4752 C C . TYR B 1 305 ? -90.826 37.050 83.658 1.00 36.27 305 TYR B C 1
ATOM 4753 O O . TYR B 1 305 ? -90.655 37.068 82.440 1.00 36.39 305 TYR B O 1
ATOM 4762 N N . ASN B 1 306 ? -90.688 38.138 84.408 1.00 39.07 306 ASN B N 1
ATOM 4763 C CA . ASN B 1 306 ? -90.324 39.387 83.762 1.00 41.94 306 ASN B CA 1
ATOM 4764 C C . ASN B 1 306 ? -88.815 39.532 83.616 1.00 42.89 306 ASN B C 1
ATOM 4765 O O . ASN B 1 306 ? -88.332 40.293 82.777 1.00 46.28 306 ASN B O 1
ATOM 4770 N N . GLY B 1 307 ? -88.075 38.786 84.426 1.00 74.22 307 GLY B N 1
ATOM 4771 C CA . GLY B 1 307 ? -86.630 38.841 84.354 1.00 77.09 307 GLY B CA 1
ATOM 4772 C C . GLY B 1 307 ? -86.180 38.444 82.964 1.00 78.04 307 GLY B C 1
ATOM 4773 O O . GLY B 1 307 ? -85.393 39.199 82.353 1.00 81.43 307 GLY B O 1
#

InterPro domains:
  IPR001667 DDH domain [PF01368] (3-144)
  IPR004097 DHHA2 domain [PF02833] (181-304)
  IPR004097 DHHA2 domain [SM01131] (180-305)
  IPR022934 Manganese-dependent inorganic pyrophosphatase, probable [MF_00207] (1-307)
  IPR038222 DHHA2 domain superfamily [G3DSA:3.10.310.20] (189-307)
  IPR038763 DHH phosphoesterase superfamily [SSF64182] (2-307)

B-factor: mean 34.72, std 16.74, range [1.85, 131.22]

Sequence (611 aa):
MRYVVGHKNPDTDSIASAIVLAYFLDCYPARLGDINPETEFVLRKFGVMEPELIESAKGKEIILVDHSEKSQSFDDLEEGKLIAIIDHHKVGLTTTEPILYYAKPVGSTATVIAELYFKDAIDLIGGKKKELKPDLAGLLLSAIISDTVLFKSPTTTDLDKEMAKKLAEIAGISNIEEFGMEILKAKSVVGKLKPEEIINMDFKNFDFNGKKVGIGQVEVIDVSEVESKKEDIYKLLEEKLKNEGYDLIVFLITDIMKEGSEALVVGNKEMFEKAFVEGNSVFLEGVMSRKKQVVPPLERAYNGMRYVVGHKNPDTDSIASAIVLAYFLDCYPARLGDINPETEFVLRKFGVMEPELIESAKGKEIILVDHSEKSQSFDDLEEGKLIAIIDHHKVGLTTTEPILYYAKPVGSTATVIAELYFKDAIDLIGGKKKELKPDLAGLLLSAIISDTVLFKSPTTTDLDKEMAKKLAEIAGISNIEEFGMEILKAKSVVGKLKPEEIINMDFKNFDFNGKKVGIGQVEVIDVSEVESKKEDIYKLLEEKLKNEGYDLIVFLITDIMKEGSEALVVGNKEMFEKAFNVKVEGNSVFLEGVMSRKKQVVPPLERAYNG

Radius of gyration: 25.6 Å; Cα contacts (8 Å, |Δi|>4): 1404; chains: 2; bounding box: 49×76×62 Å

Organism: Methanocaldococcus jannaschii (strain ATCC 43067 / DSM 2661 / JAL-1 / JCM 10045 / NBRC 100440) (NCBI:txid243232)